Protein AF-A0A2J0LJ39-F1 (afdb_monomer_lite)

Structure (mmCIF, N/CA/C/O backbone):
data_AF-A0A2J0LJ39-F1
#
_entry.id   AF-A0A2J0LJ39-F1
#
loop_
_atom_site.group_PDB
_atom_site.id
_atom_site.type_symbol
_atom_site.label_atom_id
_atom_site.label_alt_id
_atom_site.label_comp_id
_atom_site.label_asym_id
_atom_site.label_entity_id
_atom_site.label_seq_id
_atom_site.pdbx_PDB_ins_code
_atom_site.Cartn_x
_atom_site.Cartn_y
_atom_site.Cartn_z
_atom_site.occupancy
_atom_site.B_iso_or_equiv
_atom_site.auth_seq_id
_atom_site.auth_comp_id
_atom_site.auth_asym_id
_atom_site.auth_atom_id
_atom_site.pdbx_PDB_model_num
ATOM 1 N N . LEU A 1 1 ? -9.549 8.138 -2.440 1.00 83.44 1 LEU A N 1
ATOM 2 C CA . LEU A 1 1 ? -8.817 8.791 -3.553 1.00 83.44 1 LEU A CA 1
ATOM 3 C C . LEU A 1 1 ? -7.475 8.110 -3.824 1.00 83.44 1 LEU A C 1
ATOM 5 O O . LEU A 1 1 ? -7.315 7.692 -4.959 1.00 83.44 1 LEU A O 1
ATOM 9 N N . PRO A 1 2 ? -6.561 7.904 -2.852 1.00 90.81 2 PRO A N 1
ATOM 10 C CA . PRO A 1 2 ? -5.266 7.270 -3.141 1.00 90.81 2 PRO A CA 1
ATOM 11 C C . PRO A 1 2 ? -5.372 5.856 -3.740 1.00 90.81 2 PRO A C 1
ATOM 13 O O . PRO A 1 2 ? -4.675 5.558 -4.698 1.00 90.81 2 PRO A O 1
ATOM 16 N N . THR A 1 3 ? -6.323 5.020 -3.304 1.00 92.88 3 THR A N 1
ATOM 17 C CA . THR A 1 3 ? -6.601 3.717 -3.954 1.00 92.88 3 THR A CA 1
ATOM 18 C C . THR A 1 3 ? -6.869 3.842 -5.459 1.00 92.88 3 THR A C 1
ATOM 20 O O . THR A 1 3 ? -6.436 3.007 -6.248 1.00 92.88 3 THR A O 1
ATOM 23 N N . PHE A 1 4 ? -7.543 4.911 -5.890 1.00 92.44 4 PHE A N 1
ATOM 24 C CA . PHE A 1 4 ? -7.839 5.129 -7.304 1.00 92.44 4 PHE A CA 1
ATOM 25 C C . PHE A 1 4 ? -6.613 5.511 -8.130 1.00 92.44 4 PHE A C 1
ATOM 27 O O . PHE A 1 4 ? -6.601 5.249 -9.328 1.00 92.44 4 PHE A O 1
ATOM 34 N N . LEU A 1 5 ? -5.572 6.063 -7.502 1.00 94.00 5 LEU A N 1
ATOM 35 C CA . LEU A 1 5 ? -4.279 6.258 -8.153 1.00 94.00 5 LEU A CA 1
ATOM 36 C C . LEU A 1 5 ? -3.738 4.898 -8.621 1.00 94.00 5 LEU A C 1
ATOM 38 O O . LEU A 1 5 ? -3.394 4.754 -9.788 1.00 94.00 5 LEU A O 1
ATOM 42 N N . LEU A 1 6 ? -3.803 3.866 -7.772 1.00 94.75 6 LEU A N 1
ATOM 43 C CA . LEU A 1 6 ? -3.380 2.504 -8.129 1.00 94.75 6 LEU A CA 1
ATOM 44 C C . LEU A 1 6 ? -4.276 1.865 -9.199 1.00 94.75 6 LEU A C 1
ATOM 46 O O . LEU A 1 6 ? -3.771 1.244 -10.133 1.00 94.75 6 LEU A O 1
ATOM 50 N N . ILE A 1 7 ? -5.598 2.043 -9.082 1.00 93.81 7 ILE A N 1
ATOM 51 C CA . ILE A 1 7 ? -6.582 1.511 -10.043 1.00 93.81 7 ILE A CA 1
ATOM 52 C C . ILE A 1 7 ? -6.369 2.105 -11.442 1.00 93.81 7 ILE A C 1
ATOM 54 O O . ILE A 1 7 ? -6.532 1.394 -12.428 1.00 93.81 7 ILE A O 1
ATOM 58 N N . CYS A 1 8 ? -6.012 3.388 -11.543 1.00 94.31 8 CYS A N 1
ATOM 59 C CA . CYS A 1 8 ? -5.720 4.035 -12.822 1.00 94.31 8 CYS A CA 1
ATOM 60 C C . CYS A 1 8 ? -4.315 3.702 -13.332 1.00 94.31 8 CYS A C 1
ATOM 62 O O . CYS A 1 8 ? -4.139 3.460 -14.523 1.00 94.31 8 CYS A O 1
ATOM 64 N N . GLY A 1 9 ? -3.319 3.697 -12.447 1.00 94.25 9 GLY A N 1
ATOM 65 C CA . GLY A 1 9 ? -1.927 3.511 -12.831 1.00 94.25 9 GLY A CA 1
ATOM 66 C C . GLY A 1 9 ? -1.644 2.121 -13.369 1.00 94.25 9 GLY A C 1
ATOM 67 O O . GLY A 1 9 ? -1.111 2.001 -14.466 1.00 94.25 9 GLY A O 1
ATOM 68 N N . LEU A 1 10 ? -2.056 1.068 -12.658 1.00 93.94 10 LEU A N 1
ATOM 69 C CA . LEU A 1 10 ? -1.693 -0.292 -13.052 1.00 93.94 10 LEU A CA 1
ATOM 70 C C . LEU A 1 10 ? -2.114 -0.612 -14.504 1.00 93.94 10 LEU A C 1
ATOM 72 O O . LEU A 1 10 ? -1.236 -0.967 -15.287 1.00 93.94 10 LEU A O 1
ATOM 76 N N . PRO A 1 11 ? -3.382 -0.425 -14.932 1.00 92.75 11 PRO A N 1
ATOM 77 C CA . PRO A 1 11 ? -3.777 -0.677 -16.318 1.00 92.75 11 PRO A CA 1
ATOM 78 C C . PRO A 1 11 ? -3.051 0.208 -17.333 1.00 92.75 11 PRO A C 1
ATOM 80 O O . PRO A 1 11 ? -2.695 -0.277 -18.403 1.00 92.75 11 PRO A O 1
ATOM 83 N N . VAL A 1 12 ? -2.809 1.486 -17.013 1.00 93.19 12 VAL A N 1
ATOM 84 C CA . VAL A 1 12 ? -2.068 2.386 -17.910 1.00 93.19 12 VAL A CA 1
ATOM 85 C C . VAL A 1 12 ? -0.644 1.886 -18.106 1.00 93.19 12 VAL A C 1
ATOM 87 O O . VAL A 1 12 ? -0.193 1.825 -19.242 1.00 93.19 12 VAL A O 1
ATOM 90 N N . TYR A 1 13 ? 0.031 1.441 -17.046 1.00 92.81 13 TYR A N 1
ATOM 91 C CA . TYR A 1 13 ? 1.363 0.856 -17.173 1.00 92.81 13 TYR A CA 1
ATOM 92 C C . TYR A 1 13 ? 1.366 -0.344 -18.134 1.00 92.81 13 TYR A C 1
ATOM 94 O O . TYR A 1 13 ? 2.207 -0.411 -19.027 1.00 92.81 13 TYR A O 1
ATOM 102 N N . TRP A 1 14 ? 0.391 -1.256 -18.018 1.00 90.31 14 TRP A N 1
ATOM 103 C CA . TRP A 1 14 ? 0.250 -2.395 -18.940 1.00 90.31 14 TRP A CA 1
ATOM 104 C C . TRP A 1 14 ? 0.017 -1.955 -20.387 1.00 90.31 14 TRP A C 1
ATOM 106 O O . TRP A 1 14 ? 0.625 -2.508 -21.305 1.00 90.31 14 TRP A O 1
ATOM 116 N N . ILE A 1 15 ? -0.847 -0.958 -20.596 1.00 91.25 15 ILE A N 1
ATOM 117 C CA . ILE A 1 15 ? -1.129 -0.409 -21.927 1.00 91.25 15 ILE A CA 1
ATOM 118 C C . ILE A 1 15 ? 0.141 0.187 -22.537 1.00 91.25 15 ILE A C 1
ATOM 120 O O . ILE A 1 15 ? 0.468 -0.079 -23.693 1.00 91.25 15 ILE A O 1
ATOM 124 N N . GLU A 1 16 ? 0.879 0.975 -21.763 1.00 91.06 16 GLU A N 1
ATOM 125 C CA . GLU A 1 16 ? 2.075 1.652 -22.252 1.00 91.06 16 GLU A CA 1
ATOM 126 C C . GLU A 1 16 ? 3.229 0.683 -22.520 1.00 91.06 16 GLU A C 1
ATOM 128 O O . GLU A 1 16 ? 3.928 0.842 -23.522 1.00 91.06 16 GLU A O 1
ATOM 133 N N . LEU A 1 17 ? 3.376 -0.351 -21.688 1.00 90.19 17 LEU A N 1
ATOM 134 C CA . LEU A 1 17 ? 4.386 -1.388 -21.862 1.00 90.19 17 LEU A CA 1
ATOM 135 C C . LEU A 1 17 ? 4.128 -2.239 -23.114 1.00 90.19 17 LEU A C 1
ATOM 137 O O . LEU A 1 17 ? 5.026 -2.399 -23.935 1.00 90.19 17 LEU A O 1
ATOM 141 N N . TYR A 1 18 ? 2.912 -2.772 -23.275 1.00 88.19 18 TYR A N 1
ATOM 142 C CA . TYR A 1 18 ? 2.631 -3.779 -24.307 1.00 88.19 18 TYR A CA 1
ATOM 143 C C . TYR A 1 18 ? 2.048 -3.228 -25.604 1.00 88.19 18 TYR A C 1
ATOM 145 O O . TYR A 1 18 ? 2.303 -3.791 -26.666 1.00 88.19 18 TYR A O 1
ATOM 153 N N . PHE A 1 19 ? 1.239 -2.169 -25.539 1.00 87.00 19 PHE A N 1
ATOM 154 C CA . PHE A 1 19 ? 0.488 -1.691 -26.704 1.00 87.00 19 PHE A CA 1
ATOM 155 C C . PHE A 1 19 ? 1.109 -0.450 -27.329 1.00 87.00 19 PHE A C 1
ATOM 157 O O . PHE A 1 19 ? 1.186 -0.367 -28.551 1.00 87.00 19 PHE A O 1
ATOM 164 N N . LEU A 1 20 ? 1.551 0.514 -26.517 1.00 85.25 20 LEU A N 1
ATOM 165 C CA . LEU A 1 20 ? 2.244 1.689 -27.055 1.00 85.25 20 LEU A CA 1
ATOM 166 C C . LEU A 1 20 ? 3.715 1.398 -27.341 1.00 85.25 20 LEU A C 1
ATOM 168 O O . LEU A 1 20 ? 4.261 2.003 -28.260 1.00 85.25 20 LEU A O 1
ATOM 172 N N . ASN A 1 21 ? 4.328 0.510 -26.543 1.00 75.06 21 ASN A N 1
ATOM 173 C CA . ASN A 1 21 ? 5.723 0.072 -26.621 1.00 75.06 21 ASN A CA 1
ATOM 174 C C . ASN A 1 21 ? 6.656 1.196 -27.087 1.00 75.06 21 ASN A C 1
ATOM 176 O O . ASN A 1 21 ? 7.309 1.127 -28.129 1.00 75.06 21 ASN A O 1
ATOM 180 N N . THR A 1 22 ? 6.654 2.298 -26.335 1.00 71.19 22 THR A N 1
ATOM 181 C CA . THR A 1 22 ? 7.344 3.516 -26.772 1.00 71.19 22 THR A CA 1
ATOM 182 C C . THR A 1 22 ? 8.868 3.349 -26.810 1.00 71.19 22 THR A C 1
ATOM 184 O O . THR A 1 22 ? 9.552 4.234 -27.327 1.00 71.19 22 THR A O 1
ATOM 187 N N . GLY A 1 23 ? 9.406 2.259 -26.237 1.00 77.94 23 GLY A N 1
ATOM 188 C CA . GLY A 1 23 ? 10.841 2.015 -26.050 1.00 77.94 23 GLY A CA 1
ATOM 189 C C . GLY A 1 23 ? 11.512 3.058 -25.153 1.00 77.94 23 GLY A C 1
ATOM 190 O O . GLY A 1 23 ? 12.738 3.150 -25.082 1.00 77.94 23 GLY A O 1
ATOM 191 N N . ARG A 1 24 ? 10.713 3.902 -24.492 1.00 79.62 24 ARG A N 1
ATOM 192 C CA . ARG A 1 24 ? 11.166 4.979 -23.621 1.00 79.62 24 ARG A CA 1
ATOM 193 C C . ARG A 1 24 ? 10.919 4.548 -22.189 1.00 79.62 24 ARG A C 1
ATOM 195 O O . ARG A 1 24 ? 9.845 4.080 -21.842 1.00 79.62 24 ARG A O 1
ATOM 202 N N . GLY A 1 25 ? 11.898 4.782 -21.326 1.00 84.50 25 GLY A N 1
ATOM 203 C CA . GLY A 1 25 ? 11.768 4.548 -19.890 1.00 84.50 25 GLY A CA 1
ATOM 204 C C . GLY A 1 25 ? 10.918 5.603 -19.175 1.00 84.50 25 GLY A C 1
ATOM 205 O O . GLY A 1 25 ? 11.325 6.095 -18.127 1.00 84.50 25 GLY A O 1
ATOM 206 N N . GLN A 1 26 ? 9.830 6.057 -19.783 1.00 88.50 26 GLN A N 1
ATOM 207 C CA . GLN A 1 26 ? 8.949 7.104 -19.273 1.00 88.50 26 GLN A CA 1
ATOM 208 C C . GLN A 1 26 ? 7.516 6.752 -19.626 1.00 88.50 26 GLN A C 1
ATOM 210 O O . GLN A 1 26 ? 7.266 6.142 -20.664 1.00 88.50 26 GLN A O 1
ATOM 215 N N . THR A 1 27 ? 6.598 7.179 -18.770 1.00 90.19 27 THR A N 1
ATOM 216 C CA . THR A 1 27 ? 5.166 6.998 -18.981 1.00 90.19 27 THR A CA 1
ATOM 217 C C . THR A 1 27 ? 4.513 8.285 -19.456 1.00 90.19 27 THR A C 1
ATOM 219 O O . THR A 1 27 ? 5.034 9.382 -19.236 1.00 90.19 27 THR A O 1
ATOM 222 N N . SER A 1 28 ? 3.364 8.181 -20.117 1.00 90.81 28 SER A N 1
ATOM 223 C CA . SER A 1 28 ? 2.604 9.367 -20.514 1.00 90.81 28 SER A CA 1
ATOM 224 C C . SER A 1 28 ? 1.821 9.961 -19.332 1.00 90.81 28 SER A C 1
ATOM 226 O O . SER A 1 28 ? 1.676 9.356 -18.268 1.00 90.81 28 SER A O 1
ATOM 228 N N . PHE A 1 29 ? 1.240 11.148 -19.525 1.00 91.12 29 PHE A N 1
ATOM 229 C CA . PHE A 1 29 ? 0.325 11.754 -18.548 1.00 91.12 29 PHE A CA 1
ATOM 230 C C . PHE A 1 29 ? -1.068 11.090 -18.511 1.00 91.12 29 PHE A C 1
ATOM 232 O O . PHE A 1 29 ? -1.952 11.575 -17.805 1.00 91.12 29 PHE A O 1
ATOM 239 N N . LEU A 1 30 ? -1.295 9.984 -19.231 1.00 92.69 30 LEU A N 1
ATOM 240 C CA . LEU A 1 30 ? -2.602 9.325 -19.311 1.00 92.69 30 LEU A CA 1
ATOM 241 C C . LEU A 1 30 ? -3.138 8.909 -17.933 1.00 92.69 30 LEU A C 1
ATOM 243 O O . LEU A 1 30 ? -4.301 9.173 -17.624 1.00 92.69 30 LEU A O 1
ATOM 247 N N . ALA A 1 31 ? -2.293 8.322 -17.078 1.00 92.69 31 ALA A N 1
ATOM 248 C CA . ALA A 1 31 ? -2.683 7.940 -15.720 1.00 92.69 31 ALA A CA 1
ATOM 249 C C . ALA A 1 31 ? -3.060 9.158 -14.860 1.00 92.69 31 ALA A C 1
ATOM 251 O O . ALA A 1 31 ? -4.046 9.109 -14.123 1.00 92.69 31 ALA A O 1
ATOM 252 N N . TRP A 1 32 ? -2.330 10.272 -15.002 1.00 92.25 32 TRP A N 1
ATOM 253 C CA . TRP A 1 32 ? -2.639 11.542 -14.337 1.00 92.25 32 TRP A CA 1
ATOM 254 C C . TRP A 1 32 ? -3.996 12.102 -14.772 1.00 92.25 32 TRP A C 1
ATOM 256 O O . TRP A 1 32 ? -4.792 12.496 -13.920 1.00 92.25 32 TRP A O 1
ATOM 266 N N . LEU A 1 33 ? -4.285 12.096 -16.075 1.00 94.19 33 LEU A N 1
ATOM 267 C CA . LEU A 1 33 ? -5.561 12.568 -16.620 1.00 94.19 33 LEU A CA 1
ATOM 268 C C . LEU A 1 33 ? -6.732 11.687 -16.168 1.00 94.19 33 LEU A C 1
ATOM 270 O O . LEU A 1 33 ? -7.753 12.210 -15.719 1.00 94.19 33 LEU A O 1
ATOM 274 N N . ALA A 1 34 ? -6.573 10.362 -16.225 1.00 93.88 34 ALA A N 1
ATOM 275 C CA . ALA A 1 34 ? -7.584 9.414 -15.761 1.00 93.88 34 ALA A CA 1
ATOM 276 C C . ALA A 1 34 ? -7.868 9.579 -14.260 1.00 93.88 34 ALA A C 1
ATOM 278 O O . ALA A 1 34 ? -9.028 9.643 -13.845 1.00 93.88 34 ALA A O 1
ATOM 279 N N . PHE A 1 35 ? -6.813 9.717 -13.451 1.00 94.25 35 PHE A N 1
ATOM 280 C CA . PHE A 1 35 ? -6.938 9.965 -12.019 1.00 94.25 35 PHE A CA 1
ATOM 281 C C . PHE A 1 35 ? -7.638 11.297 -11.728 1.00 94.25 35 PHE A C 1
ATOM 283 O O . PHE A 1 35 ? -8.558 11.327 -10.914 1.00 94.25 35 PHE A O 1
ATOM 290 N N . ALA A 1 36 ? -7.256 12.384 -12.405 1.00 92.38 36 ALA A N 1
ATOM 291 C CA . ALA A 1 36 ? -7.863 13.700 -12.216 1.00 92.38 36 ALA A CA 1
ATOM 292 C C . ALA A 1 36 ? -9.355 13.706 -12.585 1.00 92.38 36 ALA A C 1
ATOM 294 O O . ALA A 1 36 ? -10.174 14.230 -11.828 1.00 92.38 36 ALA A O 1
ATOM 295 N N . ALA A 1 37 ? -9.724 13.070 -13.701 1.00 92.31 37 ALA A N 1
ATOM 296 C CA . ALA A 1 37 ? -11.117 12.936 -14.120 1.00 92.31 37 ALA A CA 1
ATOM 297 C C . ALA A 1 37 ? -11.943 12.157 -13.086 1.00 92.31 37 ALA A C 1
ATOM 299 O O . ALA A 1 37 ? -13.022 12.594 -12.682 1.00 92.31 37 ALA A O 1
ATOM 300 N N . LEU A 1 38 ? -11.418 11.030 -12.597 1.00 89.94 38 LEU A N 1
ATOM 301 C CA . LEU A 1 38 ? -12.108 10.227 -11.593 1.00 89.94 38 LEU A CA 1
ATOM 302 C C . LEU A 1 38 ? -12.200 10.949 -10.243 1.00 89.94 38 LEU A C 1
ATOM 304 O O . LEU A 1 38 ? -13.249 10.924 -9.599 1.00 89.94 38 LEU A O 1
ATOM 308 N N . ALA A 1 39 ? -11.129 11.625 -9.826 1.00 87.75 39 ALA A N 1
ATOM 309 C CA . ALA A 1 39 ? -11.114 12.437 -8.618 1.00 87.75 39 ALA A CA 1
ATOM 310 C C . ALA A 1 39 ? -12.164 13.552 -8.693 1.00 87.75 39 ALA A C 1
ATOM 312 O O . ALA A 1 39 ? -12.911 13.731 -7.734 1.00 87.75 39 ALA A O 1
ATOM 313 N N . ALA A 1 40 ? -12.293 14.233 -9.836 1.00 87.75 40 ALA A N 1
ATOM 314 C CA . ALA A 1 40 ? -13.329 15.238 -10.049 1.00 87.75 40 ALA A CA 1
ATOM 315 C C . ALA A 1 40 ? -14.738 14.638 -9.917 1.00 87.75 40 ALA A C 1
ATOM 317 O O . ALA A 1 40 ? -15.557 15.178 -9.180 1.00 87.75 40 ALA A O 1
ATOM 318 N N . VAL A 1 41 ? -15.014 13.485 -10.537 1.00 87.69 41 VAL A N 1
ATOM 319 C CA . VAL A 1 41 ? -16.320 12.805 -10.406 1.00 87.69 41 VAL A CA 1
ATOM 320 C C . VAL A 1 41 ? -16.623 12.436 -8.951 1.00 87.69 41 VAL A C 1
ATOM 322 O O . VAL A 1 41 ? -17.752 12.605 -8.492 1.00 87.69 41 VAL A O 1
ATOM 325 N N . ILE A 1 42 ? -15.626 11.943 -8.213 1.00 83.38 42 ILE A N 1
ATOM 326 C CA . ILE A 1 42 ? -15.779 11.565 -6.803 1.00 83.38 42 ILE A CA 1
ATOM 327 C C . ILE A 1 42 ? -16.031 12.797 -5.928 1.00 83.38 42 ILE A C 1
ATOM 329 O O . ILE A 1 42 ? -16.892 12.741 -5.058 1.00 83.38 42 ILE A O 1
ATOM 333 N N . LEU A 1 43 ? -15.306 13.896 -6.157 1.00 80.69 43 LEU A N 1
ATOM 334 C CA . LEU A 1 43 ? -15.444 15.137 -5.390 1.00 80.69 43 LEU A CA 1
ATOM 335 C C . LEU A 1 43 ? -16.746 15.889 -5.708 1.00 80.69 43 LEU A C 1
ATOM 337 O O . LEU A 1 43 ? -17.299 16.545 -4.830 1.00 80.69 43 LEU A O 1
ATOM 341 N N . LEU A 1 44 ? -17.241 15.792 -6.947 1.00 81.50 44 LEU A N 1
ATOM 342 C CA . LEU A 1 44 ? -18.494 16.416 -7.386 1.00 81.50 44 LEU A CA 1
ATOM 343 C C . LEU A 1 44 ? -19.734 15.616 -6.980 1.00 81.50 44 LEU A C 1
ATOM 345 O O . LEU A 1 44 ? -20.823 16.183 -6.861 1.00 81.50 44 LEU A O 1
ATOM 349 N N . LYS A 1 45 ? -19.601 14.305 -6.747 1.00 78.25 45 LYS A N 1
ATOM 350 C CA . LYS A 1 45 ? -20.668 13.536 -6.110 1.00 78.25 45 LYS A CA 1
ATOM 351 C C . LYS A 1 45 ? -20.860 14.064 -4.694 1.00 78.25 45 LYS A C 1
ATOM 353 O O . LYS A 1 45 ? -19.981 13.921 -3.848 1.00 78.25 45 LYS A O 1
ATOM 358 N N . ARG A 1 46 ? -22.040 14.640 -4.430 1.00 53.44 46 ARG A N 1
ATOM 359 C CA . ARG A 1 46 ? -22.464 14.964 -3.064 1.00 53.44 46 ARG A CA 1
ATOM 360 C C . ARG A 1 46 ? -22.254 13.717 -2.200 1.00 53.44 46 ARG A C 1
ATOM 362 O O . ARG A 1 46 ? -22.720 12.644 -2.606 1.00 53.44 46 ARG A O 1
ATOM 369 N N . PRO A 1 47 ? -21.550 13.822 -1.059 1.00 55.75 47 PRO A N 1
ATOM 370 C CA . PRO A 1 47 ? -21.506 12.708 -0.135 1.00 55.75 47 PRO A CA 1
ATOM 371 C C . PRO A 1 47 ? -22.959 12.341 0.202 1.00 55.75 47 PRO A C 1
ATOM 373 O O . PRO A 1 47 ? -23.787 13.249 0.333 1.00 55.75 47 PRO A O 1
ATOM 376 N N . PRO A 1 48 ? -23.308 11.045 0.293 1.00 48.34 48 PRO A N 1
ATOM 377 C CA . PRO A 1 48 ? -24.577 10.674 0.908 1.00 48.34 48 PRO A CA 1
ATOM 378 C C . PRO A 1 48 ? -24.651 11.356 2.280 1.00 48.34 48 PRO A C 1
ATOM 380 O O . PRO A 1 48 ? -23.602 11.589 2.883 1.00 48.34 48 PRO A O 1
ATOM 383 N N . ASP A 1 49 ? -25.855 11.682 2.755 1.00 44.03 49 ASP A N 1
ATOM 384 C CA . ASP A 1 49 ? -26.122 12.282 4.073 1.00 44.03 49 ASP A CA 1
ATOM 385 C C . ASP A 1 49 ? -25.728 11.323 5.224 1.00 44.03 49 ASP A C 1
ATOM 387 O O . ASP A 1 49 ? -26.537 10.916 6.053 1.00 44.03 49 ASP A O 1
ATOM 391 N N . SER A 1 50 ? -24.473 10.877 5.254 1.00 44.66 50 SER A N 1
ATOM 392 C CA . SER A 1 50 ? -23.920 9.984 6.253 1.00 44.66 50 SER A CA 1
ATOM 393 C C . SER A 1 50 ? -23.582 10.815 7.479 1.00 44.66 50 SER A C 1
ATOM 395 O O . SER A 1 50 ? -22.682 11.658 7.443 1.00 44.66 50 SER A O 1
ATOM 397 N N . ALA A 1 51 ? -24.294 10.539 8.568 1.00 45.06 51 ALA A N 1
ATOM 398 C CA . ALA A 1 51 ? -24.191 11.131 9.901 1.00 45.06 51 ALA A CA 1
ATOM 399 C C . ALA A 1 51 ? -22.817 10.960 10.606 1.00 45.06 51 ALA A C 1
ATOM 401 O O . ALA A 1 51 ? -22.720 11.094 11.830 1.00 45.06 51 ALA A O 1
ATOM 402 N N . ASP A 1 52 ? -21.756 10.659 9.855 1.00 48.34 52 ASP A N 1
ATOM 403 C CA . ASP A 1 52 ? -20.437 10.244 10.342 1.00 48.34 52 ASP A CA 1
ATOM 404 C C . ASP A 1 52 ? -19.307 11.215 9.978 1.00 48.34 52 ASP A C 1
ATOM 406 O O . ASP A 1 52 ? -18.159 10.999 10.363 1.00 48.34 52 ASP A O 1
ATOM 410 N N . ALA A 1 53 ? -19.617 12.331 9.312 1.00 51.94 53 ALA A N 1
ATOM 411 C CA . ALA A 1 53 ? -18.692 13.457 9.251 1.00 51.94 53 ALA A CA 1
ATOM 412 C C . ALA A 1 53 ? -18.611 14.142 10.626 1.00 51.94 53 ALA A C 1
ATOM 414 O O . ALA A 1 53 ? -19.632 14.350 11.287 1.00 51.94 53 ALA A O 1
ATOM 415 N N . ILE A 1 54 ? -17.401 14.530 11.047 1.00 52.41 54 ILE A N 1
ATOM 416 C CA . ILE A 1 54 ? -17.204 15.371 12.233 1.00 52.41 54 ILE A CA 1
ATOM 417 C C . ILE A 1 54 ? -18.033 16.637 12.024 1.00 52.41 54 ILE A C 1
ATOM 419 O O . ILE A 1 54 ? -17.700 17.461 11.170 1.00 52.41 54 ILE A O 1
ATOM 423 N N . SER A 1 55 ? -19.124 16.792 12.779 1.00 53.47 55 SER A N 1
ATOM 424 C CA . SER A 1 55 ? -19.933 17.998 12.639 1.00 53.47 55 SER A CA 1
ATOM 425 C C . SER A 1 55 ? -19.067 19.210 13.017 1.00 53.47 55 SER A C 1
ATOM 427 O O . SER A 1 55 ? -18.372 19.159 14.043 1.00 53.47 55 SER A O 1
ATOM 429 N N . PRO A 1 56 ? -19.088 20.302 12.233 1.00 55.94 56 PRO A N 1
ATOM 430 C CA . PRO A 1 56 ? -18.356 21.520 12.570 1.00 55.94 56 PRO A CA 1
ATOM 431 C C . PRO A 1 56 ? -18.674 21.986 13.996 1.00 55.94 56 PRO A C 1
ATOM 433 O O . PRO A 1 56 ? -17.769 22.333 14.752 1.00 55.94 56 PRO A O 1
ATOM 436 N N . GLN A 1 57 ? -19.940 21.877 14.418 1.00 57.09 57 GLN A N 1
ATOM 437 C CA . GLN A 1 57 ? -20.375 22.144 15.790 1.00 57.09 57 GLN A CA 1
ATOM 438 C C . GLN A 1 57 ? -19.616 21.326 16.848 1.00 57.09 57 GLN A C 1
ATOM 440 O O . GLN A 1 57 ? -19.263 21.874 17.889 1.00 57.09 57 GLN A O 1
ATOM 445 N N . THR A 1 58 ? -19.346 20.037 16.616 1.00 60.69 58 THR A N 1
ATOM 446 C CA . THR A 1 58 ? -18.603 19.181 17.561 1.00 60.69 58 THR A CA 1
ATOM 447 C C . THR A 1 58 ? -17.157 19.652 17.717 1.00 60.69 58 THR A C 1
ATOM 449 O O . THR A 1 58 ? -16.648 19.706 18.836 1.00 60.69 58 THR A O 1
ATOM 452 N N . PHE A 1 59 ? -16.514 20.059 16.620 1.00 59.56 59 PHE A N 1
ATOM 453 C CA . PHE A 1 59 ? -15.164 20.624 16.645 1.00 59.56 59 PHE A CA 1
ATOM 454 C C . PHE A 1 59 ? -15.128 21.982 17.365 1.00 59.56 59 PHE A C 1
ATOM 456 O O . PHE A 1 59 ? -14.291 22.202 18.240 1.00 59.56 59 PHE A O 1
ATOM 463 N N . PHE A 1 60 ? -16.093 22.866 17.088 1.00 60.44 60 PHE A N 1
ATOM 464 C CA . PHE A 1 60 ? -16.212 24.153 17.782 1.00 60.44 60 PHE A CA 1
ATOM 465 C C . PHE A 1 60 ? -16.543 24.004 19.273 1.00 60.44 60 PHE A C 1
ATOM 467 O O . PHE A 1 60 ? -16.069 24.793 20.089 1.00 60.44 60 PHE A O 1
ATOM 474 N N . ASN A 1 61 ? -17.302 22.974 19.656 1.00 63.59 61 ASN A N 1
ATOM 475 C CA . ASN A 1 61 ? -17.567 22.665 21.059 1.00 63.59 61 ASN A CA 1
ATOM 476 C C . ASN A 1 61 ? -16.300 22.218 21.809 1.00 63.59 61 ASN A C 1
ATOM 478 O O . ASN A 1 61 ? -16.156 22.568 22.978 1.00 63.59 61 ASN A O 1
ATOM 482 N N . LEU A 1 62 ? -15.353 21.541 21.146 1.00 59.16 62 LEU A N 1
ATOM 483 C CA . LEU A 1 62 ? -14.050 21.180 21.729 1.00 59.16 62 LEU A CA 1
ATOM 484 C C . LEU A 1 62 ? -13.195 22.408 22.090 1.00 59.16 62 LEU A C 1
ATOM 486 O O . LEU A 1 62 ? -12.426 22.380 23.047 1.00 59.16 62 LEU A O 1
ATOM 490 N N . LEU A 1 63 ? -13.336 23.499 21.332 1.00 60.50 63 LEU A N 1
ATOM 491 C CA . LEU A 1 63 ? -12.569 24.739 21.507 1.00 60.50 63 LEU A CA 1
ATOM 492 C C . LEU A 1 63 ? -13.094 25.635 22.646 1.00 60.50 63 LEU A C 1
ATOM 494 O O . LEU A 1 63 ? -12.531 26.712 22.895 1.00 60.50 63 LEU A O 1
ATOM 498 N N . LYS A 1 64 ? -14.168 25.226 23.337 1.00 61.91 64 LYS A N 1
ATOM 499 C CA . LYS A 1 64 ? -14.748 25.981 24.459 1.00 61.91 64 LYS A CA 1
ATOM 500 C C . LYS A 1 64 ? -13.853 25.962 25.701 1.00 61.91 64 LYS A C 1
ATOM 502 O O . LYS A 1 64 ? -13.736 26.995 26.357 1.00 61.91 64 LYS A O 1
ATOM 507 N N . GLU A 1 65 ? -13.172 24.853 25.986 1.00 62.94 65 GLU A N 1
ATOM 508 C CA . GLU A 1 65 ? -12.210 24.774 27.091 1.00 62.94 65 GLU A CA 1
ATOM 509 C C . GLU A 1 65 ? -10.871 25.437 26.733 1.00 62.94 65 GLU A C 1
ATOM 511 O O . GLU A 1 65 ? -10.290 25.206 25.669 1.00 62.94 65 GLU A O 1
ATOM 516 N N . ARG A 1 66 ? -10.366 26.284 27.640 1.00 55.28 66 ARG A N 1
ATOM 517 C CA . ARG A 1 66 ? -9.198 27.149 27.395 1.00 55.28 66 ARG A CA 1
ATOM 518 C C . ARG A 1 66 ? -7.907 26.347 27.181 1.00 55.28 66 ARG A C 1
ATOM 520 O O . ARG A 1 66 ? -7.145 26.673 26.279 1.00 55.28 66 ARG A O 1
ATOM 527 N N . SER A 1 67 ? -7.687 25.287 27.960 1.00 59.44 67 SER A N 1
ATOM 528 C CA . SER A 1 67 ? -6.542 24.366 27.840 1.00 59.44 67 SER A CA 1
ATOM 529 C C . SER A 1 67 ? -6.572 23.579 26.527 1.00 59.44 67 SER A C 1
ATOM 531 O O . SER A 1 67 ? -5.574 23.524 25.807 1.00 59.44 67 SER A O 1
ATOM 533 N N . THR A 1 68 ? -7.740 23.044 26.173 1.00 63.44 68 THR A N 1
ATOM 534 C CA . THR A 1 68 ? -7.978 22.291 24.935 1.00 63.44 68 THR A CA 1
ATOM 535 C C . THR A 1 68 ? -7.730 23.158 23.700 1.00 63.44 68 THR A C 1
ATOM 537 O O . THR A 1 68 ? -7.139 22.692 22.732 1.00 63.44 68 THR A O 1
ATOM 540 N N . ARG A 1 69 ? -8.067 24.454 23.751 1.00 64.19 69 ARG A N 1
ATOM 541 C CA . ARG A 1 69 ? -7.805 25.408 22.661 1.00 64.19 69 ARG A CA 1
ATOM 542 C C . ARG A 1 69 ? -6.317 25.612 22.371 1.00 64.19 69 ARG A C 1
ATOM 544 O O . ARG A 1 69 ? -5.937 25.604 21.205 1.00 64.19 69 ARG A O 1
ATOM 551 N N . TYR A 1 70 ? -5.483 25.791 23.397 1.00 63.94 70 TYR A N 1
ATOM 552 C CA . TYR A 1 70 ? -4.037 25.959 23.199 1.00 63.94 70 TYR A CA 1
ATOM 553 C C . TYR A 1 70 ? -3.386 24.674 22.690 1.00 63.94 70 TYR A C 1
ATOM 555 O O . TYR A 1 70 ? -2.578 24.729 21.767 1.00 63.94 70 TYR A O 1
ATOM 563 N N . PHE A 1 71 ? -3.785 23.524 23.240 1.00 65.56 71 PHE A N 1
ATOM 564 C CA . PHE A 1 71 ? -3.278 22.223 22.810 1.00 65.56 71 PHE A CA 1
ATOM 565 C C . PHE A 1 71 ? -3.641 21.918 21.349 1.00 65.56 71 PHE A C 1
ATOM 567 O O . PHE A 1 71 ? -2.773 21.571 20.552 1.00 65.56 71 PHE A O 1
ATOM 574 N N . VAL A 1 72 ? -4.906 22.127 20.970 1.00 65.81 72 VAL A N 1
ATOM 575 C CA . VAL A 1 72 ? -5.375 21.948 19.587 1.00 65.81 72 VAL A CA 1
ATOM 576 C C . VAL A 1 72 ? -4.719 22.962 18.647 1.00 65.81 72 VAL A C 1
ATOM 578 O O . VAL A 1 72 ? -4.281 22.585 17.565 1.00 65.81 72 VAL A O 1
ATOM 581 N N . GLY A 1 73 ? -4.594 24.230 19.054 1.00 67.69 73 GLY A N 1
ATOM 582 C CA . GLY A 1 73 ? -3.958 25.274 18.246 1.00 67.69 73 GLY A CA 1
ATOM 583 C C . GLY A 1 73 ? -2.479 24.997 17.959 1.00 67.69 73 GLY A C 1
ATOM 584 O O . GLY A 1 73 ? -2.062 25.039 16.803 1.00 67.69 73 GLY A O 1
ATOM 585 N N . LEU A 1 74 ? -1.699 24.655 18.991 1.00 67.38 74 LEU A N 1
ATOM 586 C CA . LEU A 1 74 ? -0.291 24.274 18.842 1.00 67.38 74 LEU A CA 1
ATOM 587 C C . LEU A 1 74 ? -0.149 23.021 17.976 1.00 67.38 74 LEU A C 1
ATOM 589 O O . LEU A 1 74 ? 0.703 22.956 17.096 1.00 67.38 74 LEU A O 1
ATOM 593 N N . GLY A 1 75 ? -1.013 22.040 18.202 1.00 66.75 75 GLY A N 1
ATOM 594 C CA . GLY A 1 75 ? -1.004 20.804 17.450 1.00 66.75 75 GLY A CA 1
ATOM 595 C C . GLY A 1 75 ? -1.303 20.978 15.961 1.00 66.75 75 GLY A C 1
ATOM 596 O O . GLY A 1 75 ? -0.606 20.400 15.132 1.00 66.75 75 GLY A O 1
ATOM 597 N N . ILE A 1 76 ? -2.291 21.805 15.601 1.00 73.50 76 ILE A N 1
ATOM 598 C CA . ILE A 1 76 ? -2.585 22.144 14.199 1.00 73.50 76 ILE A CA 1
ATOM 599 C C . ILE A 1 76 ? -1.394 22.862 13.556 1.00 73.50 76 ILE A C 1
ATOM 601 O O . ILE A 1 76 ? -1.047 22.564 12.414 1.00 73.50 76 ILE A O 1
ATOM 605 N N . LEU A 1 77 ? -0.744 23.776 14.284 1.00 73.88 77 LEU A N 1
ATOM 606 C CA . LEU A 1 77 ? 0.442 24.480 13.796 1.00 73.88 77 LEU A CA 1
ATOM 607 C C . LEU A 1 77 ? 1.598 23.508 13.513 1.00 73.88 77 LEU A C 1
ATOM 609 O O . LEU A 1 77 ? 2.149 23.519 12.414 1.00 73.88 77 LEU A O 1
ATOM 613 N N . LEU A 1 78 ? 1.933 22.640 14.473 1.00 69.12 78 LEU A N 1
ATOM 614 C CA . LEU A 1 78 ? 2.984 21.629 14.315 1.00 69.12 78 LEU A CA 1
ATOM 615 C C . LEU A 1 78 ? 2.659 20.658 13.177 1.00 69.12 78 LEU A C 1
ATOM 617 O O . LEU A 1 78 ? 3.521 20.364 12.351 1.00 69.12 78 LEU A O 1
ATOM 621 N N . ALA A 1 79 ? 1.402 20.221 13.086 1.00 72.75 79 ALA A N 1
ATOM 622 C CA . ALA A 1 79 ? 0.931 19.382 11.997 1.00 72.75 79 ALA A CA 1
ATOM 623 C C . ALA A 1 79 ? 1.125 20.054 10.631 1.00 72.75 79 ALA A C 1
ATOM 625 O O . ALA A 1 79 ? 1.654 19.437 9.707 1.00 72.75 79 ALA A O 1
ATOM 626 N N . GLY A 1 80 ? 0.753 21.332 10.513 1.00 76.94 80 GLY A N 1
ATOM 627 C CA . GLY A 1 80 ? 0.937 22.118 9.295 1.00 76.94 80 GLY A CA 1
ATOM 628 C C . GLY A 1 80 ? 2.406 22.255 8.895 1.00 76.94 80 GLY A C 1
ATOM 629 O O . GLY A 1 80 ? 2.731 22.113 7.715 1.00 76.94 80 GLY A O 1
ATOM 630 N N . ILE A 1 81 ? 3.305 22.457 9.865 1.00 76.00 81 ILE A N 1
ATOM 631 C CA . ILE A 1 81 ? 4.754 22.507 9.621 1.00 76.00 81 ILE A CA 1
ATOM 632 C C . ILE A 1 81 ? 5.248 21.160 9.084 1.00 76.00 81 ILE A C 1
ATOM 634 O O . ILE A 1 81 ? 5.877 21.133 8.029 1.00 76.00 81 ILE A O 1
ATOM 638 N N . ILE A 1 82 ? 4.918 20.046 9.746 1.00 76.12 82 ILE A N 1
ATOM 639 C CA . ILE A 1 82 ? 5.365 18.699 9.344 1.00 76.12 82 ILE A CA 1
ATOM 640 C C . ILE A 1 82 ? 4.864 18.351 7.941 1.00 76.12 82 ILE A C 1
ATOM 642 O O . ILE A 1 82 ? 5.643 17.911 7.098 1.00 76.12 82 ILE A O 1
ATOM 646 N N . VAL A 1 83 ? 3.583 18.601 7.657 1.00 79.94 83 VAL A N 1
ATOM 647 C CA . VAL A 1 83 ? 2.996 18.351 6.333 1.00 79.94 83 VAL A CA 1
ATOM 648 C C . VAL A 1 83 ? 3.678 19.208 5.263 1.00 79.94 83 VAL A C 1
ATOM 650 O O . VAL A 1 83 ? 3.985 18.697 4.190 1.00 79.94 83 VAL A O 1
ATOM 653 N N . THR A 1 84 ? 3.981 20.478 5.549 1.00 81.06 84 THR A N 1
ATOM 654 C CA . THR A 1 84 ? 4.670 21.376 4.602 1.00 81.06 84 THR A CA 1
ATOM 655 C C . THR A 1 84 ? 6.120 20.956 4.359 1.00 81.06 84 THR A C 1
ATOM 657 O O . THR A 1 84 ? 6.596 20.989 3.224 1.00 81.06 84 THR A O 1
ATOM 660 N N . VAL A 1 85 ? 6.833 20.538 5.407 1.00 78.06 85 VAL A N 1
ATOM 661 C CA . VAL A 1 85 ? 8.206 20.029 5.293 1.00 78.06 85 VAL A CA 1
ATOM 662 C C . VAL A 1 85 ? 8.225 18.728 4.497 1.00 78.06 85 VAL A C 1
ATOM 664 O O . VAL A 1 85 ? 8.998 18.627 3.550 1.00 78.06 85 VAL A O 1
ATOM 667 N N . GLY A 1 86 ? 7.339 17.776 4.807 1.00 75.00 86 GLY A N 1
ATOM 668 C CA . GLY A 1 86 ? 7.202 16.526 4.054 1.00 75.00 86 GLY A CA 1
ATOM 669 C C . GLY A 1 86 ? 6.827 16.766 2.590 1.00 75.00 86 GLY A C 1
ATOM 670 O O . GLY A 1 86 ? 7.388 16.143 1.690 1.00 75.00 86 GLY A O 1
ATOM 671 N N . LEU A 1 87 ? 5.955 17.745 2.336 1.00 80.44 87 LEU A N 1
ATOM 672 C CA . LEU A 1 87 ? 5.611 18.176 0.987 1.00 80.44 87 LEU A CA 1
ATOM 673 C C . LEU A 1 87 ? 6.835 18.683 0.228 1.00 80.44 87 LEU A C 1
ATOM 675 O O . LEU A 1 87 ? 7.110 18.238 -0.885 1.00 80.44 87 LEU A O 1
ATOM 679 N N . ARG A 1 88 ? 7.602 19.586 0.841 1.00 79.38 88 ARG A N 1
ATOM 680 C CA . ARG A 1 88 ? 8.827 20.122 0.247 1.00 79.38 88 ARG A CA 1
ATOM 681 C C . ARG A 1 88 ? 9.870 19.022 0.026 1.00 79.38 88 ARG A C 1
ATOM 683 O O . ARG A 1 88 ? 10.498 19.003 -1.027 1.00 79.38 88 ARG A O 1
ATOM 690 N N . ALA A 1 89 ? 10.005 18.092 0.972 1.00 74.56 89 ALA A N 1
ATOM 691 C CA . ALA A 1 89 ? 10.884 16.928 0.873 1.00 74.56 89 ALA A CA 1
ATOM 692 C C . ALA A 1 89 ? 10.543 16.043 -0.338 1.00 74.56 89 ALA A C 1
ATOM 694 O O . ALA A 1 89 ? 11.446 15.604 -1.047 1.00 74.56 89 ALA A O 1
ATOM 695 N N . SER A 1 90 ? 9.251 15.860 -0.636 1.00 75.31 90 SER A N 1
ATOM 696 C CA . SER A 1 90 ? 8.794 15.056 -1.779 1.00 75.31 90 SER A CA 1
ATOM 697 C C . SER A 1 90 ? 9.189 15.625 -3.153 1.00 75.31 90 SER A C 1
ATOM 699 O O . SER A 1 90 ? 9.213 14.888 -4.137 1.00 75.31 90 SER A O 1
ATOM 701 N N . PHE A 1 91 ? 9.534 16.916 -3.234 1.00 75.94 91 PHE A N 1
ATOM 702 C CA . PHE A 1 91 ? 10.014 17.543 -4.470 1.00 75.94 91 PHE A CA 1
ATOM 703 C C . PHE A 1 91 ? 11.527 17.440 -4.663 1.00 75.94 91 PHE A C 1
ATOM 705 O O . PHE A 1 91 ? 12.015 17.702 -5.764 1.00 75.94 91 PHE A O 1
ATOM 712 N N . PHE A 1 92 ? 12.284 17.092 -3.621 1.00 72.31 92 PHE A N 1
ATOM 713 C CA . PHE A 1 92 ? 13.729 16.977 -3.745 1.00 72.31 92 PHE A CA 1
ATOM 714 C C . PHE A 1 92 ? 14.130 15.647 -4.389 1.00 72.31 92 PHE A C 1
ATOM 716 O O . PHE A 1 92 ? 13.506 14.608 -4.128 1.00 72.31 92 PHE A O 1
ATOM 723 N N . PRO A 1 93 ? 15.203 15.657 -5.205 1.00 70.00 93 PRO A N 1
ATOM 724 C CA . PRO A 1 93 ? 15.763 14.427 -5.724 1.00 70.00 93 PRO A CA 1
ATOM 725 C C . PRO A 1 93 ? 16.243 13.539 -4.570 1.00 70.00 93 PRO A C 1
ATOM 727 O O . PRO A 1 93 ? 16.456 14.018 -3.446 1.00 70.00 93 PRO A O 1
ATOM 730 N N . PRO A 1 94 ? 16.41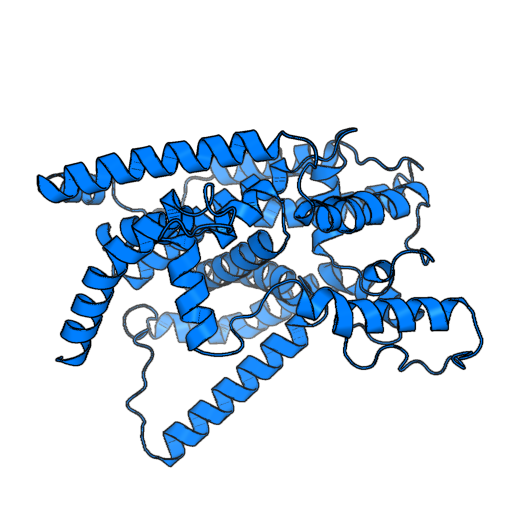9 12.240 -4.836 1.00 68.94 94 PRO A N 1
ATOM 731 C CA . PRO A 1 94 ? 16.947 11.345 -3.838 1.00 68.94 94 PRO A CA 1
ATOM 732 C C . PRO A 1 94 ? 18.323 11.791 -3.318 1.00 68.94 94 PRO A C 1
ATOM 734 O O . PRO A 1 94 ? 19.222 12.060 -4.111 1.00 68.94 94 PRO A O 1
ATOM 737 N N . HIS A 1 95 ? 18.465 11.907 -2.003 1.00 69.56 95 HIS A N 1
ATOM 738 C CA . HIS A 1 95 ? 19.650 12.414 -1.305 1.00 69.56 95 HIS A CA 1
ATOM 739 C C . HIS A 1 95 ? 19.968 11.640 -0.016 1.00 69.56 95 HIS A C 1
ATOM 741 O O . HIS A 1 95 ? 21.035 11.841 0.561 1.00 69.56 95 HIS A O 1
ATOM 747 N N . LEU A 1 96 ? 19.072 10.754 0.428 1.00 67.31 96 LEU A N 1
ATOM 748 C CA . LEU A 1 96 ? 19.284 9.881 1.582 1.00 67.31 96 LEU A CA 1
ATOM 749 C C . LEU A 1 96 ? 19.641 8.463 1.131 1.00 67.31 96 LEU A C 1
ATOM 751 O O . LEU A 1 96 ? 19.141 7.981 0.115 1.00 67.31 96 LEU A O 1
ATOM 755 N N . SER A 1 97 ? 20.462 7.754 1.908 1.00 66.19 97 SER A N 1
ATOM 756 C CA . SER A 1 97 ? 20.799 6.353 1.615 1.00 66.19 97 SER A CA 1
ATOM 757 C C . SER A 1 97 ? 19.559 5.454 1.626 1.00 66.19 97 SER A C 1
ATOM 759 O O . SER A 1 97 ? 19.465 4.533 0.818 1.00 66.19 97 SER A O 1
ATOM 761 N N . GLN A 1 98 ? 18.564 5.777 2.455 1.00 66.31 98 GLN A N 1
ATOM 762 C CA . GLN A 1 98 ? 17.267 5.097 2.519 1.00 66.31 98 GLN A CA 1
ATOM 763 C C . GLN A 1 98 ? 16.446 5.221 1.221 1.00 66.31 98 GLN A C 1
ATOM 765 O O . GLN A 1 98 ? 15.538 4.432 0.986 1.00 66.31 98 GLN A O 1
ATOM 770 N N . GLU A 1 99 ? 16.763 6.184 0.351 1.00 69.25 99 GLU A N 1
ATOM 771 C CA . GLU A 1 99 ? 16.069 6.400 -0.927 1.00 69.25 99 GLU A CA 1
ATOM 772 C C . GLU A 1 99 ? 16.674 5.588 -2.075 1.00 69.25 99 GLU A C 1
ATOM 774 O O . GLU A 1 99 ? 16.155 5.596 -3.194 1.00 69.25 99 GLU A O 1
ATOM 779 N N . THR A 1 100 ? 17.757 4.862 -1.801 1.00 69.94 100 THR A N 1
ATOM 780 C CA . THR A 1 100 ? 18.404 3.969 -2.765 1.00 69.94 100 THR A CA 1
ATOM 781 C C . THR A 1 100 ? 17.439 2.881 -3.229 1.00 69.94 100 THR A C 1
ATOM 783 O O . THR A 1 100 ? 17.358 2.610 -4.426 1.00 69.94 100 THR A O 1
ATOM 786 N N . ASP A 1 101 ? 16.639 2.328 -2.315 1.00 68.38 101 ASP A N 1
ATOM 787 C CA . ASP A 1 101 ? 15.606 1.339 -2.638 1.00 68.38 101 ASP A CA 1
ATOM 788 C C . ASP A 1 101 ? 14.515 1.943 -3.529 1.00 68.38 101 ASP A C 1
ATOM 790 O O . ASP A 1 101 ? 14.105 1.338 -4.522 1.00 68.38 101 ASP A O 1
ATOM 794 N N . PHE A 1 102 ? 14.118 3.187 -3.242 1.00 76.00 102 PHE A N 1
ATOM 795 C CA . PHE A 1 102 ? 13.171 3.926 -4.070 1.00 76.00 102 PHE A CA 1
ATOM 796 C C . PHE A 1 102 ? 13.676 4.131 -5.497 1.00 76.00 102 PHE A C 1
ATOM 798 O O . PHE A 1 102 ? 12.959 3.851 -6.458 1.00 76.00 102 PHE A O 1
ATOM 805 N N . ILE A 1 103 ? 14.926 4.552 -5.667 1.00 78.81 103 ILE A N 1
ATOM 806 C CA . ILE A 1 103 ? 15.500 4.704 -7.004 1.00 78.81 103 ILE A CA 1
ATOM 807 C C . ILE A 1 103 ? 15.610 3.350 -7.701 1.00 78.81 103 ILE A C 1
ATOM 809 O O . ILE A 1 103 ? 15.141 3.201 -8.827 1.00 78.81 103 ILE A O 1
ATOM 813 N N . ASN A 1 104 ? 16.239 2.372 -7.057 1.00 75.81 104 ASN A N 1
ATOM 814 C CA . ASN A 1 104 ? 16.643 1.133 -7.714 1.00 75.81 104 ASN A CA 1
ATOM 815 C C . ASN A 1 104 ? 15.455 0.228 -8.033 1.00 75.81 104 ASN A C 1
ATOM 817 O O . ASN A 1 104 ? 15.389 -0.342 -9.124 1.00 75.81 104 ASN A O 1
ATOM 821 N N . TYR A 1 105 ? 14.506 0.115 -7.110 1.00 76.38 105 TYR A N 1
ATOM 822 C CA . TYR A 1 105 ? 13.407 -0.833 -7.240 1.00 76.38 105 TYR A CA 1
ATOM 823 C C . TYR A 1 105 ? 12.119 -0.157 -7.703 1.00 76.38 105 TYR A C 1
ATOM 825 O O . TYR A 1 105 ? 11.416 -0.713 -8.537 1.00 76.38 105 TYR A O 1
ATOM 833 N N . HIS A 1 106 ? 11.837 1.067 -7.256 1.00 79.62 106 H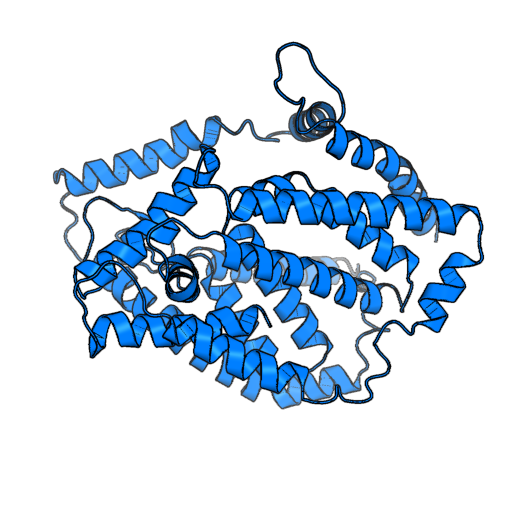IS A N 1
ATOM 834 C CA . HIS A 1 106 ? 10.533 1.697 -7.511 1.00 79.62 106 HIS A CA 1
ATOM 835 C C . HIS A 1 106 ? 10.529 2.609 -8.747 1.00 79.62 106 HIS A C 1
ATOM 837 O O . HIS A 1 106 ? 9.479 2.843 -9.341 1.00 79.62 106 HIS A O 1
ATOM 843 N N . ILE A 1 107 ? 11.700 3.088 -9.178 1.00 85.44 107 ILE A N 1
ATOM 844 C CA . ILE A 1 107 ? 11.859 3.893 -10.397 1.00 85.44 107 ILE A CA 1
ATOM 845 C C . ILE A 1 107 ? 12.560 3.088 -11.488 1.00 85.44 107 ILE A C 1
ATOM 847 O O . ILE A 1 107 ? 12.018 2.930 -12.582 1.00 85.44 107 ILE A O 1
ATOM 851 N N . MET A 1 108 ? 13.767 2.588 -11.218 1.00 86.31 108 MET A N 1
ATOM 852 C CA . MET A 1 108 ? 14.617 1.995 -12.250 1.00 86.31 108 MET A CA 1
ATOM 853 C C . MET A 1 108 ? 14.053 0.680 -12.775 1.00 86.31 108 MET A C 1
ATOM 855 O O . MET A 1 108 ? 14.041 0.496 -13.987 1.00 86.31 108 MET A O 1
ATOM 859 N N . LEU A 1 109 ? 13.540 -0.208 -11.921 1.00 87.44 109 LEU A N 1
ATOM 860 C CA . LEU A 1 109 ? 13.024 -1.497 -12.382 1.00 87.44 109 LEU A CA 1
ATOM 861 C C . LEU A 1 109 ? 11.802 -1.348 -13.323 1.00 87.44 109 LEU A C 1
ATOM 863 O O . LEU A 1 109 ? 11.897 -1.810 -14.465 1.00 87.44 109 LEU A O 1
ATOM 867 N N . PRO A 1 110 ? 10.721 -0.613 -12.971 1.00 90.19 110 PRO A N 1
ATOM 868 C CA . PRO A 1 110 ? 9.635 -0.342 -13.916 1.00 90.19 110 PRO A CA 1
ATOM 869 C C . PRO A 1 110 ? 10.095 0.397 -15.174 1.00 90.19 110 PRO A C 1
ATOM 871 O O . PRO A 1 110 ? 9.590 0.146 -16.270 1.00 90.19 110 PRO A O 1
ATOM 874 N N . ARG A 1 111 ? 11.072 1.298 -15.039 1.00 89.81 111 ARG A N 1
ATOM 875 C CA . ARG A 1 111 ? 11.653 2.034 -16.162 1.00 89.81 111 ARG A CA 1
ATOM 876 C C . ARG A 1 111 ? 12.380 1.121 -17.146 1.00 89.81 111 ARG A C 1
ATOM 878 O O . ARG A 1 111 ? 12.238 1.311 -18.349 1.00 89.81 111 ARG A O 1
ATOM 885 N N . GLN A 1 112 ? 13.146 0.150 -16.658 1.00 89.06 112 GLN A N 1
ATOM 886 C CA . GLN A 1 112 ? 13.871 -0.792 -17.509 1.00 89.06 112 GLN A CA 1
ATOM 887 C C . GLN A 1 112 ? 12.918 -1.701 -18.283 1.00 89.06 112 GLN A C 1
ATOM 889 O O . GLN A 1 112 ? 13.123 -1.891 -19.479 1.00 89.06 112 GLN A O 1
ATOM 894 N N . HIS A 1 113 ? 11.840 -2.177 -17.657 1.00 89.56 113 HIS A N 1
ATOM 895 C CA . HIS A 1 113 ? 10.820 -2.944 -18.375 1.00 89.56 113 HIS A CA 1
ATOM 896 C C . HIS A 1 113 ? 10.146 -2.128 -19.481 1.00 89.56 113 HIS A C 1
ATOM 898 O O . HIS A 1 113 ? 9.987 -2.633 -20.588 1.00 89.56 113 HIS A O 1
ATOM 904 N N . LEU A 1 114 ? 9.850 -0.843 -19.243 1.00 90.31 114 LEU A N 1
ATOM 905 C CA . LEU A 1 114 ? 9.333 0.053 -20.289 1.00 90.31 114 LEU A CA 1
ATOM 906 C C . LEU A 1 114 ? 10.316 0.254 -21.453 1.00 90.31 114 LEU A C 1
ATOM 908 O O . LEU A 1 114 ? 9.891 0.322 -22.601 1.00 90.31 114 LEU A O 1
ATOM 912 N N . ILE A 1 115 ? 11.623 0.339 -21.175 1.00 88.81 115 ILE A N 1
ATOM 913 C CA . ILE A 1 115 ? 12.660 0.444 -22.219 1.00 88.81 115 ILE A CA 1
ATOM 914 C C . ILE A 1 115 ? 12.733 -0.843 -23.042 1.00 88.81 115 ILE A C 1
ATOM 916 O O . ILE A 1 115 ? 12.849 -0.789 -24.263 1.00 88.81 115 ILE A O 1
ATOM 920 N N . GLN A 1 116 ? 12.680 -1.994 -22.374 1.00 87.12 116 GLN A N 1
ATOM 921 C CA . GLN A 1 116 ? 12.748 -3.302 -23.023 1.00 87.12 116 GLN A CA 1
ATOM 922 C C . GLN A 1 116 ? 11.460 -3.645 -23.780 1.00 87.12 116 GLN A C 1
ATOM 924 O O . GLN A 1 116 ? 11.494 -4.473 -24.688 1.00 87.12 116 GLN A O 1
ATOM 929 N N . GLY A 1 117 ? 10.331 -3.030 -23.414 1.00 87.12 117 GLY A N 1
ATOM 930 C CA . GLY A 1 117 ? 9.015 -3.403 -23.931 1.00 87.12 117 GLY A CA 1
ATOM 931 C C . GLY A 1 117 ? 8.588 -4.801 -23.472 1.00 87.12 117 GLY A C 1
ATOM 932 O O . GLY A 1 117 ? 7.723 -5.423 -24.085 1.00 87.12 117 GLY A O 1
ATOM 933 N N . SER A 1 118 ? 9.223 -5.332 -22.423 1.00 84.19 118 SER A N 1
ATOM 934 C CA . SER A 1 118 ? 8.961 -6.670 -21.910 1.00 84.19 118 SER A CA 1
ATOM 935 C C . SER A 1 118 ? 9.235 -6.764 -20.414 1.00 84.19 118 SER A C 1
ATOM 937 O O . SER A 1 118 ? 9.968 -5.975 -19.814 1.00 84.19 118 SER A O 1
ATOM 939 N N . PHE A 1 119 ? 8.639 -7.787 -19.814 1.00 82.06 119 PHE A N 1
ATOM 940 C CA . PHE A 1 119 ? 8.945 -8.223 -18.462 1.00 82.06 119 PHE A CA 1
ATOM 941 C C . PHE A 1 119 ? 10.054 -9.290 -18.436 1.00 82.06 119 PHE A C 1
ATOM 943 O O . PHE A 1 119 ? 10.101 -10.085 -17.503 1.00 82.06 119 PHE A O 1
ATOM 950 N N . ASP A 1 120 ? 10.956 -9.338 -19.418 1.00 78.25 120 ASP A N 1
ATOM 951 C CA . ASP A 1 120 ? 12.042 -10.325 -19.404 1.00 78.25 120 ASP A CA 1
ATOM 952 C C . ASP A 1 120 ? 12.999 -10.119 -18.223 1.00 78.25 120 ASP A C 1
ATOM 954 O O . ASP A 1 120 ? 13.060 -9.050 -17.615 1.00 78.25 120 ASP A O 1
ATOM 958 N N . PHE A 1 121 ? 13.724 -11.182 -17.866 1.00 71.56 121 PHE A N 1
ATOM 959 C CA . PHE A 1 121 ? 14.582 -11.183 -16.684 1.00 71.56 121 PHE A CA 1
ATOM 960 C C . PHE A 1 121 ? 15.751 -10.193 -16.800 1.00 71.56 121 PHE A C 1
ATOM 962 O O . PHE A 1 121 ? 16.605 -10.295 -17.688 1.00 71.56 121 PHE A O 1
ATOM 969 N N . ILE A 1 122 ? 15.841 -9.296 -15.821 1.00 72.50 122 ILE A N 1
ATOM 970 C CA . ILE A 1 122 ? 16.899 -8.307 -15.659 1.00 72.50 122 ILE A CA 1
ATOM 971 C C . ILE A 1 122 ? 17.963 -8.862 -14.706 1.00 72.50 122 ILE A C 1
ATOM 973 O O . ILE A 1 122 ? 17.810 -8.888 -13.487 1.00 72.50 122 ILE A O 1
ATOM 977 N N . ARG A 1 123 ? 19.106 -9.257 -15.278 1.00 63.56 123 ARG A N 1
ATOM 978 C CA . ARG A 1 123 ? 20.156 -10.042 -14.595 1.00 63.56 123 ARG A CA 1
ATOM 979 C C . ARG A 1 123 ? 20.755 -9.424 -13.331 1.00 63.56 123 ARG A C 1
ATOM 981 O O . ARG A 1 123 ? 21.323 -10.156 -12.528 1.00 63.56 123 ARG A O 1
ATOM 988 N N . TRP A 1 124 ? 20.708 -8.104 -13.189 1.00 65.06 124 TRP A N 1
ATOM 989 C CA . TRP A 1 124 ? 21.368 -7.397 -12.091 1.00 65.06 124 TRP A CA 1
ATOM 990 C C . TRP A 1 124 ? 20.455 -7.152 -10.881 1.00 65.06 124 TRP A C 1
ATOM 992 O O . TRP A 1 124 ? 20.962 -6.774 -9.829 1.00 65.06 124 TRP A O 1
ATOM 1002 N N . SER A 1 125 ? 19.138 -7.375 -10.995 1.00 66.00 125 SER A N 1
ATOM 1003 C CA . SER A 1 125 ? 18.178 -7.065 -9.930 1.00 66.00 125 SER A CA 1
ATOM 1004 C C . SER A 1 125 ? 17.512 -8.325 -9.385 1.00 66.00 125 SER A C 1
ATOM 1006 O O . SER A 1 125 ? 16.783 -9.015 -10.089 1.00 66.00 125 SER A O 1
ATOM 1008 N N . VAL A 1 126 ? 17.710 -8.604 -8.095 1.00 67.00 126 VAL A N 1
ATOM 1009 C CA . VAL A 1 126 ? 16.981 -9.677 -7.394 1.00 67.00 126 VAL A CA 1
ATOM 1010 C C . VAL A 1 126 ? 15.503 -9.314 -7.232 1.00 67.00 126 VAL A C 1
ATOM 1012 O O . VAL A 1 126 ? 14.648 -10.192 -7.280 1.00 67.00 126 VAL A O 1
ATOM 1015 N N . ALA A 1 127 ? 15.182 -8.023 -7.105 1.00 71.00 127 ALA A N 1
ATOM 1016 C CA . ALA A 1 127 ? 13.801 -7.551 -7.032 1.00 71.00 127 ALA A CA 1
ATOM 1017 C C . ALA A 1 127 ? 13.011 -7.853 -8.318 1.00 71.00 127 ALA A C 1
ATOM 1019 O O . ALA A 1 127 ? 11.796 -8.017 -8.259 1.00 71.00 127 ALA A O 1
ATOM 1020 N N . ASP A 1 128 ? 13.695 -8.020 -9.456 1.00 74.81 128 ASP A N 1
ATOM 1021 C CA . ASP A 1 128 ? 13.070 -8.450 -10.711 1.00 74.81 128 ASP A CA 1
ATOM 1022 C C . ASP A 1 128 ? 12.481 -9.869 -10.642 1.00 74.81 128 ASP A C 1
ATOM 1024 O O . ASP A 1 128 ? 11.520 -10.205 -11.338 1.00 74.81 128 ASP A O 1
ATOM 1028 N N . LEU A 1 129 ? 13.037 -10.709 -9.765 1.00 71.88 129 LEU A N 1
ATOM 1029 C CA . LEU A 1 129 ? 12.522 -12.051 -9.531 1.00 71.88 129 LEU A CA 1
ATOM 1030 C C . LEU A 1 129 ? 11.211 -12.033 -8.753 1.00 71.88 129 LEU A C 1
ATOM 1032 O O . LEU A 1 129 ? 10.448 -12.973 -8.900 1.00 71.88 129 LEU A O 1
ATOM 1036 N N . PHE A 1 130 ? 10.945 -11.000 -7.950 1.00 76.31 130 PHE A N 1
ATOM 1037 C CA . PHE A 1 130 ? 9.781 -10.916 -7.065 1.00 76.31 130 PHE A CA 1
ATOM 1038 C C . PHE A 1 130 ? 9.085 -9.576 -7.235 1.00 76.31 130 PHE A C 1
ATOM 1040 O O . PHE A 1 130 ? 9.065 -8.740 -6.331 1.00 76.31 130 PHE A O 1
ATOM 1047 N N . LEU A 1 131 ? 8.522 -9.386 -8.424 1.00 81.44 131 LEU A N 1
ATOM 1048 C CA . LEU A 1 131 ? 7.888 -8.133 -8.790 1.00 81.44 131 LEU A CA 1
ATOM 1049 C C . LEU A 1 131 ? 6.743 -7.765 -7.848 1.00 81.44 131 LEU A C 1
ATOM 1051 O O . LEU A 1 131 ? 5.861 -8.581 -7.566 1.00 81.44 131 LEU A O 1
ATOM 1055 N N . ILE A 1 132 ? 6.739 -6.506 -7.414 1.00 86.31 132 ILE A N 1
ATOM 1056 C CA . ILE A 1 132 ? 5.719 -5.957 -6.530 1.00 86.31 132 ILE A CA 1
ATOM 1057 C C . ILE A 1 132 ? 4.725 -5.149 -7.377 1.00 86.31 132 ILE A C 1
ATOM 1059 O O . ILE A 1 132 ? 5.105 -4.124 -7.941 1.00 86.31 132 ILE A O 1
ATOM 1063 N N . PRO A 1 133 ? 3.437 -5.536 -7.449 1.00 89.50 133 PRO A N 1
ATOM 1064 C CA . PRO A 1 133 ? 2.424 -4.831 -8.241 1.00 89.50 133 PRO A CA 1
ATOM 1065 C C . PRO A 1 133 ? 2.309 -3.331 -7.952 1.00 89.50 133 PRO A C 1
ATOM 1067 O O . PRO A 1 133 ? 1.954 -2.551 -8.835 1.00 89.50 133 PRO A O 1
ATOM 1070 N N . LEU A 1 134 ? 2.596 -2.919 -6.715 1.00 90.69 134 LEU A N 1
ATOM 1071 C CA . LEU A 1 134 ? 2.544 -1.520 -6.301 1.00 90.69 134 LEU A CA 1
ATOM 1072 C C . LEU A 1 134 ? 3.581 -0.645 -7.013 1.00 90.69 134 LEU A C 1
ATOM 1074 O O . LEU A 1 134 ? 3.243 0.487 -7.362 1.00 90.69 134 LEU A O 1
ATOM 1078 N N . ASP A 1 135 ? 4.774 -1.176 -7.302 1.00 89.81 135 ASP A N 1
ATOM 1079 C CA . ASP A 1 135 ? 5.816 -0.465 -8.057 1.00 89.81 135 ASP A CA 1
ATOM 1080 C C . ASP A 1 135 ? 5.265 -0.031 -9.418 1.00 89.81 135 ASP A C 1
ATOM 1082 O O . ASP A 1 135 ? 5.331 1.132 -9.812 1.00 89.81 135 ASP A O 1
ATOM 1086 N N . TYR A 1 136 ? 4.617 -0.970 -10.100 1.00 91.25 136 TYR A N 1
ATOM 1087 C CA . TYR A 1 136 ? 4.054 -0.793 -11.434 1.00 91.25 136 TYR A CA 1
ATOM 1088 C C . TYR A 1 136 ? 2.766 0.026 -11.439 1.00 91.25 136 TYR A C 1
ATOM 1090 O O . TYR A 1 136 ? 2.499 0.753 -12.392 1.00 91.25 136 TYR A O 1
ATOM 1098 N N . ALA A 1 137 ? 1.974 -0.049 -10.370 1.00 93.25 137 ALA A N 1
ATOM 1099 C CA . ALA A 1 137 ? 0.776 0.767 -10.217 1.00 93.25 137 ALA A CA 1
ATOM 1100 C C . ALA A 1 137 ? 1.104 2.252 -9.984 1.00 93.25 137 ALA A C 1
ATOM 1102 O O . ALA A 1 137 ? 0.346 3.120 -10.412 1.00 93.25 137 ALA A O 1
ATOM 1103 N N . VAL A 1 138 ? 2.222 2.563 -9.320 1.00 92.38 138 VAL A N 1
ATOM 1104 C CA . VAL A 1 138 ? 2.649 3.949 -9.056 1.00 92.38 138 VAL A CA 1
ATOM 1105 C C . VAL A 1 138 ? 3.566 4.493 -10.155 1.00 92.38 138 VAL A C 1
ATOM 1107 O O . VAL A 1 138 ? 3.570 5.705 -10.395 1.00 92.38 138 VAL A O 1
ATOM 1110 N N . ALA A 1 139 ? 4.279 3.624 -10.880 1.00 91.81 139 ALA A N 1
ATOM 1111 C CA . ALA A 1 139 ? 5.216 4.005 -11.936 1.00 91.81 139 ALA A CA 1
ATOM 1112 C C . ALA A 1 139 ? 4.659 5.038 -12.939 1.00 91.81 139 ALA A C 1
ATOM 1114 O O . ALA A 1 139 ? 5.363 6.015 -13.184 1.00 91.81 139 ALA A O 1
ATOM 1115 N N . PRO A 1 140 ? 3.409 4.950 -13.445 1.00 92.75 140 PRO A N 1
ATOM 1116 C CA . PRO A 1 140 ? 2.864 5.952 -14.365 1.00 92.75 140 PRO A CA 1
ATOM 1117 C C . PRO A 1 140 ? 2.804 7.380 -13.830 1.00 92.75 140 PRO A C 1
ATOM 1119 O O . PRO A 1 140 ? 2.801 8.337 -14.601 1.00 92.75 140 PRO A O 1
ATOM 1122 N N . PHE A 1 141 ? 2.755 7.539 -12.510 1.00 91.44 141 PHE A N 1
ATOM 1123 C CA . PHE A 1 141 ? 2.735 8.845 -11.866 1.00 91.44 141 PHE A CA 1
ATOM 1124 C C . PHE A 1 141 ? 4.147 9.341 -11.556 1.00 91.44 141 PHE A C 1
ATOM 1126 O O . PHE A 1 141 ? 4.421 10.536 -11.691 1.00 91.44 141 PHE A O 1
ATOM 1133 N N . SER A 1 142 ? 5.040 8.425 -11.170 1.00 89.25 142 SER A N 1
ATOM 1134 C CA . SER A 1 142 ? 6.430 8.729 -10.823 1.00 89.25 142 SER A CA 1
ATOM 1135 C C . SER A 1 142 ? 7.360 8.877 -12.035 1.00 89.25 142 SER A C 1
ATOM 1137 O O . SER A 1 142 ? 8.333 9.622 -11.946 1.00 89.25 142 SER A O 1
ATOM 1139 N N . LEU A 1 143 ? 7.063 8.216 -13.160 1.00 88.56 143 LEU A N 1
ATOM 1140 C CA . LEU A 1 143 ? 7.853 8.222 -14.403 1.00 88.56 143 LEU A CA 1
ATOM 1141 C C . LEU A 1 143 ? 7.281 9.136 -15.499 1.00 88.56 143 LEU A C 1
ATOM 1143 O O . LEU A 1 143 ? 7.832 9.186 -16.599 1.00 88.56 143 LEU A O 1
ATOM 1147 N N . ALA A 1 144 ? 6.214 9.887 -15.200 1.00 83.12 144 ALA A N 1
ATOM 1148 C CA . ALA A 1 144 ? 5.686 10.922 -16.096 1.00 83.12 144 ALA A CA 1
ATOM 1149 C C . ALA A 1 144 ? 6.663 12.101 -16.273 1.00 83.12 144 ALA A C 1
ATOM 1151 O O . ALA A 1 144 ? 6.536 12.901 -17.199 1.00 83.12 144 ALA A O 1
ATOM 1152 N N . THR A 1 145 ? 7.641 12.227 -15.373 1.00 81.81 145 THR A N 1
ATOM 1153 C CA . THR A 1 145 ? 8.683 13.254 -15.398 1.00 81.81 145 THR A CA 1
ATOM 1154 C C . THR A 1 145 ? 10.059 12.638 -15.624 1.00 81.81 145 THR A C 1
ATOM 1156 O O . THR A 1 145 ? 10.290 11.458 -15.375 1.00 81.81 145 THR A O 1
ATOM 1159 N N . GLN A 1 146 ? 11.018 13.455 -16.071 1.00 72.69 146 GLN A N 1
ATOM 1160 C CA . GLN A 1 146 ? 12.392 12.992 -16.300 1.00 72.69 146 GLN A CA 1
ATOM 1161 C C . GLN A 1 146 ? 13.166 12.716 -15.000 1.00 72.69 146 GLN A C 1
ATOM 1163 O O . GLN A 1 146 ? 14.125 11.943 -15.010 1.00 72.69 146 GLN A O 1
ATOM 1168 N N . LEU A 1 147 ? 12.744 13.341 -13.898 1.00 74.12 147 LEU A N 1
ATOM 1169 C CA . LEU A 1 147 ? 13.332 13.205 -12.567 1.00 74.12 147 LEU A CA 1
ATOM 1170 C C . LEU A 1 147 ? 12.468 12.297 -11.675 1.00 74.12 147 LEU A C 1
ATOM 1172 O O . LEU A 1 147 ? 11.250 12.262 -11.881 1.00 74.12 147 LEU A O 1
ATOM 1176 N N . PRO A 1 148 ? 13.063 11.607 -10.678 1.00 72.19 148 PRO A N 1
ATOM 1177 C CA . PRO A 1 148 ? 12.317 10.813 -9.704 1.00 72.19 148 PRO A CA 1
ATOM 1178 C C . PRO A 1 148 ? 11.285 11.671 -8.966 1.00 72.19 148 PRO A C 1
ATOM 1180 O O . PRO A 1 148 ? 11.648 12.585 -8.227 1.00 72.19 148 PRO A O 1
ATOM 1183 N N . ASN A 1 149 ? 10.001 11.376 -9.169 1.00 79.69 149 ASN A N 1
ATOM 1184 C CA . ASN A 1 149 ? 8.901 12.108 -8.554 1.00 79.69 149 ASN A CA 1
ATOM 1185 C C . ASN A 1 149 ? 8.285 11.307 -7.398 1.00 79.69 149 ASN A C 1
ATOM 1187 O O . ASN A 1 149 ? 7.666 10.258 -7.611 1.00 79.69 149 ASN A O 1
ATOM 1191 N N . LYS A 1 150 ? 8.433 11.830 -6.176 1.00 84.75 150 LYS A N 1
ATOM 1192 C CA . LYS A 1 150 ? 7.898 11.232 -4.940 1.00 84.75 150 LYS A CA 1
ATOM 1193 C C . LYS A 1 150 ? 6.500 11.741 -4.587 1.00 84.75 150 LYS A C 1
ATOM 1195 O O . LYS A 1 150 ? 5.885 11.250 -3.644 1.00 84.75 150 LYS A O 1
ATOM 1200 N N . TRP A 1 151 ? 5.959 12.686 -5.354 1.00 83.00 151 TRP A N 1
ATOM 1201 C CA . TRP A 1 151 ? 4.638 13.267 -5.118 1.00 83.00 151 TRP A CA 1
ATOM 1202 C C . TRP A 1 151 ? 3.501 12.242 -4.914 1.00 83.00 151 TRP A C 1
ATOM 1204 O O . TRP A 1 151 ? 2.683 12.450 -4.013 1.00 83.00 151 TRP A O 1
ATOM 1214 N N . PRO A 1 152 ? 3.425 11.112 -5.654 1.00 87.69 152 PRO A N 1
ATOM 1215 C CA . PRO A 1 152 ? 2.373 10.118 -5.426 1.00 87.69 152 PRO A CA 1
ATOM 1216 C C . PRO A 1 152 ? 2.349 9.583 -3.988 1.00 87.69 152 PRO A C 1
ATOM 1218 O O . PRO A 1 152 ? 1.275 9.399 -3.420 1.00 87.69 152 PRO A O 1
ATOM 1221 N N . PHE A 1 153 ? 3.515 9.418 -3.358 1.00 87.69 153 PHE A N 1
ATOM 1222 C CA . PHE A 1 153 ? 3.650 8.921 -1.985 1.00 87.69 153 PHE A CA 1
ATOM 1223 C C . PHE A 1 153 ? 3.083 9.910 -0.962 1.00 87.69 153 PHE A C 1
ATOM 1225 O O . PHE A 1 153 ? 2.480 9.502 0.031 1.00 87.69 153 PHE A O 1
ATOM 1232 N N . PHE A 1 154 ? 3.166 11.213 -1.243 1.00 86.50 154 PHE A N 1
ATOM 1233 C CA . PHE A 1 154 ? 2.543 12.239 -0.411 1.00 86.50 154 PHE A CA 1
ATOM 1234 C C . PHE A 1 154 ? 1.004 12.157 -0.433 1.00 86.50 154 PHE A C 1
ATOM 1236 O O . PHE A 1 154 ? 0.357 12.352 0.597 1.00 86.50 154 PHE A O 1
ATOM 1243 N N . ILE A 1 155 ? 0.397 11.782 -1.567 1.00 88.69 155 ILE A N 1
ATOM 1244 C CA . ILE A 1 155 ? -1.056 11.540 -1.652 1.00 88.69 155 ILE A CA 1
ATOM 1245 C C . ILE A 1 155 ? -1.460 10.367 -0.746 1.00 88.69 155 ILE A C 1
ATOM 1247 O O . ILE A 1 155 ? -2.474 10.448 -0.046 1.00 88.69 155 ILE A O 1
ATOM 1251 N N . PHE A 1 156 ? -0.664 9.294 -0.715 1.00 90.81 156 PHE A N 1
ATOM 1252 C CA . PHE A 1 156 ? -0.891 8.167 0.195 1.00 90.81 156 PHE A CA 1
ATOM 1253 C C . PHE A 1 156 ? -0.708 8.552 1.660 1.00 90.81 156 PHE A C 1
ATOM 1255 O O . PHE A 1 156 ? -1.486 8.100 2.495 1.00 90.81 156 PHE A O 1
ATOM 1262 N N . PHE A 1 157 ? 0.238 9.436 1.972 1.00 88.88 157 PHE A N 1
ATOM 1263 C CA . PHE A 1 157 ? 0.415 9.965 3.323 1.00 88.88 157 PHE A CA 1
ATOM 1264 C C . PHE A 1 157 ? -0.795 10.775 3.803 1.00 88.88 157 PHE A C 1
ATOM 1266 O O . PHE A 1 157 ? -1.314 10.518 4.890 1.00 88.88 157 PHE A O 1
ATOM 1273 N N . ILE A 1 158 ? -1.315 11.688 2.975 1.00 86.94 158 ILE A N 1
ATOM 1274 C CA . ILE A 1 158 ? -2.572 12.389 3.282 1.00 86.94 158 ILE A CA 1
ATOM 1275 C C . ILE A 1 158 ? -3.703 11.373 3.471 1.00 86.94 158 ILE A C 1
ATOM 1277 O O . ILE A 1 158 ? -4.483 11.474 4.418 1.00 86.94 158 ILE A O 1
ATOM 1281 N N . GLY A 1 159 ? -3.774 10.367 2.596 1.00 88.62 159 GLY A N 1
ATOM 1282 C CA . GLY A 1 159 ? -4.711 9.256 2.719 1.00 88.62 159 GLY A CA 1
ATOM 1283 C C . GLY A 1 159 ? -4.624 8.548 4.066 1.00 88.62 159 GLY A C 1
ATOM 1284 O O . GLY A 1 159 ? -5.651 8.332 4.703 1.00 88.62 159 GLY A O 1
ATOM 1285 N N . LEU A 1 160 ? -3.411 8.217 4.511 1.00 90.31 160 LEU A N 1
ATOM 1286 C CA . LEU A 1 160 ? -3.139 7.546 5.779 1.00 90.31 160 LEU A CA 1
ATOM 1287 C C . LEU A 1 160 ? -3.646 8.377 6.952 1.00 90.31 160 LEU A C 1
ATOM 1289 O O . LEU A 1 160 ? -4.357 7.841 7.800 1.00 90.31 160 LEU A O 1
ATOM 1293 N N . ILE A 1 161 ? -3.351 9.682 6.969 1.00 86.88 161 ILE A N 1
ATOM 1294 C CA . ILE A 1 161 ? -3.868 10.597 7.993 1.00 86.88 161 ILE A CA 1
ATOM 1295 C C . ILE A 1 161 ? -5.396 10.553 7.994 1.00 86.88 161 ILE A C 1
ATOM 1297 O O . ILE A 1 161 ? -5.999 10.286 9.028 1.00 86.88 161 ILE A O 1
ATOM 1301 N N . LEU A 1 162 ? -6.040 10.757 6.843 1.00 86.94 162 LEU A N 1
ATOM 1302 C CA . LEU A 1 162 ? -7.502 10.803 6.761 1.00 86.94 162 LEU A CA 1
ATOM 1303 C C . LEU A 1 162 ? -8.163 9.487 7.202 1.00 86.94 162 LEU A C 1
ATOM 1305 O O . LEU A 1 162 ? -9.175 9.526 7.902 1.00 86.94 162 LEU A O 1
ATOM 1309 N N . MET A 1 163 ? -7.591 8.333 6.843 1.00 87.44 163 MET A N 1
ATOM 1310 C CA . MET A 1 163 ? -8.091 7.026 7.290 1.00 87.44 163 MET A CA 1
ATOM 1311 C C . MET A 1 163 ? -7.882 6.827 8.791 1.00 87.44 163 MET A C 1
ATOM 1313 O O . MET A 1 163 ? -8.806 6.397 9.477 1.00 87.44 163 MET A O 1
ATOM 1317 N N . ALA A 1 164 ? -6.719 7.206 9.328 1.00 87.94 164 ALA A N 1
ATOM 1318 C CA . ALA A 1 164 ? -6.456 7.144 10.763 1.00 87.94 164 ALA A CA 1
ATOM 1319 C C . ALA A 1 164 ? -7.443 8.017 11.555 1.00 87.94 164 ALA A C 1
ATOM 1321 O O . ALA A 1 164 ? -7.988 7.567 12.563 1.00 87.94 164 ALA A O 1
ATOM 1322 N N . LEU A 1 165 ? -7.739 9.231 11.078 1.00 84.19 165 LEU A N 1
ATOM 1323 C CA . LEU A 1 165 ? -8.733 10.114 11.693 1.00 84.19 165 LEU A CA 1
ATOM 1324 C C . LEU A 1 165 ? -10.148 9.524 11.613 1.00 84.19 165 LEU A C 1
ATOM 1326 O O . LEU A 1 165 ? -10.843 9.516 12.628 1.00 84.19 165 LEU A O 1
ATOM 1330 N N . SER A 1 166 ? -10.557 9.002 10.449 1.00 83.19 166 SER A N 1
ATOM 1331 C CA . SER A 1 166 ? -11.872 8.368 10.246 1.00 83.19 166 SER A CA 1
ATOM 1332 C C . SER A 1 166 ? -12.079 7.181 11.187 1.00 83.19 166 SER A C 1
ATOM 1334 O O . SER A 1 166 ? -13.040 7.150 11.959 1.00 83.19 166 SER A O 1
ATOM 1336 N N . LEU A 1 167 ? -11.136 6.237 11.188 1.00 84.25 167 LEU A N 1
ATOM 1337 C CA . LEU A 1 167 ? -11.182 5.050 12.038 1.00 84.25 167 LEU A CA 1
ATOM 1338 C C . LEU A 1 167 ? -11.182 5.426 13.518 1.00 84.25 167 LEU A C 1
ATOM 1340 O O . LEU A 1 167 ? -11.976 4.901 14.293 1.00 84.25 167 LEU A O 1
ATOM 1344 N N . THR A 1 168 ? -10.344 6.383 13.917 1.00 84.06 168 THR A N 1
ATOM 1345 C CA . THR A 1 168 ? -10.307 6.858 15.305 1.00 84.06 168 THR A CA 1
ATOM 1346 C C . THR A 1 168 ? -11.618 7.510 15.701 1.00 84.06 168 THR A C 1
ATOM 1348 O O . THR A 1 168 ? -12.094 7.293 16.811 1.00 84.06 168 THR A O 1
ATOM 1351 N N . TYR A 1 169 ? -12.231 8.294 14.816 1.00 79.31 169 TYR A N 1
ATOM 1352 C CA . TYR A 1 169 ? -13.524 8.916 15.078 1.00 79.31 169 TYR A CA 1
ATOM 1353 C C . TYR A 1 169 ? -14.618 7.865 15.297 1.00 79.31 169 TYR A C 1
ATOM 1355 O O . TYR A 1 169 ? -15.386 7.976 16.255 1.00 79.31 169 TYR A O 1
ATOM 1363 N N . GLN A 1 170 ? -14.637 6.809 14.481 1.00 76.12 170 GLN A N 1
ATOM 1364 C CA . GLN A 1 170 ? -15.553 5.678 14.640 1.00 76.12 170 GLN A CA 1
ATOM 1365 C C . GLN A 1 170 ? -15.282 4.915 15.951 1.00 76.12 170 GLN A C 1
ATOM 1367 O O . GLN A 1 170 ? -16.184 4.765 16.777 1.00 76.12 170 GLN A O 1
ATOM 1372 N N . PHE A 1 171 ? -14.034 4.502 16.205 1.00 79.06 171 PHE A N 1
ATOM 1373 C CA . PHE A 1 171 ? -13.665 3.706 17.383 1.00 79.06 171 PHE A CA 1
ATOM 1374 C C . PHE A 1 171 ? -13.784 4.460 18.709 1.00 79.06 171 PHE A C 1
ATOM 1376 O O . PHE A 1 171 ? -14.124 3.871 19.732 1.00 79.06 171 PHE A O 1
ATOM 1383 N N . SER A 1 172 ? -13.555 5.772 18.709 1.00 75.50 172 SER A N 1
ATOM 1384 C CA . SER A 1 172 ? -13.626 6.607 19.913 1.00 75.50 172 SER A CA 1
ATOM 1385 C C . SER A 1 172 ? -15.031 7.133 20.221 1.00 75.50 172 SER A C 1
ATOM 1387 O O . SER A 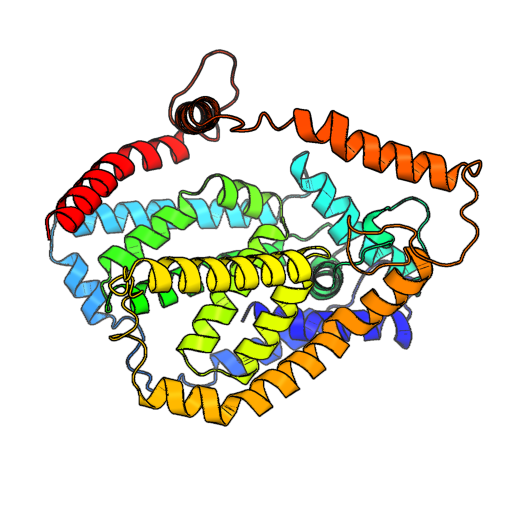1 172 ? -15.173 8.033 21.049 1.00 75.50 172 SER A O 1
ATOM 1389 N N . ARG A 1 173 ? -16.078 6.600 19.568 1.00 73.31 173 ARG A N 1
ATOM 1390 C CA . ARG A 1 173 ? -17.473 7.058 19.713 1.00 73.31 173 ARG A CA 1
ATOM 1391 C C . ARG A 1 173 ? -17.613 8.558 19.448 1.00 73.31 173 ARG A C 1
ATOM 1393 O O . ARG A 1 173 ? -18.248 9.284 20.210 1.00 73.31 173 ARG A O 1
ATOM 1400 N N . LYS A 1 174 ? -17.008 9.018 18.352 1.00 71.38 174 LYS A N 1
ATOM 1401 C CA . LYS A 1 174 ? -17.055 10.409 17.891 1.00 71.38 174 LYS A CA 1
ATOM 1402 C C . LYS A 1 174 ? -16.340 11.402 18.821 1.00 71.38 174 LYS A C 1
ATOM 1404 O O . LYS A 1 174 ? -16.627 12.601 18.790 1.00 71.38 174 LYS A O 1
ATOM 1409 N N . ASN A 1 175 ? -15.379 10.931 19.622 1.00 69.81 175 ASN A N 1
ATOM 1410 C CA . ASN A 1 175 ? -14.574 11.788 20.487 1.00 69.81 175 ASN A CA 1
ATOM 1411 C C . ASN A 1 175 ? -13.498 12.532 19.683 1.00 69.81 175 ASN A C 1
ATOM 1413 O O . ASN A 1 175 ? -12.477 11.976 19.274 1.00 69.81 175 ASN A O 1
ATOM 1417 N N . ALA A 1 176 ? -13.699 13.833 19.503 1.00 69.81 176 ALA A N 1
ATOM 1418 C CA . ALA A 1 176 ? -12.777 14.669 18.746 1.00 69.81 176 ALA A CA 1
ATOM 1419 C C . ALA A 1 176 ? -11.395 14.833 19.413 1.00 69.81 176 ALA A C 1
ATOM 1421 O O . ALA A 1 176 ? -10.415 15.037 18.700 1.00 69.81 176 ALA A O 1
ATOM 1422 N N . LEU A 1 177 ? -11.262 14.669 20.736 1.00 71.50 177 LEU A N 1
ATOM 1423 C CA . LEU A 1 177 ? -9.947 14.697 21.389 1.00 71.50 177 LEU A CA 1
ATOM 1424 C C . LEU A 1 177 ? -9.107 13.468 21.014 1.00 71.50 177 LEU A C 1
ATOM 1426 O O . LEU A 1 177 ? -7.916 13.598 20.743 1.00 71.50 177 LEU A O 1
ATOM 1430 N N . SER A 1 178 ? -9.728 12.290 20.917 1.00 74.88 178 SER A N 1
ATOM 1431 C CA . SER A 1 178 ? -9.059 11.072 20.446 1.00 74.88 178 SER A CA 1
ATOM 1432 C C . SER A 1 178 ? -8.577 11.212 19.001 1.00 74.88 178 SER A C 1
ATOM 1434 O O . SER A 1 178 ? -7.451 10.829 18.696 1.00 74.88 178 SER A O 1
ATOM 1436 N N . VAL A 1 179 ? -9.388 11.824 18.130 1.00 73.12 179 VAL A N 1
ATOM 1437 C CA . VAL A 1 179 ? -9.012 12.120 16.736 1.00 73.12 179 VAL A CA 1
ATOM 1438 C C . VAL A 1 179 ? -7.778 13.024 16.671 1.00 73.12 179 VAL A C 1
ATOM 1440 O O . VAL A 1 179 ? -6.853 12.745 15.911 1.00 73.12 179 VAL A O 1
ATOM 1443 N N . MET A 1 180 ? -7.718 14.067 17.505 1.00 73.06 180 MET A N 1
ATOM 1444 C CA . MET A 1 180 ? -6.549 14.954 17.577 1.00 73.06 180 MET A CA 1
ATOM 1445 C C . MET A 1 180 ? -5.304 14.238 18.112 1.00 73.06 180 MET A C 1
ATOM 1447 O O . MET A 1 180 ? -4.214 14.422 17.581 1.00 73.06 180 MET A O 1
ATOM 1451 N N . LEU A 1 181 ? -5.451 13.380 19.125 1.00 78.25 181 LEU A N 1
ATOM 1452 C CA . LEU A 1 181 ? -4.330 12.595 19.647 1.00 78.25 181 LEU A CA 1
ATOM 1453 C C . LEU A 1 181 ? -3.749 11.648 18.594 1.00 78.25 181 LEU A C 1
ATOM 1455 O O . LEU A 1 181 ? -2.531 11.527 18.502 1.00 78.25 181 LEU A O 1
ATOM 1459 N N . VAL A 1 182 ? -4.591 11.013 17.775 1.00 81.69 182 VAL A N 1
ATOM 1460 C CA . VAL A 1 182 ? -4.108 10.156 16.683 1.00 81.69 182 VAL A CA 1
ATOM 1461 C C . VAL A 1 182 ? -3.428 10.971 15.590 1.00 81.69 182 VAL A C 1
ATOM 1463 O O . VAL A 1 182 ? -2.394 10.538 15.087 1.00 81.69 182 VAL A O 1
ATOM 1466 N N . LEU A 1 183 ? -3.922 12.174 15.277 1.00 79.50 183 LEU A N 1
ATOM 1467 C CA . LEU A 1 183 ? -3.220 13.090 14.374 1.00 79.50 183 LEU A CA 1
ATOM 1468 C C . LEU A 1 183 ? -1.789 13.360 14.862 1.00 79.50 183 LEU A C 1
ATOM 1470 O O . LEU A 1 183 ? -0.844 13.249 14.083 1.00 79.50 183 LEU A O 1
ATOM 1474 N N . PHE A 1 184 ? -1.618 13.658 16.153 1.00 74.62 184 PHE A N 1
ATOM 1475 C CA . PHE A 1 184 ? -0.292 13.883 16.736 1.00 74.62 184 PHE A CA 1
ATOM 1476 C C . PHE A 1 184 ? 0.546 12.616 16.813 1.00 74.62 184 PHE A C 1
ATOM 1478 O O . PHE A 1 184 ? 1.748 12.692 16.606 1.00 74.62 184 PHE A O 1
ATOM 1485 N N . ALA A 1 185 ? -0.056 11.455 17.057 1.00 80.25 185 ALA A N 1
ATOM 1486 C CA . ALA A 1 185 ? 0.674 10.193 17.072 1.00 80.25 185 ALA A CA 1
ATOM 1487 C C . ALA A 1 185 ? 1.232 9.833 15.685 1.00 80.25 185 ALA A C 1
ATOM 1489 O O . ALA A 1 185 ? 2.365 9.365 15.588 1.00 80.25 185 ALA A O 1
ATOM 1490 N N . VAL A 1 186 ? 0.455 10.076 14.622 1.00 80.75 186 VAL A N 1
ATOM 1491 C CA . VAL A 1 186 ? 0.865 9.827 13.232 1.00 80.75 186 VAL A CA 1
ATOM 1492 C C . VAL A 1 186 ? 1.935 10.825 12.797 1.00 80.75 186 VAL A C 1
ATOM 1494 O O . VAL A 1 186 ? 2.988 10.421 12.316 1.00 80.75 186 VAL A O 1
ATOM 1497 N N . LEU A 1 187 ? 1.695 12.124 12.989 1.00 76.56 187 LEU A N 1
ATOM 1498 C CA . LEU A 1 187 ? 2.632 13.173 12.568 1.00 76.56 187 LEU A CA 1
ATOM 1499 C C . LEU A 1 187 ? 3.885 13.231 13.443 1.00 76.56 187 LEU A C 1
ATOM 1501 O O . LEU A 1 187 ? 4.961 13.550 12.954 1.00 76.56 187 LEU A O 1
ATOM 1505 N N . GLY A 1 188 ? 3.748 12.886 14.721 1.00 69.62 188 GLY A N 1
ATOM 1506 C CA . GLY A 1 188 ? 4.847 12.753 15.668 1.00 69.62 188 GLY A CA 1
ATOM 1507 C C . GLY A 1 188 ? 5.695 11.498 15.450 1.00 69.62 188 GLY A C 1
ATOM 1508 O O . GLY A 1 188 ? 6.693 11.315 16.140 1.00 69.62 188 GLY A O 1
ATOM 1509 N N . SER A 1 189 ? 5.317 10.622 14.512 1.00 75.12 189 SER A N 1
ATOM 1510 C CA . SER A 1 189 ? 6.056 9.394 14.247 1.00 75.12 189 SER A CA 1
ATOM 1511 C C . SER A 1 189 ? 7.274 9.616 13.393 1.00 75.12 189 SER A C 1
ATOM 1513 O O . SER A 1 189 ? 7.175 9.895 12.204 1.00 75.12 189 SER A O 1
ATOM 1515 N N . HIS A 1 190 ? 8.429 9.391 14.016 1.00 66.12 190 HIS A N 1
ATOM 1516 C CA . HIS A 1 190 ? 9.729 9.416 13.370 1.00 66.12 190 HIS A CA 1
ATOM 1517 C C . HIS A 1 190 ? 9.787 8.478 12.155 1.00 66.12 190 HIS A C 1
ATOM 1519 O O . HIS A 1 190 ? 10.168 8.896 11.064 1.00 66.12 190 HIS A O 1
ATOM 1525 N N . ASN A 1 191 ? 9.295 7.243 12.307 1.00 67.94 191 ASN A N 1
ATOM 1526 C CA . ASN A 1 191 ? 9.241 6.273 11.212 1.00 67.94 191 ASN A CA 1
ATOM 1527 C C . ASN A 1 191 ? 8.387 6.772 10.044 1.00 67.94 191 ASN A C 1
ATOM 1529 O O . ASN A 1 191 ? 8.783 6.627 8.892 1.00 67.94 191 ASN A O 1
ATOM 1533 N N . ILE A 1 192 ? 7.236 7.388 10.326 1.00 72.94 192 ILE A N 1
ATOM 1534 C CA . ILE A 1 192 ? 6.383 7.953 9.275 1.00 72.94 192 ILE A CA 1
ATOM 1535 C C . ILE A 1 192 ? 7.073 9.174 8.648 1.00 72.94 192 ILE A C 1
ATOM 1537 O O . ILE A 1 192 ? 7.100 9.284 7.427 1.00 72.94 192 ILE A O 1
ATOM 1541 N N . GLY A 1 193 ? 7.702 10.036 9.453 1.00 68.62 193 GLY A N 1
ATOM 1542 C CA . GLY A 1 193 ? 8.481 11.197 9.013 1.00 68.62 193 GLY A CA 1
ATOM 1543 C C . GLY A 1 193 ? 9.562 10.849 7.989 1.00 68.62 193 GLY A C 1
ATOM 1544 O O . GLY A 1 193 ? 9.581 11.424 6.898 1.00 68.62 193 GLY A O 1
ATOM 1545 N N . ILE A 1 194 ? 10.406 9.859 8.301 1.00 70.50 194 ILE A N 1
ATOM 1546 C CA . ILE A 1 194 ? 11.433 9.354 7.378 1.00 70.50 194 ILE A CA 1
ATOM 1547 C C . ILE A 1 194 ? 10.783 8.774 6.120 1.00 70.50 194 ILE A C 1
ATOM 1549 O O . ILE A 1 194 ? 11.194 9.102 5.009 1.00 70.50 194 ILE A O 1
ATOM 1553 N N . GLN A 1 195 ? 9.746 7.945 6.270 1.00 76.94 195 GLN A N 1
ATOM 1554 C CA . GLN A 1 195 ? 9.115 7.266 5.136 1.00 76.94 195 GLN A CA 1
ATOM 1555 C C . GLN A 1 195 ? 8.429 8.225 4.152 1.00 76.94 195 GLN A C 1
ATOM 1557 O O . GLN A 1 195 ? 8.397 7.925 2.958 1.00 76.94 195 GLN A O 1
ATOM 1562 N N . ILE A 1 196 ? 7.919 9.377 4.611 1.00 75.31 196 ILE A N 1
ATOM 1563 C CA . ILE A 1 196 ? 7.364 10.421 3.731 1.00 75.31 196 ILE A CA 1
ATOM 1564 C C . ILE A 1 196 ? 8.458 11.000 2.831 1.00 75.31 196 ILE A C 1
ATOM 1566 O O . ILE A 1 196 ? 8.260 11.105 1.622 1.00 75.31 196 ILE A O 1
ATOM 1570 N N . GLY A 1 197 ? 9.599 11.386 3.415 1.00 69.38 197 GLY A N 1
ATOM 1571 C CA . GLY A 1 197 ? 10.716 11.971 2.669 1.00 69.38 197 GLY A CA 1
ATOM 1572 C C . GLY A 1 197 ? 11.379 10.956 1.739 1.00 69.38 197 GLY A C 1
ATOM 1573 O O . GLY A 1 197 ? 11.638 11.261 0.572 1.00 69.38 197 GLY A O 1
ATOM 1574 N N . ALA A 1 198 ? 11.551 9.730 2.240 1.00 73.44 198 ALA A N 1
ATOM 1575 C CA . ALA A 1 198 ? 12.216 8.648 1.532 1.00 73.44 198 ALA A CA 1
ATOM 1576 C C . ALA A 1 198 ? 11.334 7.917 0.502 1.00 73.44 198 ALA A C 1
ATOM 1578 O O . ALA A 1 198 ? 11.837 7.084 -0.249 1.00 73.44 198 ALA A O 1
ATOM 1579 N N . ALA A 1 199 ? 10.032 8.231 0.446 1.00 77.69 199 ALA A N 1
ATOM 1580 C CA . ALA A 1 199 ? 9.056 7.606 -0.451 1.00 77.69 199 ALA A CA 1
ATOM 1581 C C . ALA A 1 199 ? 9.031 6.068 -0.362 1.00 77.69 199 ALA A C 1
ATOM 1583 O O . ALA A 1 199 ? 8.979 5.364 -1.371 1.00 77.69 199 ALA A O 1
ATOM 1584 N N . MET A 1 200 ? 9.061 5.533 0.860 1.00 81.12 200 MET A N 1
ATOM 1585 C CA . MET A 1 200 ? 9.020 4.084 1.075 1.00 81.12 200 MET A CA 1
ATOM 1586 C C . MET A 1 200 ? 7.600 3.534 0.884 1.00 81.12 200 MET A C 1
ATOM 1588 O O . MET A 1 200 ? 6.625 4.098 1.391 1.00 81.12 200 MET A O 1
ATOM 1592 N N . PHE A 1 201 ? 7.467 2.380 0.220 1.00 82.31 201 PHE A N 1
ATOM 1593 C CA . PHE A 1 201 ? 6.164 1.730 0.024 1.00 82.31 201 PHE A CA 1
ATOM 1594 C C . PHE A 1 201 ? 5.501 1.255 1.320 1.00 82.31 201 PHE A C 1
ATOM 1596 O O . PHE A 1 201 ? 4.287 1.057 1.329 1.00 82.31 201 PHE A O 1
ATOM 1603 N N . ASP A 1 202 ? 6.240 1.124 2.425 1.00 82.94 202 ASP A N 1
ATOM 1604 C CA . ASP A 1 202 ? 5.675 0.785 3.737 1.00 82.94 202 ASP A CA 1
ATOM 1605 C C . ASP A 1 202 ? 4.576 1.757 4.181 1.00 82.94 202 ASP A C 1
ATOM 1607 O O . ASP A 1 202 ? 3.542 1.325 4.698 1.00 82.94 202 ASP A O 1
ATOM 1611 N N . LEU A 1 203 ? 4.715 3.043 3.851 1.00 86.00 203 LEU A N 1
ATOM 1612 C CA . LEU A 1 203 ? 3.680 4.044 4.090 1.00 86.00 203 LEU A CA 1
ATOM 1613 C C . LEU A 1 203 ? 2.410 3.752 3.277 1.00 86.00 203 LEU A C 1
ATOM 1615 O O . LEU A 1 203 ? 1.291 3.866 3.781 1.00 86.00 203 LEU A O 1
ATOM 1619 N N . MET A 1 204 ? 2.575 3.334 2.022 1.00 88.94 204 MET A N 1
ATOM 1620 C CA . MET A 1 204 ? 1.463 3.005 1.136 1.00 88.94 204 MET A CA 1
ATOM 1621 C C . MET A 1 204 ? 0.754 1.716 1.560 1.00 88.94 204 MET A C 1
ATOM 1623 O O . MET A 1 204 ? -0.472 1.645 1.524 1.00 88.94 204 MET A O 1
ATOM 1627 N N . MET A 1 205 ? 1.507 0.716 2.018 1.00 89.50 205 MET A N 1
ATOM 1628 C CA . MET A 1 205 ? 0.950 -0.512 2.590 1.00 89.50 205 MET A CA 1
ATOM 1629 C C . MET A 1 205 ? 0.164 -0.232 3.869 1.00 89.50 205 MET A C 1
ATOM 1631 O O . MET A 1 205 ? -0.930 -0.765 4.044 1.00 89.50 205 MET A O 1
ATOM 1635 N N . CYS A 1 206 ? 0.695 0.633 4.739 1.00 90.00 206 CYS A N 1
ATOM 1636 C CA . CYS A 1 206 ? 0.003 1.074 5.945 1.00 90.00 206 CYS A CA 1
ATOM 1637 C C . CYS A 1 206 ? -1.312 1.785 5.594 1.00 90.00 206 CYS A C 1
ATOM 1639 O O . CYS A 1 206 ? -2.360 1.460 6.152 1.00 90.00 206 CYS A O 1
ATOM 1641 N N . TYR A 1 207 ? -1.290 2.679 4.598 1.00 93.12 207 TYR A N 1
ATOM 1642 C CA . TYR A 1 207 ? -2.511 3.277 4.060 1.00 93.12 207 TYR A CA 1
ATOM 1643 C C . TYR A 1 207 ? -3.506 2.217 3.568 1.00 93.12 207 TYR A C 1
ATOM 1645 O O . TYR A 1 207 ? -4.667 2.271 3.960 1.00 93.12 207 TYR A O 1
ATOM 1653 N N . LEU A 1 208 ? -3.079 1.262 2.733 1.00 94.38 208 LEU A N 1
ATOM 1654 C CA . LEU A 1 208 ? -3.964 0.246 2.151 1.00 94.38 208 LEU A CA 1
ATOM 1655 C C . LEU A 1 208 ? -4.625 -0.627 3.222 1.00 94.38 208 LEU A C 1
ATOM 1657 O O . LEU A 1 208 ? -5.812 -0.925 3.115 1.00 94.38 208 LEU A O 1
ATOM 1661 N N . PHE A 1 209 ? -3.886 -0.980 4.276 1.00 92.81 209 PHE A N 1
ATOM 1662 C CA . PHE A 1 209 ? -4.433 -1.692 5.427 1.00 92.81 209 PHE A CA 1
ATOM 1663 C C . PHE A 1 209 ? -5.539 -0.887 6.128 1.00 92.81 209 PHE A C 1
ATOM 1665 O O . PHE A 1 209 ? -6.642 -1.397 6.337 1.00 92.81 209 PHE A O 1
ATOM 1672 N N . LEU A 1 210 ? -5.269 0.382 6.456 1.00 91.94 210 LEU A N 1
ATOM 1673 C CA . LEU A 1 210 ? -6.247 1.248 7.121 1.00 91.94 210 LEU A CA 1
ATOM 1674 C C . LEU A 1 210 ? -7.450 1.557 6.221 1.00 91.94 210 LEU A C 1
ATOM 1676 O O . LEU A 1 210 ? -8.581 1.576 6.698 1.00 91.94 210 LEU A O 1
ATOM 1680 N N . ALA A 1 211 ? -7.223 1.765 4.925 1.00 92.56 211 ALA A N 1
ATOM 1681 C CA . ALA A 1 211 ? -8.274 2.010 3.947 1.00 92.56 211 ALA A CA 1
ATOM 1682 C C . ALA A 1 211 ? -9.191 0.790 3.803 1.00 92.56 211 ALA A C 1
ATOM 1684 O O . ALA A 1 211 ? -10.406 0.936 3.905 1.00 92.56 211 ALA A O 1
ATOM 1685 N N . ALA A 1 212 ? -8.624 -0.418 3.690 1.00 92.75 212 ALA A N 1
ATOM 1686 C CA . ALA A 1 212 ? -9.407 -1.649 3.656 1.00 92.75 212 ALA A CA 1
ATOM 1687 C C . ALA A 1 212 ? -10.254 -1.803 4.931 1.00 92.75 212 ALA A C 1
ATOM 1689 O O . ALA A 1 212 ? -11.439 -2.129 4.851 1.00 92.75 212 ALA A O 1
ATOM 1690 N N . LEU A 1 213 ? -9.685 -1.519 6.107 1.00 90.38 213 LEU A N 1
ATOM 1691 C CA . LEU A 1 213 ? -10.431 -1.568 7.363 1.00 90.38 213 LEU A CA 1
ATOM 1692 C C . LEU A 1 213 ? -11.587 -0.554 7.389 1.00 90.38 213 LEU A C 1
ATOM 1694 O O . LEU A 1 213 ? -12.709 -0.923 7.734 1.00 90.38 213 LEU A O 1
ATOM 1698 N N . ASP A 1 214 ? -11.346 0.695 6.985 1.00 88.38 214 ASP A N 1
ATOM 1699 C CA . ASP A 1 214 ? -12.385 1.731 6.914 1.00 88.38 214 ASP A CA 1
ATOM 1700 C C . ASP A 1 214 ? -13.487 1.358 5.910 1.00 88.38 214 ASP A C 1
ATOM 1702 O O . ASP A 1 214 ? -14.673 1.413 6.236 1.00 88.38 214 ASP A O 1
ATOM 1706 N N . SER A 1 215 ? -13.112 0.890 4.718 1.00 90.06 215 SER A N 1
ATOM 1707 C CA . SER A 1 215 ? -14.042 0.415 3.691 1.00 90.06 215 SER A CA 1
ATOM 1708 C C . SER A 1 215 ? -14.890 -0.764 4.171 1.00 90.06 215 SER A C 1
ATOM 1710 O O . SER A 1 215 ? -16.080 -0.826 3.853 1.00 90.06 215 SER A O 1
ATOM 1712 N N . LEU A 1 216 ? -14.312 -1.686 4.949 1.00 89.94 216 LEU A N 1
ATOM 1713 C CA . LEU A 1 216 ? -15.026 -2.819 5.537 1.00 89.94 216 LEU A CA 1
ATOM 1714 C C . LEU A 1 216 ? -16.068 -2.353 6.564 1.00 89.94 216 LEU A C 1
ATOM 1716 O O . LEU A 1 216 ? -17.226 -2.772 6.506 1.00 89.94 216 LEU A O 1
ATOM 1720 N N . LEU A 1 217 ? -15.672 -1.469 7.483 1.00 85.12 217 LEU A N 1
ATOM 1721 C CA . LEU A 1 217 ? -16.556 -0.942 8.527 1.00 85.12 217 LEU A CA 1
ATOM 1722 C C . LEU A 1 217 ? -17.706 -0.124 7.927 1.00 85.12 217 LEU A C 1
ATOM 1724 O O . LEU A 1 217 ? -18.865 -0.333 8.284 1.00 85.12 217 LEU A O 1
ATOM 1728 N N . ASN A 1 218 ? -17.405 0.699 6.921 1.00 82.19 218 ASN A N 1
ATOM 1729 C CA . ASN A 1 218 ? -18.370 1.521 6.190 1.00 82.19 218 ASN A CA 1
ATOM 1730 C C . ASN A 1 218 ? -19.162 0.758 5.109 1.00 82.19 218 ASN A C 1
ATOM 1732 O O . ASN A 1 218 ? -19.845 1.382 4.294 1.00 82.19 218 ASN A O 1
ATOM 1736 N N . GLN A 1 219 ? -19.078 -0.579 5.068 1.00 86.38 219 GLN A N 1
ATOM 1737 C CA . GLN A 1 219 ? -19.832 -1.442 4.145 1.00 86.38 219 GLN A CA 1
ATOM 1738 C C . GLN A 1 219 ? -19.581 -1.150 2.653 1.00 86.38 219 GLN A C 1
ATOM 1740 O O . GLN A 1 219 ? -20.393 -1.470 1.781 1.00 86.38 219 GLN A O 1
ATOM 1745 N N . ARG A 1 220 ? -18.430 -0.559 2.319 1.00 89.31 220 ARG A N 1
ATOM 1746 C CA . ARG A 1 220 ? -17.986 -0.308 0.941 1.00 89.31 220 ARG A CA 1
ATOM 1747 C C . ARG A 1 220 ? -17.323 -1.566 0.382 1.00 89.31 220 ARG A C 1
ATOM 1749 O O . ARG A 1 220 ? -16.141 -1.569 0.054 1.00 89.31 220 ARG A O 1
ATOM 1756 N N . TRP A 1 221 ? -18.098 -2.643 0.262 1.00 91.12 221 TRP A N 1
ATOM 1757 C CA . TRP A 1 221 ? -17.621 -4.007 -0.015 1.00 91.12 221 TRP A CA 1
ATOM 1758 C C . TRP A 1 221 ? -16.716 -4.136 -1.248 1.00 91.12 221 TRP A C 1
ATOM 1760 O O . TRP A 1 221 ? -15.722 -4.862 -1.217 1.00 91.12 221 TRP A O 1
ATOM 1770 N N . VAL A 1 222 ? -17.046 -3.422 -2.329 1.00 92.88 222 VAL A N 1
ATOM 1771 C CA . VAL A 1 222 ? -16.253 -3.424 -3.569 1.00 92.88 222 VAL A CA 1
ATOM 1772 C C . VAL A 1 222 ? -14.886 -2.788 -3.325 1.00 92.88 222 VAL A C 1
ATOM 1774 O O . VAL A 1 222 ? -13.865 -3.388 -3.645 1.00 92.88 222 VAL A O 1
ATOM 1777 N N . LEU A 1 223 ? -14.870 -1.599 -2.717 1.00 92.69 223 LEU A N 1
ATOM 1778 C CA . LEU A 1 223 ? -13.641 -0.862 -2.441 1.00 92.69 223 LEU A CA 1
ATOM 1779 C C . LEU A 1 223 ? -12.761 -1.621 -1.442 1.00 92.69 223 LEU A C 1
ATOM 1781 O O . LEU A 1 223 ? -11.575 -1.783 -1.702 1.00 92.69 223 LEU A O 1
ATOM 1785 N N . PHE A 1 224 ? -13.367 -2.192 -0.395 1.00 95.06 224 PHE A N 1
ATOM 1786 C CA . PHE A 1 224 ? -12.690 -3.090 0.541 1.00 95.06 224 PHE A CA 1
ATOM 1787 C C . PHE A 1 224 ? -11.971 -4.228 -0.186 1.00 95.06 224 PHE A C 1
ATOM 1789 O O . PHE A 1 224 ? -10.798 -4.468 0.068 1.00 95.06 224 PHE A O 1
ATOM 1796 N N . SER A 1 225 ? -12.654 -4.910 -1.109 1.00 96.25 225 SER A N 1
ATOM 1797 C CA . SER A 1 225 ? -12.082 -6.059 -1.823 1.00 96.25 225 SER A CA 1
ATOM 1798 C C . SER A 1 225 ? -10.877 -5.661 -2.682 1.00 96.25 225 SER A C 1
ATOM 1800 O O . SER A 1 225 ? -9.893 -6.395 -2.740 1.00 96.25 225 SER A O 1
ATOM 1802 N N . VAL A 1 226 ? -10.931 -4.486 -3.319 1.00 95.69 226 VAL A N 1
ATOM 1803 C CA . VAL A 1 226 ? -9.835 -3.953 -4.144 1.00 95.69 226 VAL A CA 1
ATOM 1804 C C . VAL A 1 226 ? -8.656 -3.497 -3.279 1.00 95.69 226 VAL A C 1
ATOM 1806 O O . VAL A 1 226 ? -7.513 -3.837 -3.573 1.00 95.69 226 VAL A O 1
ATOM 1809 N N . GLU A 1 227 ? -8.916 -2.766 -2.194 1.00 95.62 227 GLU A N 1
ATOM 1810 C CA . GLU A 1 227 ? -7.890 -2.309 -1.244 1.00 95.62 227 GLU A CA 1
ATOM 1811 C C . GLU A 1 227 ? -7.210 -3.486 -0.551 1.00 95.62 227 GLU A C 1
ATOM 1813 O O . GLU A 1 227 ? -5.984 -3.525 -0.462 1.00 95.62 227 GLU A O 1
ATOM 1818 N N . ALA A 1 228 ? -7.992 -4.488 -0.143 1.00 94.38 228 ALA A N 1
ATOM 1819 C CA . ALA A 1 228 ? -7.483 -5.727 0.420 1.00 94.38 228 ALA A CA 1
ATOM 1820 C C . ALA A 1 228 ? -6.639 -6.507 -0.593 1.00 94.38 228 ALA A C 1
ATOM 1822 O O . ALA A 1 228 ? -5.632 -7.078 -0.196 1.00 94.38 228 ALA A O 1
ATOM 1823 N N . ALA A 1 229 ? -6.994 -6.520 -1.883 1.00 95.19 229 ALA A N 1
ATOM 1824 C CA . ALA A 1 229 ? -6.183 -7.170 -2.913 1.00 95.19 229 ALA A CA 1
ATOM 1825 C C . ALA A 1 229 ? -4.843 -6.445 -3.130 1.00 95.19 229 ALA A C 1
ATOM 1827 O O . ALA A 1 229 ? -3.798 -7.094 -3.158 1.00 95.19 229 ALA A O 1
ATOM 1828 N N . PHE A 1 230 ? -4.843 -5.110 -3.216 1.00 94.75 230 PHE A N 1
ATOM 1829 C CA . PHE A 1 230 ? -3.602 -4.332 -3.294 1.00 94.75 230 PHE A CA 1
ATOM 1830 C C . PHE A 1 230 ? -2.736 -4.484 -2.044 1.00 94.75 230 PHE A C 1
ATOM 1832 O O . PHE A 1 230 ? -1.520 -4.592 -2.169 1.00 94.75 230 PHE A O 1
ATOM 1839 N N . TYR A 1 231 ? -3.349 -4.511 -0.856 1.00 93.94 231 TYR A N 1
ATOM 1840 C CA . TYR A 1 231 ? -2.639 -4.784 0.387 1.00 93.94 231 TYR A CA 1
ATOM 1841 C C . TYR A 1 231 ? -2.063 -6.195 0.371 1.00 93.94 231 TYR A C 1
ATOM 1843 O O . TYR A 1 231 ? -0.870 -6.347 0.520 1.00 93.94 231 TYR A O 1
ATOM 1851 N N . PHE A 1 232 ? -2.865 -7.227 0.114 1.00 91.38 232 PHE A N 1
ATOM 1852 C CA . PHE A 1 232 ? -2.431 -8.626 0.150 1.00 91.38 232 PHE A CA 1
ATOM 1853 C C . PHE A 1 232 ? -1.225 -8.900 -0.758 1.00 91.38 232 PHE A C 1
ATOM 1855 O O . PHE A 1 232 ? -0.328 -9.643 -0.372 1.00 91.38 232 PHE A O 1
ATOM 1862 N N . TRP A 1 233 ? -1.172 -8.258 -1.927 1.00 90.19 233 TRP A N 1
ATOM 1863 C CA . TRP A 1 233 ? -0.081 -8.396 -2.892 1.00 90.19 233 TRP A CA 1
ATOM 1864 C C . TRP A 1 233 ? 0.976 -7.290 -2.812 1.00 90.19 233 TRP A C 1
ATOM 1866 O O . TRP A 1 233 ? 1.796 -7.162 -3.717 1.00 90.19 233 TRP A O 1
ATOM 1876 N N . SER A 1 234 ? 0.993 -6.487 -1.748 1.00 87.75 234 SER A N 1
ATOM 1877 C CA . SER A 1 234 ? 1.922 -5.363 -1.629 1.00 87.75 234 SER A CA 1
ATOM 1878 C C . SER A 1 234 ? 3.371 -5.770 -1.374 1.00 87.75 234 SER A C 1
ATOM 1880 O O . SER A 1 234 ? 4.278 -4.988 -1.638 1.00 87.75 234 SER A O 1
ATOM 1882 N N . LYS A 1 235 ? 3.592 -6.976 -0.843 1.00 83.81 235 LYS A N 1
ATOM 1883 C CA . LYS A 1 235 ? 4.898 -7.624 -0.676 1.00 83.81 235 LYS A CA 1
ATOM 1884 C C . LYS A 1 235 ? 4.732 -9.126 -0.890 1.00 83.81 235 LYS A C 1
ATOM 1886 O O . LYS A 1 235 ? 3.715 -9.705 -0.520 1.00 83.81 235 LYS A O 1
ATOM 1891 N N . SER A 1 236 ? 5.754 -9.772 -1.433 1.00 74.81 236 SER A N 1
ATOM 1892 C CA . SER A 1 236 ? 5.745 -11.202 -1.776 1.00 74.81 236 SER A CA 1
ATOM 1893 C C . SER A 1 236 ? 5.562 -12.146 -0.575 1.00 74.81 236 SER A C 1
ATOM 1895 O O . SER A 1 236 ? 4.946 -13.198 -0.724 1.00 74.81 236 SER A O 1
ATOM 1897 N N . PHE A 1 237 ? 6.018 -11.775 0.628 1.00 77.31 237 PHE A N 1
ATOM 1898 C CA . PHE A 1 237 ? 5.781 -12.555 1.858 1.00 77.31 237 PHE A CA 1
ATOM 1899 C C . PHE A 1 237 ? 4.481 -12.202 2.588 1.00 77.31 237 PHE A C 1
ATOM 1901 O O . PHE A 1 237 ? 4.078 -12.932 3.496 1.00 77.31 237 PHE A O 1
ATOM 1908 N N . LEU A 1 238 ? 3.823 -11.093 2.244 1.00 82.81 238 LEU A N 1
ATOM 1909 C CA . LEU A 1 238 ? 2.666 -10.615 2.996 1.00 82.81 238 LEU A CA 1
ATOM 1910 C C . LEU A 1 238 ? 1.470 -11.589 2.968 1.00 82.81 238 LEU A C 1
ATOM 1912 O O . LEU A 1 238 ? 0.867 -11.776 4.026 1.00 82.81 238 LEU A O 1
ATOM 1916 N N . PRO A 1 239 ? 1.169 -12.301 1.860 1.00 84.50 239 PRO A N 1
ATOM 1917 C CA . PRO A 1 239 ? 0.180 -13.381 1.858 1.00 84.50 239 PRO A CA 1
ATOM 1918 C C . PRO A 1 239 ? 0.425 -14.431 2.948 1.00 84.50 239 PRO A C 1
ATOM 1920 O O . PRO A 1 239 ? -0.493 -14.826 3.669 1.00 84.50 239 PRO A O 1
ATOM 1923 N N . VAL A 1 240 ? 1.685 -14.851 3.100 1.00 79.81 240 VAL A N 1
ATOM 1924 C CA . VAL A 1 240 ? 2.105 -15.837 4.104 1.00 79.81 240 VAL A CA 1
ATOM 1925 C C . VAL A 1 240 ? 1.984 -15.244 5.501 1.00 79.81 240 VAL A C 1
ATOM 1927 O O . VAL A 1 240 ? 1.441 -15.890 6.393 1.00 79.81 240 VAL A O 1
ATOM 1930 N N . GLN A 1 241 ? 2.432 -14.001 5.689 1.00 81.31 241 GLN A N 1
ATOM 1931 C CA . GLN A 1 241 ? 2.339 -13.305 6.970 1.00 81.31 241 GLN A CA 1
ATOM 1932 C C . GLN A 1 241 ? 0.883 -13.156 7.433 1.00 81.31 241 GLN A C 1
ATOM 1934 O O . GLN A 1 241 ? 0.580 -13.465 8.583 1.00 81.31 241 GLN A O 1
ATOM 1939 N N . ILE A 1 242 ? -0.028 -12.740 6.549 1.00 84.25 242 ILE A N 1
ATOM 1940 C CA . ILE A 1 242 ? -1.462 -12.635 6.850 1.00 84.25 242 ILE A CA 1
ATOM 1941 C C . ILE A 1 242 ? -2.032 -14.015 7.201 1.00 84.25 242 ILE A C 1
ATOM 1943 O O . ILE A 1 242 ? -2.737 -14.147 8.201 1.00 84.25 242 ILE A O 1
ATOM 1947 N N . GLY A 1 243 ? -1.693 -15.054 6.430 1.00 81.06 243 GLY A N 1
ATOM 1948 C CA . GLY A 1 243 ? -2.109 -16.429 6.716 1.00 81.06 243 GLY A CA 1
ATOM 1949 C C . GLY A 1 243 ? -1.653 -16.910 8.096 1.00 81.06 243 GLY A C 1
ATOM 1950 O O . GLY A 1 243 ? -2.460 -17.427 8.868 1.00 81.06 243 GLY A O 1
ATOM 1951 N N . LEU A 1 244 ? -0.385 -16.672 8.445 1.00 82.69 244 LEU A N 1
ATOM 1952 C CA . LEU A 1 244 ? 0.173 -17.000 9.759 1.00 82.69 244 LEU A CA 1
ATOM 1953 C C . LEU A 1 244 ? -0.516 -16.226 10.884 1.00 82.69 244 LEU A C 1
ATOM 1955 O O . LEU A 1 244 ? -0.864 -16.825 11.897 1.00 82.69 244 LEU A O 1
ATOM 1959 N N . ILE A 1 245 ? -0.765 -14.924 10.706 1.00 84.88 245 ILE A N 1
ATOM 1960 C CA . ILE A 1 245 ? -1.495 -14.110 11.687 1.00 84.88 245 ILE A CA 1
ATOM 1961 C C . ILE A 1 245 ? -2.887 -14.701 11.931 1.00 84.88 245 ILE A C 1
ATOM 1963 O O . ILE A 1 245 ? -3.269 -14.880 13.084 1.00 84.88 245 ILE A O 1
ATOM 1967 N N . ILE A 1 246 ? -3.622 -15.065 10.875 1.00 83.38 246 ILE A N 1
ATOM 1968 C CA . ILE A 1 246 ? -4.954 -15.673 11.000 1.00 83.38 246 ILE A CA 1
ATOM 1969 C C . ILE A 1 246 ? -4.879 -16.999 11.764 1.00 83.38 246 ILE A C 1
ATOM 1971 O O . ILE A 1 246 ? -5.653 -17.205 12.699 1.00 83.38 246 ILE A O 1
ATOM 1975 N N . VAL A 1 247 ? -3.935 -17.880 11.419 1.00 84.88 247 VAL A N 1
ATOM 1976 C CA . VAL A 1 247 ? -3.737 -19.158 12.123 1.00 84.88 247 VAL A CA 1
ATOM 1977 C C . VAL A 1 247 ? -3.424 -18.921 13.601 1.00 84.88 247 VAL A C 1
ATOM 1979 O O . VAL A 1 247 ? -4.069 -19.518 14.462 1.00 84.88 247 VAL A O 1
ATOM 1982 N N . CYS A 1 248 ? -2.506 -18.005 13.915 1.00 84.75 248 CYS A N 1
ATOM 198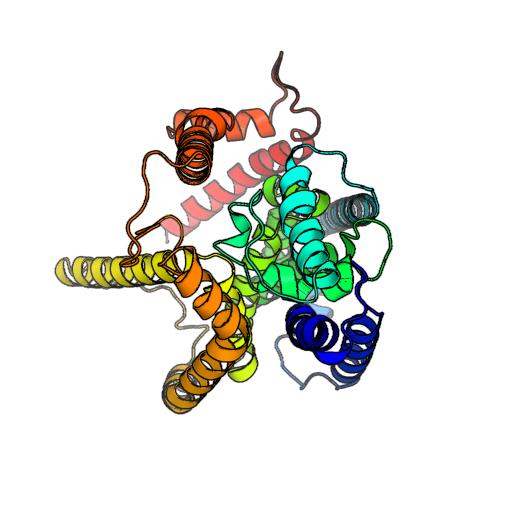3 C CA . CYS A 1 248 ? -2.173 -17.633 15.288 1.00 84.75 248 CYS A CA 1
ATOM 1984 C C . CYS A 1 248 ? -3.387 -17.082 16.045 1.00 84.75 248 CYS A C 1
ATOM 1986 O O . CYS A 1 248 ? -3.634 -17.495 17.175 1.00 84.75 248 CYS A O 1
ATOM 1988 N N . MET A 1 249 ? -4.180 -16.197 15.432 1.00 81.62 249 MET A N 1
ATOM 1989 C CA . MET A 1 249 ? -5.397 -15.658 16.048 1.00 81.62 249 MET A CA 1
ATOM 1990 C C . MET A 1 249 ? -6.422 -16.759 16.344 1.00 81.62 249 MET A C 1
ATOM 1992 O O . MET A 1 249 ? -7.013 -16.769 17.423 1.00 81.62 249 MET A O 1
ATOM 1996 N N . VAL A 1 250 ? -6.606 -17.711 15.425 1.00 83.56 250 VAL A N 1
ATOM 1997 C CA . VAL A 1 250 ? -7.499 -18.864 15.614 1.00 83.56 250 VAL A CA 1
ATOM 1998 C C . VAL A 1 250 ? -6.995 -19.770 16.740 1.00 83.56 250 VAL A C 1
ATOM 2000 O O . VAL A 1 250 ? -7.777 -20.157 17.608 1.00 83.56 250 VAL A O 1
ATOM 2003 N N . LEU A 1 251 ? -5.695 -20.074 16.777 1.00 85.94 251 LEU A N 1
ATOM 2004 C CA . LEU A 1 251 ? -5.087 -20.871 17.844 1.00 85.94 251 LEU A CA 1
ATOM 2005 C C . LEU A 1 251 ? -5.243 -20.193 19.208 1.00 85.94 251 LEU A C 1
ATOM 2007 O O . LEU A 1 251 ? -5.713 -20.830 20.148 1.00 85.94 251 LEU A O 1
ATOM 2011 N N . ILE A 1 252 ? -4.930 -18.896 19.308 1.00 84.38 252 ILE A N 1
ATOM 2012 C CA . ILE A 1 252 ? -5.123 -18.104 20.530 1.00 84.38 252 ILE A CA 1
ATOM 2013 C C . ILE A 1 252 ? -6.590 -18.151 20.960 1.00 84.38 252 ILE A C 1
ATOM 2015 O O . ILE A 1 252 ? -6.869 -18.399 22.129 1.00 84.38 252 ILE A O 1
ATOM 2019 N N . TYR A 1 253 ? -7.535 -17.981 20.032 1.00 80.56 253 TYR A N 1
ATOM 2020 C CA . TYR A 1 253 ? -8.962 -18.080 20.334 1.00 80.56 253 TYR A CA 1
ATOM 2021 C C . TYR A 1 253 ? -9.338 -19.445 20.936 1.00 80.56 253 TYR A C 1
ATOM 2023 O O . TYR A 1 253 ? -10.025 -19.497 21.958 1.00 80.56 253 TYR A O 1
ATOM 2031 N N . TYR A 1 254 ? -8.865 -20.551 20.354 1.00 82.19 254 TYR A N 1
ATOM 2032 C CA . TYR A 1 254 ? -9.129 -21.889 20.890 1.00 82.19 254 TYR A CA 1
ATOM 2033 C C . TYR A 1 254 ? -8.466 -22.126 22.249 1.00 82.19 254 TYR A C 1
ATOM 2035 O O . TYR A 1 254 ? -9.098 -22.713 23.125 1.00 82.19 254 TYR A O 1
ATOM 2043 N N . VAL A 1 255 ? -7.244 -21.630 22.459 1.00 84.00 255 VAL A N 1
ATOM 2044 C CA . VAL A 1 255 ? -6.547 -21.696 23.752 1.00 84.00 255 VAL A CA 1
ATOM 2045 C C . VAL A 1 255 ? -7.312 -20.907 24.818 1.00 84.00 255 VAL A C 1
ATOM 2047 O O . VAL A 1 255 ? -7.619 -21.444 25.880 1.00 84.00 255 VAL A O 1
ATOM 2050 N N . LEU A 1 256 ? -7.708 -19.664 24.531 1.00 79.88 256 LEU A N 1
ATOM 2051 C CA . LEU A 1 256 ? -8.513 -18.847 25.445 1.00 79.88 256 LEU A CA 1
ATOM 2052 C C . LEU A 1 256 ? -9.850 -19.521 25.774 1.00 79.88 256 LEU A C 1
ATOM 2054 O O . LEU A 1 256 ? -10.277 -19.531 26.929 1.00 79.88 256 LEU A O 1
ATOM 2058 N N . ARG A 1 257 ? -10.490 -20.142 24.776 1.00 79.06 257 ARG A N 1
ATOM 2059 C CA . ARG A 1 257 ? -11.721 -20.913 24.974 1.00 79.06 257 ARG A CA 1
ATOM 2060 C C . ARG A 1 257 ? -11.492 -22.153 25.840 1.00 79.06 257 ARG A C 1
ATOM 2062 O O . ARG A 1 257 ? -12.333 -22.434 26.691 1.00 79.06 257 ARG A O 1
ATOM 2069 N N . TRP A 1 258 ? -10.375 -22.862 25.664 1.00 82.94 258 TRP A N 1
ATOM 2070 C CA . TRP A 1 258 ? -9.991 -24.005 26.501 1.00 82.94 258 TRP A CA 1
ATOM 2071 C C . TRP A 1 258 ? -9.887 -23.585 27.968 1.00 82.94 258 TRP A C 1
ATOM 2073 O O . TRP A 1 258 ? -10.485 -24.216 28.838 1.00 82.94 258 TRP A O 1
ATOM 2083 N N . PHE A 1 259 ? -9.210 -22.471 28.246 1.00 84.06 259 PHE A N 1
ATOM 2084 C CA . PHE A 1 259 ? -9.066 -21.937 29.602 1.00 84.06 259 PHE A CA 1
ATOM 2085 C C . PHE A 1 259 ? -10.324 -21.234 30.141 1.00 84.06 259 PHE A C 1
ATOM 2087 O O . PHE A 1 259 ? -10.279 -20.659 31.225 1.00 84.06 259 PHE A O 1
ATOM 2094 N N . LYS A 1 260 ? -11.455 -21.267 29.415 1.00 79.06 260 LYS A N 1
ATOM 2095 C CA . LYS A 1 260 ? -12.692 -20.530 29.745 1.00 79.06 260 LYS A CA 1
ATOM 2096 C C . LYS A 1 260 ? -12.458 -19.028 29.967 1.00 79.06 260 LYS A C 1
ATOM 2098 O O . LYS A 1 260 ? -13.253 -18.359 30.621 1.00 79.06 260 LYS A O 1
ATOM 2103 N N . LEU A 1 261 ? -11.409 -18.472 29.359 1.00 67.06 261 LEU A N 1
ATOM 2104 C CA . LEU A 1 261 ? -11.115 -17.039 29.318 1.00 67.06 261 LEU A CA 1
ATOM 2105 C C . LEU A 1 261 ? -11.975 -16.370 28.234 1.00 67.06 261 LEU A C 1
ATOM 2107 O O . LEU A 1 261 ? -11.492 -15.641 27.373 1.00 67.06 261 LEU A O 1
ATOM 2111 N N . THR A 1 262 ? -13.281 -16.642 28.253 1.00 55.31 262 THR A N 1
ATOM 2112 C CA . THR A 1 262 ? -14.252 -16.172 27.253 1.00 55.31 262 THR A CA 1
ATOM 2113 C C . THR A 1 262 ? -14.606 -14.692 27.409 1.00 55.31 262 THR A C 1
ATOM 2115 O O . THR A 1 262 ? -15.449 -14.197 26.675 1.00 55.31 262 THR A O 1
ATOM 2118 N N . GLY A 1 263 ? -13.976 -13.981 28.351 1.00 51.06 263 GLY A N 1
ATOM 2119 C CA . GLY A 1 263 ? -14.154 -12.543 28.574 1.00 51.06 263 GLY A CA 1
ATOM 2120 C C . GLY A 1 263 ? -13.347 -11.640 27.635 1.00 51.06 263 GLY A C 1
ATOM 2121 O O . GLY A 1 263 ? -13.498 -10.424 27.703 1.00 51.06 263 GLY A O 1
ATOM 2122 N N . VAL A 1 264 ? -12.491 -12.196 26.767 1.00 47.31 264 VAL A N 1
ATOM 2123 C CA . VAL A 1 264 ? -11.719 -11.400 25.801 1.00 47.31 264 VAL A CA 1
ATOM 2124 C C . VAL A 1 264 ? -12.599 -11.081 24.596 1.00 47.31 264 VAL A C 1
ATOM 2126 O O . VAL A 1 264 ? -12.530 -11.720 23.547 1.00 47.31 264 VAL A O 1
ATOM 2129 N N . TYR A 1 265 ? -13.460 -10.084 24.762 1.00 47.06 265 TYR A N 1
ATOM 2130 C CA . TYR A 1 265 ? -14.163 -9.457 23.655 1.00 47.06 265 TYR A CA 1
ATOM 2131 C C . TYR A 1 265 ? -13.333 -8.262 23.197 1.00 47.06 265 TYR A C 1
ATOM 2133 O O . TYR A 1 265 ? -13.017 -7.376 23.989 1.00 47.06 265 TYR A O 1
ATOM 2141 N N . TRP A 1 266 ? -13.002 -8.200 21.910 1.00 44.91 266 TRP A N 1
ATOM 2142 C CA . TRP A 1 266 ? -12.796 -6.886 21.313 1.00 44.91 266 TRP A CA 1
ATOM 2143 C C . TRP A 1 266 ? -14.179 -6.229 21.315 1.00 44.91 266 TRP A C 1
ATOM 2145 O O . TRP A 1 266 ? -15.095 -6.775 20.696 1.00 44.91 266 TRP A O 1
ATOM 2155 N N . ASP A 1 267 ? -14.369 -5.140 22.068 1.00 47.53 267 ASP A N 1
ATOM 2156 C CA . ASP A 1 267 ? -15.652 -4.425 22.170 1.00 47.53 267 ASP A CA 1
ATOM 2157 C C . ASP A 1 267 ? -15.988 -3.715 20.843 1.00 47.53 267 ASP A C 1
ATOM 2159 O O . ASP A 1 267 ? -15.962 -2.495 20.716 1.00 47.53 267 ASP A O 1
ATOM 2163 N N . PHE A 1 268 ? -16.292 -4.509 19.816 1.00 50.81 268 PHE A N 1
ATOM 2164 C CA . PHE A 1 268 ? -16.964 -4.074 18.598 1.00 50.81 268 PHE A CA 1
ATOM 2165 C C . PHE A 1 268 ? -18.485 -4.153 18.746 1.00 50.81 268 PHE A C 1
ATOM 2167 O O . PHE A 1 268 ? -19.187 -3.808 17.801 1.00 50.81 268 PHE A O 1
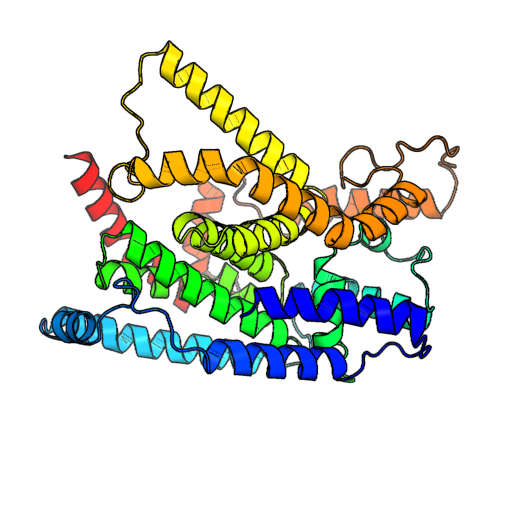ATOM 2174 N N . GLN A 1 269 ? -19.015 -4.583 19.901 1.00 51.00 269 GLN A N 1
ATOM 2175 C CA . GLN A 1 269 ? -20.461 -4.756 20.111 1.00 51.00 269 GLN A CA 1
ATOM 2176 C C . GLN A 1 269 ? -21.234 -3.449 19.877 1.00 51.00 269 GLN A C 1
ATOM 2178 O O . GLN A 1 269 ? -22.391 -3.475 19.471 1.00 51.00 269 GLN A O 1
ATOM 2183 N N . ASN A 1 270 ? -20.560 -2.311 20.065 1.00 52.66 270 ASN A N 1
ATOM 2184 C CA . ASN A 1 270 ? -21.105 -0.975 19.838 1.00 52.66 270 ASN A CA 1
ATOM 2185 C C . ASN A 1 270 ? -20.827 -0.396 18.432 1.00 52.66 270 ASN A C 1
ATOM 2187 O O . ASN A 1 270 ? -21.456 0.589 18.056 1.00 52.66 270 ASN A O 1
ATOM 2191 N N . LEU A 1 271 ? -19.898 -0.976 17.659 1.00 55.50 271 LEU A N 1
ATOM 2192 C CA . LEU A 1 271 ? -19.552 -0.546 16.289 1.00 55.50 271 LEU A CA 1
ATOM 2193 C C . LEU A 1 271 ? -20.220 -1.403 15.213 1.00 55.50 271 LEU A C 1
ATOM 2195 O O . LEU A 1 271 ? -20.533 -0.925 14.127 1.00 55.50 271 LEU A O 1
ATOM 2199 N N . VAL A 1 272 ? -20.422 -2.681 15.512 1.00 62.34 272 VAL A N 1
ATOM 2200 C CA . VAL A 1 272 ? -20.893 -3.685 14.570 1.00 62.34 272 VAL A CA 1
ATOM 2201 C C . VAL A 1 272 ? -22.250 -4.176 15.051 1.00 62.34 272 VAL A C 1
ATOM 2203 O O . VAL A 1 272 ? -22.358 -5.099 15.856 1.00 62.34 272 VAL A O 1
ATOM 2206 N N . ALA A 1 273 ? -23.310 -3.536 14.555 1.00 66.94 273 ALA A N 1
ATOM 2207 C CA . ALA A 1 273 ? -24.671 -3.996 14.797 1.00 66.94 273 ALA A CA 1
ATOM 2208 C C . ALA A 1 273 ? -24.862 -5.421 14.246 1.00 66.94 273 ALA A C 1
ATOM 2210 O O . ALA A 1 273 ? -24.259 -5.804 13.242 1.00 66.94 273 ALA A O 1
ATOM 2211 N N . GLN A 1 274 ? -25.769 -6.200 14.837 1.00 70.38 274 GLN A N 1
ATOM 2212 C CA . GLN A 1 274 ? -26.089 -7.549 14.348 1.00 70.38 274 GLN A CA 1
ATOM 2213 C C . GLN A 1 274 ? -26.488 -7.549 12.856 1.00 70.38 274 GLN A C 1
ATOM 2215 O O . GLN A 1 274 ? -26.182 -8.488 12.119 1.00 70.38 274 GLN A O 1
ATOM 2220 N N . SER A 1 275 ? -27.112 -6.463 12.386 1.00 75.19 275 SER A N 1
ATOM 2221 C CA . SER A 1 275 ? -27.440 -6.222 10.976 1.00 75.19 275 SER A CA 1
ATOM 2222 C C . SER A 1 275 ? -26.208 -6.174 10.065 1.00 75.19 275 SER A C 1
ATOM 2224 O O . SER A 1 275 ? -26.262 -6.705 8.956 1.00 75.19 275 SER A O 1
ATOM 2226 N N . TRP A 1 276 ? -25.088 -5.621 10.536 1.00 83.69 276 TRP A N 1
ATOM 2227 C CA . TRP A 1 276 ? -23.823 -5.583 9.801 1.00 83.69 276 TRP A CA 1
ATOM 2228 C C . TRP A 1 276 ? -23.270 -6.994 9.586 1.00 83.69 276 TRP A C 1
ATOM 2230 O O . TRP A 1 276 ? -22.891 -7.343 8.472 1.00 83.69 276 TRP A O 1
ATOM 2240 N N . ILE A 1 277 ? -23.303 -7.854 10.613 1.00 80.75 277 ILE A N 1
ATOM 2241 C CA . ILE A 1 277 ? -22.830 -9.249 10.507 1.00 80.75 277 ILE A CA 1
ATOM 2242 C C . ILE A 1 277 ? -23.673 -10.025 9.489 1.00 80.75 277 ILE A C 1
ATOM 2244 O O . ILE A 1 277 ? -23.141 -10.794 8.684 1.00 80.75 277 ILE A O 1
ATOM 2248 N N . VAL A 1 278 ? -24.994 -9.822 9.502 1.00 84.12 278 VAL A N 1
ATOM 2249 C CA . VAL A 1 278 ? -25.908 -10.434 8.527 1.00 84.12 278 VAL A CA 1
ATOM 2250 C C . VAL A 1 278 ? -25.595 -9.951 7.108 1.00 84.12 278 VAL A C 1
ATOM 2252 O O . VAL A 1 278 ? -25.534 -10.766 6.184 1.00 84.12 278 VAL A O 1
ATOM 2255 N N . GLN A 1 279 ? -25.346 -8.653 6.923 1.00 85.12 279 GLN A N 1
ATOM 2256 C CA . GLN A 1 279 ? -24.958 -8.091 5.629 1.00 85.12 279 GLN A CA 1
ATOM 2257 C C . GLN A 1 279 ? -23.604 -8.619 5.150 1.00 85.12 279 GLN A C 1
ATOM 2259 O O . GLN A 1 279 ? -23.510 -9.033 3.996 1.00 85.12 279 GLN A O 1
ATOM 2264 N N . LEU A 1 280 ? -22.593 -8.694 6.021 1.00 86.31 280 LEU A N 1
ATOM 2265 C CA . LEU A 1 280 ? -21.287 -9.266 5.692 1.00 86.31 280 LEU A CA 1
ATOM 2266 C C . LEU A 1 280 ? -21.432 -10.716 5.213 1.00 86.31 280 LEU A C 1
ATOM 2268 O O . LEU A 1 280 ? -20.911 -11.075 4.159 1.00 86.31 280 LEU A O 1
ATOM 2272 N N . LYS A 1 281 ? -22.199 -11.543 5.937 1.00 87.50 281 LYS A N 1
ATOM 2273 C CA . LYS A 1 281 ? -22.477 -12.932 5.534 1.00 87.50 281 LYS A CA 1
ATOM 2274 C C . LYS A 1 281 ? -23.173 -13.007 4.175 1.00 87.50 281 LYS A C 1
ATOM 2276 O O . LYS A 1 281 ? -22.805 -13.839 3.349 1.00 87.50 281 LYS A O 1
ATOM 2281 N N . ARG A 1 282 ? -24.149 -12.129 3.922 1.00 90.19 282 ARG A N 1
ATOM 2282 C CA . ARG A 1 282 ? -24.870 -12.059 2.641 1.00 90.19 282 ARG A CA 1
ATOM 2283 C C . ARG A 1 282 ? -23.951 -11.656 1.485 1.00 90.19 282 ARG A C 1
ATOM 2285 O O . ARG A 1 282 ? -24.055 -12.227 0.404 1.00 90.19 282 ARG A O 1
ATOM 2292 N N . GLN A 1 283 ? -23.064 -10.690 1.712 1.00 91.50 283 GLN A N 1
ATOM 2293 C CA . GLN A 1 283 ? -22.169 -10.135 0.693 1.00 91.50 283 GLN A CA 1
ATOM 2294 C C . GLN A 1 283 ? -20.856 -10.914 0.543 1.00 91.50 283 GLN A C 1
ATOM 2296 O O . GLN A 1 283 ? -20.117 -10.676 -0.408 1.00 91.50 283 GLN A O 1
ATOM 2301 N N . GLY A 1 284 ? -20.572 -11.881 1.421 1.00 91.19 284 GLY A N 1
ATOM 2302 C CA . GLY A 1 284 ? -19.300 -12.606 1.456 1.00 91.19 284 GLY A CA 1
ATOM 2303 C C . GLY A 1 284 ? -18.893 -13.235 0.120 1.00 91.19 284 GLY A C 1
ATOM 2304 O O . GLY A 1 284 ? -17.733 -13.137 -0.266 1.00 91.19 284 GLY A O 1
ATOM 2305 N N . LYS A 1 285 ? -19.844 -13.804 -0.639 1.00 92.00 285 LYS A N 1
ATOM 2306 C CA . LYS A 1 285 ? -19.559 -14.360 -1.978 1.00 92.00 285 LYS A CA 1
ATOM 2307 C C . LYS A 1 285 ? -19.132 -13.286 -2.979 1.00 92.00 285 LYS A C 1
ATOM 2309 O O . LYS A 1 285 ? -18.214 -13.516 -3.757 1.00 92.00 285 LYS A O 1
ATOM 2314 N N . MET A 1 286 ? -19.786 -12.125 -2.952 1.00 94.44 286 MET A N 1
ATOM 2315 C CA . MET A 1 286 ? -19.437 -10.994 -3.814 1.00 94.44 286 MET A CA 1
ATOM 2316 C C . MET A 1 286 ? -18.058 -10.444 -3.442 1.00 94.44 286 MET A C 1
ATOM 2318 O O . MET A 1 286 ? -17.231 -10.252 -4.324 1.00 94.44 286 MET A O 1
ATOM 2322 N N . ILE A 1 287 ? -17.798 -10.250 -2.145 1.00 94.38 287 ILE A N 1
ATOM 2323 C CA . ILE A 1 287 ? -16.500 -9.793 -1.627 1.00 94.38 287 ILE A CA 1
ATOM 2324 C C . ILE A 1 287 ? -15.385 -10.740 -2.081 1.00 94.38 287 ILE A C 1
ATOM 2326 O O . ILE A 1 287 ? -14.407 -10.302 -2.679 1.00 94.38 287 ILE A O 1
ATOM 2330 N N . ALA A 1 288 ? -15.562 -12.048 -1.871 1.00 93.56 288 ALA A N 1
ATOM 2331 C CA . ALA A 1 288 ? -14.593 -13.054 -2.294 1.00 93.56 288 ALA A CA 1
ATOM 2332 C C . ALA A 1 288 ? -14.396 -13.058 -3.818 1.00 93.56 288 ALA A C 1
ATOM 2334 O O . ALA A 1 288 ? -13.263 -13.081 -4.288 1.00 93.56 288 ALA A O 1
ATOM 2335 N N . GLY A 1 289 ? -15.483 -12.986 -4.594 1.00 96.00 289 GLY A N 1
ATOM 2336 C CA . GLY A 1 289 ? -15.416 -12.939 -6.054 1.00 96.00 289 GLY A CA 1
ATOM 2337 C C . GLY A 1 289 ? -14.638 -11.727 -6.571 1.00 96.00 289 GLY A C 1
ATOM 2338 O O . GLY A 1 289 ? -13.748 -11.883 -7.403 1.00 96.00 289 GLY A O 1
ATOM 2339 N N . ILE A 1 290 ? -14.916 -10.532 -6.040 1.00 95.94 290 ILE A N 1
ATOM 2340 C CA . ILE A 1 290 ? -14.203 -9.305 -6.423 1.00 95.94 290 ILE A CA 1
ATOM 2341 C C . ILE A 1 290 ? -12.739 -9.388 -5.995 1.00 95.94 290 ILE A C 1
ATOM 2343 O O . ILE A 1 290 ? -11.867 -9.110 -6.809 1.00 95.94 290 ILE A O 1
ATOM 2347 N N . PHE A 1 291 ? -12.452 -9.822 -4.765 1.00 95.62 291 PHE A N 1
ATOM 2348 C CA . PHE A 1 291 ? -11.080 -9.990 -4.286 1.00 95.62 291 PHE A CA 1
ATOM 2349 C C . PHE A 1 291 ? -10.267 -10.937 -5.181 1.00 95.62 291 PHE A C 1
ATOM 2351 O O . PHE A 1 291 ? -9.118 -10.634 -5.503 1.00 95.62 291 PHE A O 1
ATOM 2358 N N . LEU A 1 292 ? -10.855 -12.056 -5.618 1.00 95.31 292 LEU A N 1
ATOM 2359 C CA . LEU A 1 292 ? -10.200 -13.007 -6.518 1.00 95.31 292 LEU A CA 1
ATOM 2360 C C . LEU A 1 292 ? -9.932 -12.392 -7.894 1.00 95.31 292 LEU A C 1
ATOM 2362 O O . LEU A 1 292 ? -8.803 -12.455 -8.372 1.00 95.31 292 LEU A O 1
ATOM 2366 N N . VAL A 1 293 ? -10.928 -11.742 -8.503 1.00 94.69 293 VAL A N 1
ATOM 2367 C CA . VAL A 1 293 ? -10.760 -11.076 -9.807 1.00 94.69 293 VAL A CA 1
ATOM 2368 C C . VAL A 1 293 ? -9.709 -9.968 -9.720 1.00 94.69 293 VAL A C 1
ATOM 2370 O O . VAL A 1 293 ? -8.800 -9.916 -10.547 1.00 94.69 293 VAL A O 1
ATOM 2373 N N . SER A 1 294 ? -9.778 -9.118 -8.694 1.00 94.25 294 SER A N 1
ATOM 2374 C CA . SER A 1 294 ? -8.781 -8.076 -8.447 1.00 94.25 294 SER A CA 1
ATOM 2375 C C . SER A 1 294 ? -7.396 -8.671 -8.211 1.00 94.25 294 SER A C 1
ATOM 2377 O O . SER A 1 294 ? -6.434 -8.163 -8.768 1.00 94.25 294 SER A O 1
ATOM 2379 N N . SER A 1 295 ? -7.277 -9.775 -7.472 1.00 93.00 295 SER A N 1
ATOM 2380 C CA . SER A 1 295 ? -6.002 -10.474 -7.271 1.00 93.00 295 SER A CA 1
ATOM 2381 C C . SER A 1 295 ? -5.417 -11.007 -8.578 1.00 93.00 295 SER A C 1
ATOM 2383 O O . SER A 1 295 ? -4.220 -10.866 -8.809 1.00 93.00 295 SER A O 1
ATOM 2385 N N . CYS A 1 296 ? -6.241 -11.569 -9.465 1.00 91.12 296 CYS A N 1
ATOM 2386 C CA . CYS A 1 296 ? -5.785 -12.022 -10.779 1.00 91.12 296 CYS A CA 1
ATOM 2387 C C . CYS A 1 296 ? -5.264 -10.863 -11.637 1.00 91.12 296 CYS A C 1
ATOM 2389 O O . CYS A 1 296 ? -4.230 -11.008 -12.279 1.00 91.12 296 CYS A O 1
ATOM 2391 N N . VAL A 1 297 ? -5.939 -9.711 -11.625 1.00 90.94 297 VAL A N 1
ATOM 2392 C CA . VAL A 1 297 ? -5.512 -8.526 -12.391 1.00 90.94 297 VAL A CA 1
ATOM 2393 C C . VAL A 1 297 ? -4.272 -7.872 -11.777 1.00 90.94 297 VAL A C 1
ATOM 2395 O O . VAL A 1 297 ? -3.356 -7.492 -12.501 1.00 90.94 297 VAL A O 1
ATOM 2398 N N . ILE A 1 298 ? -4.235 -7.743 -10.449 1.00 91.50 298 ILE A N 1
ATOM 2399 C CA . ILE A 1 298 ? -3.165 -7.049 -9.726 1.00 91.50 298 ILE A CA 1
ATOM 2400 C C . ILE A 1 298 ? -1.900 -7.896 -9.680 1.00 91.50 298 ILE A C 1
ATOM 2402 O O . ILE A 1 298 ? -0.831 -7.379 -9.962 1.00 91.50 298 ILE A O 1
ATOM 2406 N N . ALA A 1 299 ? -2.002 -9.176 -9.323 1.00 87.94 299 ALA A N 1
ATOM 2407 C CA . ALA A 1 299 ? -0.845 -10.027 -9.061 1.00 87.94 299 ALA A CA 1
ATOM 2408 C C . ALA A 1 299 ? -0.600 -11.087 -10.132 1.00 87.94 299 ALA A C 1
ATOM 2410 O O . ALA A 1 299 ? 0.538 -11.510 -10.291 1.00 87.94 299 ALA A O 1
ATOM 2411 N N . GLY A 1 300 ? -1.623 -11.516 -10.878 1.00 84.44 300 GLY A N 1
ATOM 2412 C CA . GLY A 1 300 ? -1.528 -12.642 -11.816 1.00 84.44 300 GLY A CA 1
ATOM 2413 C C . GLY A 1 300 ? -0.319 -12.585 -12.758 1.00 84.44 300 GLY A C 1
ATOM 2414 O O . GLY A 1 300 ? 0.457 -13.542 -12.775 1.00 84.44 300 GLY A O 1
ATOM 2415 N N . PRO A 1 301 ? -0.087 -11.476 -13.484 1.00 80.69 301 PRO A N 1
ATOM 2416 C CA . PRO A 1 301 ? 1.065 -11.369 -14.379 1.00 80.69 301 PRO A CA 1
ATOM 2417 C C . PRO A 1 301 ? 2.416 -11.481 -13.656 1.00 80.69 301 PRO A C 1
ATOM 2419 O O . PRO A 1 301 ? 3.335 -12.148 -14.134 1.00 80.69 301 PRO A O 1
ATOM 2422 N N . PHE A 1 302 ? 2.519 -10.881 -12.469 1.00 83.88 302 PHE A N 1
ATOM 2423 C CA . PHE A 1 302 ? 3.719 -10.927 -11.638 1.00 83.88 302 PHE A CA 1
ATOM 2424 C C . PHE A 1 302 ? 3.946 -12.327 -11.066 1.00 83.88 302 PHE A C 1
ATOM 2426 O O . PHE A 1 302 ? 5.068 -12.815 -11.081 1.00 83.88 302 PHE A O 1
ATOM 2433 N N . LEU A 1 303 ? 2.884 -13.017 -10.640 1.00 82.19 303 LEU A N 1
ATOM 2434 C CA . LEU A 1 303 ? 2.944 -14.398 -10.164 1.00 82.19 303 LEU A CA 1
ATOM 2435 C C . LEU A 1 303 ? 3.444 -15.345 -11.251 1.00 82.19 303 LEU A C 1
ATOM 2437 O O . LEU A 1 303 ? 4.312 -16.163 -10.970 1.00 82.19 303 LEU A O 1
ATOM 2441 N N . VAL A 1 304 ? 2.937 -15.224 -12.483 1.00 81.94 304 VAL A N 1
ATOM 2442 C CA . VAL A 1 304 ? 3.367 -16.062 -13.615 1.00 81.94 304 VAL A CA 1
ATOM 2443 C C . VAL A 1 304 ? 4.847 -15.845 -13.918 1.00 81.94 304 VAL A C 1
ATOM 2445 O O . VAL A 1 304 ? 5.591 -16.818 -14.042 1.00 81.94 304 VAL A O 1
ATOM 2448 N N . LYS A 1 305 ? 5.300 -14.587 -13.980 1.00 78.19 305 LYS A N 1
ATOM 2449 C CA . LYS A 1 305 ? 6.717 -14.270 -14.197 1.00 78.19 305 LYS A CA 1
ATOM 2450 C C . LYS A 1 305 ? 7.591 -14.811 -13.068 1.00 78.19 305 LYS A C 1
ATOM 2452 O O . LYS A 1 305 ? 8.563 -15.524 -13.315 1.00 78.19 305 LYS A O 1
ATOM 2457 N N . THR A 1 306 ? 7.240 -14.496 -11.830 1.00 76.50 306 THR A N 1
ATOM 2458 C CA . THR A 1 306 ? 8.000 -14.920 -10.659 1.00 76.50 306 THR A CA 1
ATOM 2459 C C . THR A 1 306 ? 8.057 -16.452 -10.569 1.00 76.50 306 THR A C 1
ATOM 2461 O O . THR A 1 306 ? 9.121 -17.022 -10.334 1.00 76.50 306 THR A O 1
ATOM 2464 N N . LEU A 1 307 ? 6.955 -17.151 -10.859 1.00 77.25 307 LEU A N 1
ATOM 2465 C CA . LEU A 1 307 ? 6.936 -18.610 -10.978 1.00 77.25 307 LEU A CA 1
ATOM 2466 C C . LEU A 1 307 ? 7.828 -19.122 -12.108 1.00 77.25 307 LEU A C 1
ATOM 2468 O O . LEU A 1 307 ? 8.430 -20.168 -11.933 1.00 77.25 307 LEU A O 1
ATOM 2472 N N . ALA A 1 308 ? 7.936 -18.427 -13.241 1.00 76.25 308 ALA A N 1
ATOM 2473 C CA . ALA A 1 308 ? 8.766 -18.857 -14.367 1.00 76.25 308 ALA A CA 1
ATOM 2474 C C . ALA A 1 308 ? 10.277 -18.683 -14.120 1.00 76.25 308 ALA A C 1
ATOM 2476 O O . ALA A 1 308 ? 11.073 -19.476 -14.633 1.00 76.25 308 ALA A O 1
ATOM 2477 N N . HIS A 1 309 ? 10.675 -17.660 -13.354 1.00 70.19 309 HIS A N 1
ATOM 2478 C CA . HIS A 1 309 ? 12.084 -17.300 -13.144 1.00 70.19 309 HIS A CA 1
ATOM 2479 C C . HIS A 1 309 ? 12.627 -17.659 -11.756 1.00 70.19 309 HIS A C 1
ATOM 2481 O O . HIS A 1 309 ? 13.744 -18.162 -11.661 1.00 70.19 309 HIS A O 1
ATOM 2487 N N . ALA A 1 310 ? 11.860 -17.424 -10.691 1.00 68.31 310 ALA A N 1
ATOM 2488 C CA . ALA A 1 310 ? 12.260 -17.691 -9.305 1.00 68.31 310 ALA A CA 1
ATOM 2489 C C . ALA A 1 310 ? 11.730 -19.032 -8.775 1.00 68.31 310 ALA A C 1
ATOM 2491 O O . ALA A 1 310 ? 12.233 -19.572 -7.788 1.00 68.31 310 ALA A O 1
ATOM 2492 N N . GLY A 1 311 ? 10.689 -19.556 -9.420 1.00 68.00 311 GLY A N 1
ATOM 2493 C CA . GLY A 1 311 ? 10.055 -20.829 -9.103 1.00 68.00 311 GLY A CA 1
ATOM 2494 C C . GLY A 1 311 ? 9.057 -20.834 -7.967 1.00 68.00 311 GLY A C 1
ATOM 2495 O O . GLY A 1 311 ? 8.309 -21.789 -7.797 1.00 68.00 311 GLY A O 1
ATOM 2496 N N . THR A 1 312 ? 8.984 -19.728 -7.247 1.00 70.00 312 THR A N 1
ATOM 2497 C CA . THR A 1 312 ? 8.018 -19.478 -6.188 1.00 70.00 312 THR A CA 1
ATOM 2498 C C . THR A 1 312 ? 7.642 -18.006 -6.239 1.00 70.00 312 THR A C 1
ATOM 2500 O O . THR A 1 312 ? 8.539 -17.181 -6.393 1.00 70.00 312 THR A O 1
ATOM 2503 N N . PRO A 1 313 ? 6.360 -17.641 -6.074 1.00 67.38 313 PRO A N 1
ATOM 2504 C CA . PRO A 1 313 ? 5.942 -16.253 -5.912 1.00 67.38 313 PRO A CA 1
ATOM 2505 C C . PRO A 1 313 ? 6.289 -15.660 -4.543 1.00 67.38 313 PRO A C 1
ATOM 2507 O O . PRO A 1 313 ? 6.152 -14.454 -4.341 1.00 67.38 313 PRO A O 1
ATOM 2510 N N . LEU A 1 314 ? 6.721 -16.495 -3.597 1.00 66.62 314 LEU A N 1
ATOM 2511 C CA . LEU A 1 314 ? 6.863 -16.139 -2.194 1.00 66.62 314 LEU A CA 1
ATOM 2512 C C . LEU A 1 314 ? 8.343 -15.949 -1.857 1.00 66.62 314 LEU A C 1
ATOM 2514 O O . LEU A 1 314 ? 9.041 -16.909 -1.571 1.00 66.62 314 LEU A O 1
ATOM 2518 N N . TYR A 1 315 ? 8.844 -14.719 -1.843 1.00 63.62 315 TYR A N 1
ATOM 2519 C CA . TYR A 1 315 ? 10.166 -14.440 -1.270 1.00 63.62 315 TYR A CA 1
ATOM 2520 C C . TYR A 1 315 ? 10.060 -14.247 0.247 1.00 63.62 315 TYR A C 1
ATOM 2522 O O . TYR A 1 315 ? 9.094 -13.623 0.674 1.00 63.62 315 TYR A O 1
ATOM 2530 N N . PRO A 1 316 ? 11.020 -14.706 1.072 1.00 55.12 316 PRO A N 1
ATOM 2531 C CA . PRO A 1 316 ? 12.198 -15.513 0.731 1.00 55.12 316 PRO A CA 1
ATOM 2532 C C . PRO A 1 316 ? 11.938 -17.035 0.778 1.00 55.12 316 PRO A C 1
ATOM 2534 O O . PRO A 1 316 ? 12.873 -17.825 0.880 1.00 55.12 316 PRO A O 1
ATOM 2537 N N . PHE A 1 317 ? 10.680 -17.482 0.741 1.00 57.16 317 PHE A N 1
ATOM 2538 C CA . PHE A 1 317 ? 10.311 -18.882 0.960 1.00 57.16 317 PHE A CA 1
ATOM 2539 C C . PHE A 1 317 ? 10.407 -19.739 -0.313 1.00 57.16 317 PHE A C 1
ATOM 2541 O O . PHE A 1 317 ? 9.684 -19.525 -1.279 1.00 57.16 317 PHE A O 1
ATOM 2548 N N . ALA A 1 318 ? 11.225 -20.796 -0.278 1.00 58.44 318 ALA A N 1
ATOM 2549 C CA . ALA A 1 318 ? 11.363 -21.780 -1.363 1.00 58.44 318 ALA A CA 1
ATOM 2550 C C . ALA A 1 318 ? 11.906 -21.217 -2.698 1.00 58.44 318 ALA A C 1
ATOM 2552 O O . ALA A 1 318 ? 11.531 -21.693 -3.777 1.00 58.44 318 ALA A O 1
ATOM 2553 N N . VAL A 1 319 ? 12.785 -20.204 -2.633 1.00 54.25 319 VAL A N 1
ATOM 2554 C CA . VAL A 1 319 ? 13.510 -19.662 -3.800 1.00 54.25 319 VAL A CA 1
ATOM 2555 C C . VAL A 1 319 ? 14.227 -20.804 -4.527 1.00 54.25 319 VAL A C 1
ATOM 2557 O O . VAL A 1 319 ? 14.981 -21.547 -3.904 1.00 54.25 319 VAL A O 1
ATOM 2560 N N . GLY A 1 320 ? 13.987 -20.965 -5.833 1.00 50.38 320 GLY A N 1
ATOM 2561 C CA . GLY A 1 320 ? 14.604 -22.033 -6.627 1.00 50.38 320 GLY A CA 1
ATOM 2562 C C . GLY A 1 320 ? 13.884 -23.388 -6.584 1.00 50.38 320 GLY A C 1
ATOM 2563 O O . GLY A 1 320 ? 14.426 -24.366 -7.079 1.00 50.38 320 GLY A O 1
ATOM 2564 N N . SER A 1 321 ? 12.655 -23.473 -6.065 1.00 54.84 321 SER A N 1
ATOM 2565 C CA . SER A 1 321 ? 11.856 -24.719 -6.045 1.00 54.84 321 SER A CA 1
ATOM 2566 C C . SER A 1 321 ? 11.361 -25.218 -7.420 1.00 54.84 321 SER A C 1
ATOM 2568 O O . SER A 1 321 ? 10.604 -26.186 -7.494 1.00 54.84 321 SER A O 1
ATOM 2570 N N . LEU A 1 322 ? 11.808 -24.612 -8.525 1.00 48.19 322 LEU A N 1
ATOM 2571 C CA . LEU A 1 322 ? 11.569 -25.124 -9.876 1.00 48.19 322 LEU A CA 1
ATOM 2572 C C . LEU A 1 322 ? 12.483 -26.300 -10.222 1.00 48.19 322 LEU A C 1
ATOM 2574 O O . LEU A 1 322 ? 13.686 -26.257 -9.992 1.00 48.19 322 LEU A O 1
ATOM 2578 N N . ASN A 1 323 ? 11.918 -27.244 -10.977 1.00 45.19 323 ASN A N 1
ATOM 2579 C CA . ASN A 1 323 ? 12.585 -28.321 -11.723 1.00 45.19 323 ASN A CA 1
ATOM 2580 C C . ASN A 1 323 ? 13.526 -27.830 -12.852 1.00 45.19 323 ASN A C 1
ATOM 2582 O O . ASN A 1 323 ? 13.618 -28.464 -13.904 1.00 45.19 323 ASN A O 1
ATOM 2586 N N . ARG A 1 324 ? 14.208 -26.691 -12.703 1.00 51.47 324 ARG A N 1
ATOM 2587 C CA . ARG A 1 324 ? 15.357 -26.368 -13.557 1.00 51.47 324 ARG A CA 1
ATOM 2588 C C . ARG A 1 324 ? 16.601 -26.842 -12.815 1.00 51.47 324 ARG A C 1
ATOM 2590 O O . ARG A 1 324 ? 16.717 -26.506 -11.640 1.00 51.47 324 ARG A O 1
ATOM 2597 N N . PRO A 1 325 ? 17.510 -27.610 -13.442 1.00 50.72 325 PRO A N 1
ATOM 2598 C CA . PRO A 1 325 ? 18.781 -27.932 -12.813 1.00 50.72 325 PRO A CA 1
ATOM 2599 C C . PRO A 1 325 ? 19.475 -26.608 -12.496 1.00 50.72 325 PRO A C 1
ATOM 2601 O O . PRO A 1 325 ? 19.928 -25.895 -13.393 1.00 50.72 325 PRO A O 1
ATOM 2604 N N . ILE A 1 326 ? 19.454 -26.233 -11.218 1.00 55.31 326 ILE A N 1
ATOM 2605 C CA . ILE A 1 326 ? 20.201 -25.093 -10.711 1.00 55.31 326 ILE A CA 1
ATOM 2606 C C . ILE A 1 326 ? 21.653 -25.467 -10.950 1.00 55.31 326 ILE A C 1
ATOM 2608 O O . ILE A 1 326 ? 22.100 -26.495 -10.452 1.00 55.31 326 ILE A O 1
ATOM 2612 N N . ASP A 1 327 ? 22.366 -24.674 -11.743 1.00 60.41 327 ASP A N 1
ATOM 2613 C CA . ASP A 1 327 ? 23.810 -24.807 -11.860 1.00 60.41 327 ASP A CA 1
ATOM 2614 C C . ASP A 1 327 ? 24.444 -24.054 -10.679 1.00 60.41 327 ASP A C 1
ATOM 2616 O O . ASP A 1 327 ? 24.551 -22.817 -10.733 1.00 60.41 327 ASP A O 1
ATOM 2620 N N . PRO A 1 328 ? 24.868 -24.757 -9.608 1.00 58.16 328 PRO A N 1
ATOM 2621 C CA . PRO A 1 328 ? 25.455 -24.119 -8.436 1.00 58.16 328 PRO A CA 1
ATOM 2622 C C . PRO A 1 328 ? 26.815 -23.478 -8.754 1.00 58.16 328 PRO A C 1
ATOM 2624 O O . PRO A 1 328 ? 27.356 -22.702 -7.961 1.00 58.16 328 PRO A O 1
ATOM 2627 N N . VAL A 1 329 ? 27.391 -23.799 -9.916 1.00 63.78 329 VAL A N 1
ATOM 2628 C CA . VAL A 1 329 ? 28.684 -23.307 -10.378 1.00 63.78 329 VAL A CA 1
ATOM 2629 C C . VAL A 1 329 ? 28.527 -21.998 -11.155 1.00 63.78 329 VAL A C 1
ATOM 2631 O O . VAL A 1 329 ? 29.480 -21.219 -11.219 1.00 63.78 329 VAL A O 1
ATOM 2634 N N . SER A 1 330 ? 27.334 -21.709 -11.683 1.00 68.12 330 SER A N 1
ATOM 2635 C CA . SER A 1 330 ? 27.082 -20.500 -12.463 1.00 68.12 330 SER A CA 1
ATOM 2636 C C . SER A 1 330 ? 27.375 -19.229 -11.655 1.00 68.12 330 SER A C 1
ATOM 2638 O O . SER A 1 330 ? 26.990 -19.083 -10.490 1.00 68.12 330 SER A O 1
ATOM 2640 N N . GLY A 1 331 ? 28.035 -18.256 -12.293 1.00 65.12 331 GLY A N 1
ATOM 2641 C CA . GLY A 1 331 ? 28.304 -16.954 -11.671 1.00 65.12 331 GLY A CA 1
ATOM 2642 C C . GLY A 1 331 ? 27.022 -16.239 -11.221 1.00 65.12 331 GLY A C 1
ATOM 2643 O O . GLY A 1 331 ? 27.034 -15.516 -10.228 1.00 65.12 331 GLY A O 1
ATOM 2644 N N . HIS A 1 332 ? 25.901 -16.506 -11.900 1.00 55.31 332 HIS A N 1
ATOM 2645 C CA . HIS A 1 332 ? 24.588 -15.955 -11.572 1.00 55.31 332 HIS A CA 1
ATOM 2646 C C . HIS A 1 332 ? 24.038 -16.480 -10.244 1.00 55.31 332 HIS A C 1
ATOM 2648 O O . HIS A 1 332 ? 23.642 -15.674 -9.403 1.00 55.31 332 HIS A O 1
ATOM 2654 N N . TRP A 1 333 ? 24.066 -17.798 -10.018 1.00 59.34 333 TRP A N 1
ATOM 2655 C CA . TRP A 1 333 ? 23.615 -18.377 -8.752 1.00 59.34 333 TRP A CA 1
ATOM 2656 C C . TRP A 1 333 ? 24.479 -17.909 -7.582 1.00 59.34 333 TRP A C 1
ATOM 2658 O O . TRP A 1 333 ? 23.954 -17.486 -6.556 1.00 59.34 333 TRP A O 1
ATOM 2668 N N . ARG A 1 334 ? 25.806 -17.882 -7.761 1.00 65.25 334 ARG A N 1
ATOM 2669 C CA . ARG A 1 334 ? 26.728 -17.401 -6.721 1.00 65.25 334 ARG A CA 1
ATOM 2670 C C . ARG A 1 334 ? 26.525 -15.925 -6.387 1.00 65.25 334 ARG A C 1
ATOM 2672 O O . ARG A 1 334 ? 26.667 -15.558 -5.229 1.00 65.25 334 ARG A O 1
ATOM 2679 N N . SER A 1 335 ? 26.199 -15.083 -7.371 1.00 58.78 335 SER A N 1
ATOM 2680 C CA . SER A 1 335 ? 25.904 -13.664 -7.131 1.00 58.78 335 SER A CA 1
ATOM 2681 C C . SER A 1 335 ? 24.584 -13.469 -6.385 1.00 58.78 335 SER A C 1
ATOM 2683 O O . SER A 1 335 ? 24.521 -12.641 -5.483 1.00 58.78 335 SER A O 1
ATOM 2685 N N . LEU A 1 336 ? 23.540 -14.225 -6.744 1.00 57.47 336 LEU A N 1
ATOM 2686 C CA . LEU A 1 336 ? 22.248 -14.215 -6.050 1.00 57.47 336 LEU A CA 1
ATOM 2687 C C . LEU A 1 336 ? 22.385 -14.699 -4.606 1.00 57.47 336 LEU A C 1
ATOM 2689 O O . LEU A 1 336 ? 21.913 -14.024 -3.696 1.00 57.47 336 LEU A O 1
ATOM 2693 N N . LEU A 1 337 ? 23.073 -15.826 -4.405 1.00 63.88 337 LEU A N 1
ATOM 2694 C CA . LEU A 1 337 ? 23.341 -16.389 -3.086 1.00 63.88 337 LEU A CA 1
ATOM 2695 C C . LEU A 1 337 ? 24.153 -15.412 -2.234 1.00 63.88 337 LEU A C 1
ATOM 2697 O O . LEU A 1 337 ? 23.735 -15.100 -1.130 1.00 63.88 337 LEU A O 1
ATOM 2701 N N . ARG A 1 338 ? 25.238 -14.843 -2.775 1.00 64.62 338 ARG A N 1
ATOM 2702 C CA . ARG A 1 338 ? 26.065 -13.861 -2.061 1.00 64.62 338 ARG A CA 1
ATOM 2703 C C . ARG A 1 338 ? 25.285 -12.602 -1.691 1.00 64.62 338 ARG A C 1
ATOM 2705 O O . ARG A 1 338 ? 25.464 -12.097 -0.595 1.00 64.62 338 ARG A O 1
ATOM 2712 N N . ASN A 1 339 ? 24.414 -12.099 -2.568 1.00 55.41 339 ASN A N 1
ATOM 2713 C CA . ASN A 1 339 ? 23.563 -10.951 -2.244 1.00 55.41 339 ASN A CA 1
ATOM 2714 C C . ASN A 1 339 ? 22.521 -11.301 -1.175 1.00 55.41 339 ASN A C 1
ATOM 2716 O O . ASN A 1 339 ? 22.272 -10.492 -0.289 1.00 55.41 339 ASN A O 1
ATOM 2720 N N . ALA A 1 340 ? 21.921 -12.493 -1.233 1.00 54.22 340 ALA A N 1
ATOM 2721 C CA . ALA A 1 340 ? 20.997 -12.958 -0.203 1.00 54.22 340 ALA A CA 1
ATOM 2722 C C . ALA A 1 340 ? 21.708 -13.139 1.149 1.00 54.22 340 ALA A 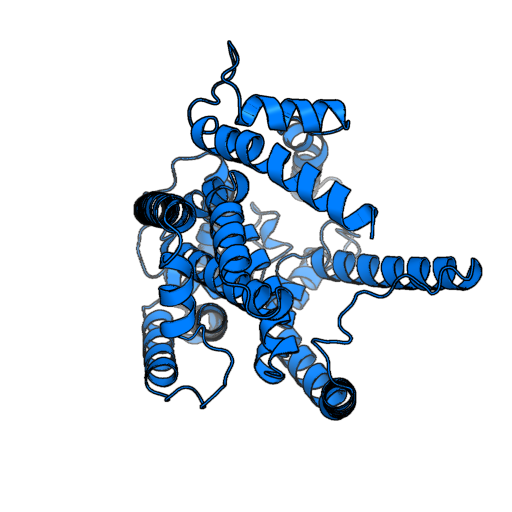C 1
ATOM 2724 O O . ALA A 1 340 ? 21.202 -12.676 2.165 1.00 54.22 340 ALA A O 1
ATOM 2725 N N . GLU A 1 341 ? 22.898 -13.741 1.156 1.00 57.97 341 GLU A N 1
ATOM 2726 C CA . GLU A 1 341 ? 23.755 -13.887 2.335 1.00 57.97 341 GLU A CA 1
ATOM 2727 C C . GLU A 1 341 ? 24.168 -12.520 2.890 1.00 57.97 341 GLU A C 1
ATOM 2729 O O . GLU A 1 341 ? 23.959 -12.275 4.070 1.00 57.97 341 GLU A O 1
ATOM 2734 N N . TYR A 1 342 ? 24.640 -11.594 2.051 1.00 52.81 342 TYR A N 1
ATOM 2735 C CA . TYR A 1 342 ? 24.973 -10.218 2.439 1.00 52.81 342 TYR A CA 1
ATOM 2736 C C . TYR A 1 342 ? 23.771 -9.486 3.060 1.00 52.81 342 TYR A C 1
ATOM 2738 O O . TYR A 1 342 ? 23.889 -8.846 4.100 1.00 52.81 342 TYR A O 1
ATOM 2746 N N . MET A 1 343 ? 22.574 -9.625 2.483 1.00 48.59 343 MET A N 1
ATOM 2747 C CA . MET A 1 343 ? 21.355 -9.010 3.030 1.00 48.59 343 MET A CA 1
ATOM 2748 C C . MET A 1 343 ? 20.917 -9.640 4.362 1.00 48.59 343 MET A C 1
ATOM 2750 O O . MET A 1 343 ? 20.341 -8.961 5.210 1.00 48.59 343 MET A O 1
ATOM 2754 N N . VAL A 1 344 ? 21.180 -10.934 4.560 1.00 50.50 344 VAL A N 1
ATOM 2755 C CA . VAL A 1 344 ? 20.829 -11.675 5.783 1.00 50.50 344 VAL A CA 1
ATOM 2756 C C . VAL A 1 344 ? 21.873 -11.512 6.889 1.00 50.50 344 VAL A C 1
ATOM 2758 O O . VAL A 1 344 ? 21.496 -11.547 8.060 1.00 50.50 344 VAL A O 1
ATOM 2761 N N . HIS A 1 345 ? 23.148 -11.349 6.542 1.00 46.91 345 HIS A N 1
ATOM 2762 C CA . HIS A 1 345 ? 24.264 -11.307 7.484 1.00 46.91 345 HIS A CA 1
ATOM 2763 C C . HIS A 1 345 ? 24.781 -9.887 7.720 1.00 46.91 345 HIS A C 1
ATOM 2765 O O . HIS A 1 345 ? 24.857 -9.479 8.870 1.00 46.91 345 HIS A O 1
ATOM 2771 N N . ASP A 1 346 ? 25.048 -9.116 6.667 1.00 45.81 346 ASP A N 1
ATOM 2772 C CA . ASP A 1 346 ? 25.736 -7.825 6.787 1.00 45.81 346 ASP A CA 1
ATOM 2773 C C . ASP A 1 346 ? 24.743 -6.655 6.929 1.00 45.81 346 ASP A C 1
ATOM 2775 O O . ASP A 1 346 ? 24.841 -5.859 7.856 1.00 45.81 346 ASP A O 1
ATOM 2779 N N . VAL A 1 347 ? 23.694 -6.590 6.097 1.00 44.88 347 VAL A N 1
ATOM 2780 C CA . VAL A 1 347 ? 22.700 -5.488 6.154 1.00 44.88 347 VAL A CA 1
ATOM 2781 C C . VAL A 1 347 ? 21.740 -5.623 7.346 1.00 44.88 347 VAL A C 1
ATOM 2783 O O . VAL A 1 347 ? 21.240 -4.634 7.885 1.00 44.88 347 VAL A O 1
ATOM 2786 N N . LYS A 1 348 ? 21.486 -6.856 7.797 1.00 41.66 348 LYS A N 1
ATOM 2787 C CA . LYS A 1 348 ? 20.633 -7.161 8.959 1.00 41.66 348 LYS A CA 1
ATOM 2788 C C . LYS A 1 348 ? 21.248 -6.706 10.293 1.00 41.66 348 LYS A C 1
ATOM 2790 O O . LYS A 1 348 ? 20.515 -6.530 11.272 1.00 41.66 348 LYS A O 1
ATOM 2795 N N . ASP A 1 349 ? 22.568 -6.538 10.348 1.00 42.41 349 ASP A N 1
ATOM 2796 C CA . ASP A 1 349 ? 23.292 -6.103 11.546 1.00 42.41 349 ASP A CA 1
ATOM 2797 C C . ASP A 1 349 ? 23.485 -4.572 11.610 1.00 42.41 349 ASP A C 1
ATOM 2799 O O . ASP A 1 349 ? 23.545 -4.025 12.713 1.00 42.41 349 ASP A O 1
ATOM 2803 N N . ASP A 1 350 ? 23.440 -3.859 10.477 1.00 38.09 350 ASP A N 1
ATOM 2804 C CA . ASP A 1 350 ? 23.672 -2.403 10.413 1.00 38.09 350 ASP A CA 1
ATOM 2805 C C . ASP A 1 350 ? 22.561 -1.543 11.052 1.00 38.09 350 ASP A C 1
ATOM 2807 O O . ASP A 1 350 ? 22.819 -0.438 11.528 1.00 38.09 350 ASP A O 1
ATOM 2811 N N . TYR A 1 351 ? 21.320 -2.040 11.131 1.00 34.78 351 TYR A N 1
ATOM 2812 C CA . TYR A 1 351 ? 20.180 -1.305 11.711 1.00 34.78 351 TYR A CA 1
ATOM 2813 C C . TYR A 1 351 ? 19.937 -1.579 13.204 1.00 34.78 351 TYR A C 1
ATOM 2815 O O . TYR A 1 351 ? 18.801 -1.458 13.665 1.00 34.78 351 TYR A O 1
ATOM 2823 N N . GLY A 1 352 ? 20.984 -1.956 13.957 1.00 39.56 352 GLY A N 1
ATOM 2824 C CA . GLY A 1 352 ? 21.034 -1.884 15.426 1.00 39.56 352 GLY A CA 1
ATOM 2825 C C . GLY A 1 352 ? 19.705 -2.209 16.109 1.00 39.56 352 GLY A C 1
ATOM 2826 O O . GLY A 1 352 ? 19.036 -1.330 16.649 1.00 39.56 352 GLY A O 1
ATOM 2827 N N . HIS A 1 353 ? 19.254 -3.455 15.995 1.00 48.97 353 HIS A N 1
ATOM 2828 C CA . HIS A 1 353 ? 17.911 -3.810 16.435 1.00 48.97 353 HIS A CA 1
ATOM 2829 C C . HIS A 1 353 ? 17.701 -3.580 17.938 1.00 48.97 353 HIS A C 1
ATOM 2831 O O . HIS A 1 353 ? 18.563 -3.880 18.762 1.00 48.97 353 HIS A O 1
ATOM 2837 N N . GLY A 1 354 ? 16.455 -3.233 18.275 1.00 42.81 354 GLY A N 1
ATOM 2838 C CA . GLY A 1 354 ? 15.790 -3.551 19.538 1.00 42.81 354 GLY A CA 1
ATOM 2839 C C . GLY A 1 354 ? 15.737 -5.064 19.821 1.00 42.81 354 GLY A C 1
ATOM 2840 O O . GLY A 1 354 ? 14.650 -5.613 19.984 1.00 42.81 354 GLY A O 1
ATOM 2841 N N . ARG A 1 355 ? 16.891 -5.758 19.814 1.00 48.84 355 ARG A N 1
ATOM 2842 C CA . ARG A 1 355 ? 17.045 -7.218 20.016 1.00 48.84 355 ARG A CA 1
ATOM 2843 C C . ARG A 1 355 ? 16.689 -7.639 21.434 1.00 48.84 355 ARG A C 1
ATOM 2845 O O . ARG A 1 355 ? 16.440 -8.813 21.693 1.00 48.84 355 ARG A O 1
ATOM 2852 N N . SER A 1 356 ? 16.634 -6.672 22.334 1.00 52.25 356 SER A N 1
ATOM 2853 C CA . SER A 1 356 ? 16.157 -6.822 23.690 1.00 52.25 356 SER A CA 1
ATOM 2854 C C . SER A 1 356 ? 15.191 -5.682 24.034 1.00 52.25 356 SER A C 1
ATOM 2856 O O . SER A 1 356 ? 15.257 -4.602 23.436 1.00 52.25 356 SER A O 1
ATOM 2858 N N . PRO A 1 357 ? 14.315 -5.867 25.037 1.00 58.53 357 PRO A N 1
ATOM 2859 C CA . PRO A 1 357 ? 13.549 -4.765 25.617 1.00 58.53 357 PRO A CA 1
ATOM 2860 C C . PRO A 1 357 ? 14.435 -3.576 26.025 1.00 58.53 357 PRO A C 1
ATOM 2862 O O . PRO A 1 357 ? 13.988 -2.435 25.981 1.00 58.53 357 PRO A O 1
ATOM 2865 N N . VAL A 1 358 ? 15.701 -3.836 26.374 1.00 68.00 358 VAL A N 1
ATOM 2866 C CA . VAL A 1 358 ? 16.695 -2.813 26.722 1.00 68.00 358 VAL A CA 1
ATOM 2867 C C . VAL A 1 358 ? 17.091 -1.991 25.498 1.00 68.00 358 VAL A C 1
ATOM 2869 O O . VAL A 1 358 ? 17.057 -0.769 25.564 1.00 68.00 358 VAL A O 1
ATOM 2872 N N . ASP A 1 359 ? 17.393 -2.633 24.371 1.00 59.69 359 ASP A N 1
ATOM 2873 C CA . ASP A 1 359 ? 17.750 -1.944 23.125 1.00 59.69 359 ASP A CA 1
ATOM 2874 C C . ASP A 1 359 ? 16.564 -1.158 22.550 1.00 59.69 359 ASP A C 1
ATOM 2876 O O . ASP A 1 359 ? 16.734 -0.060 22.027 1.00 59.69 359 ASP A O 1
ATOM 2880 N N . PHE A 1 360 ? 15.342 -1.676 22.710 1.00 59.28 360 PHE A N 1
ATOM 2881 C CA . PHE A 1 360 ? 14.113 -0.957 22.372 1.00 59.28 360 PHE A CA 1
ATOM 2882 C C . PHE A 1 360 ? 13.933 0.305 23.229 1.00 59.28 360 PHE A C 1
ATOM 2884 O O . PHE A 1 360 ? 13.680 1.384 22.693 1.00 59.28 360 PHE A O 1
ATOM 2891 N N . LEU A 1 361 ? 14.111 0.201 24.551 1.00 67.19 361 LEU A N 1
ATOM 2892 C CA . LEU A 1 361 ? 14.062 1.354 25.457 1.00 67.19 361 LEU A CA 1
ATOM 2893 C C . LEU A 1 361 ? 15.187 2.353 25.171 1.00 67.19 361 LEU A C 1
ATOM 2895 O O . LEU A 1 361 ? 14.951 3.559 25.191 1.00 67.19 361 LEU A O 1
ATOM 2899 N N . LYS A 1 362 ? 16.389 1.862 24.856 1.00 69.75 362 LYS A N 1
ATOM 2900 C CA . LYS A 1 362 ? 17.535 2.688 24.473 1.00 69.75 362 LYS A CA 1
ATOM 2901 C C . LYS A 1 362 ? 17.268 3.434 23.170 1.00 69.75 362 LYS A C 1
ATOM 2903 O O . LYS A 1 362 ? 17.545 4.622 23.100 1.00 69.75 362 LYS A O 1
ATOM 2908 N N . HIS A 1 363 ? 16.669 2.786 22.174 1.00 67.38 363 HIS A N 1
ATOM 2909 C CA . HIS A 1 363 ? 16.241 3.448 20.943 1.00 67.38 363 HIS A CA 1
ATOM 2910 C C . HIS A 1 363 ? 15.205 4.548 21.227 1.00 67.38 363 HIS A C 1
ATOM 2912 O O . HIS A 1 363 ? 15.362 5.668 20.755 1.00 67.38 363 HIS A O 1
ATOM 2918 N N . PHE A 1 364 ? 14.201 4.269 22.070 1.00 66.75 364 PHE A N 1
ATOM 2919 C CA . PHE A 1 364 ? 13.213 5.267 22.507 1.00 66.75 364 PHE A CA 1
ATOM 2920 C C . PHE A 1 364 ? 13.828 6.449 23.269 1.00 66.75 364 PHE A C 1
ATOM 2922 O O . PHE A 1 364 ? 13.347 7.575 23.154 1.00 66.75 364 PHE A O 1
ATOM 2929 N N . TRP A 1 365 ? 14.885 6.208 24.041 1.00 72.25 365 TRP A N 1
ATOM 2930 C CA . TRP A 1 365 ? 15.640 7.255 24.723 1.00 72.25 365 TRP A CA 1
ATOM 2931 C C . TRP A 1 365 ? 16.466 8.087 23.739 1.00 72.25 365 TRP A C 1
ATOM 2933 O O . TRP A 1 365 ? 16.387 9.311 23.760 1.00 72.25 365 TRP A O 1
ATOM 2943 N N . LEU A 1 366 ? 17.184 7.428 22.827 1.00 66.75 366 LEU A N 1
ATOM 2944 C CA . LEU A 1 366 ? 18.038 8.054 21.817 1.00 66.75 366 LEU A CA 1
ATOM 2945 C C . LEU A 1 366 ? 17.264 8.930 20.832 1.00 66.75 366 LEU A C 1
ATOM 2947 O O . LEU A 1 366 ? 17.804 9.921 20.362 1.00 66.75 366 LEU A O 1
ATOM 2951 N N . ILE A 1 367 ? 16.003 8.626 20.527 1.00 65.06 367 ILE A N 1
ATOM 2952 C CA . ILE A 1 367 ? 15.180 9.530 19.707 1.00 65.06 367 ILE A CA 1
ATOM 2953 C C . ILE A 1 367 ? 14.679 10.745 20.497 1.00 65.06 367 ILE A C 1
ATOM 2955 O O . ILE A 1 367 ? 14.247 11.718 19.894 1.00 65.06 367 ILE A O 1
ATOM 2959 N N . ALA A 1 368 ? 14.684 10.700 21.833 1.00 64.75 368 ALA A N 1
ATOM 2960 C CA . ALA A 1 368 ? 14.021 11.686 22.689 1.00 64.75 368 ALA A CA 1
ATOM 2961 C C . ALA A 1 368 ? 14.974 12.562 23.511 1.00 64.75 368 ALA A C 1
ATOM 2963 O O . ALA A 1 368 ? 14.577 13.634 23.968 1.00 64.75 368 ALA A O 1
ATOM 2964 N N . VAL A 1 369 ? 16.218 12.124 23.698 1.00 69.19 369 VAL A N 1
ATOM 2965 C CA . VAL A 1 369 ? 17.243 12.808 24.486 1.00 69.19 369 VAL A CA 1
ATOM 2966 C C . VAL A 1 369 ? 18.527 12.893 23.656 1.00 69.19 369 VAL A C 1
ATOM 2968 O O . VAL A 1 369 ? 18.967 11.873 23.127 1.00 69.19 369 VAL A O 1
ATOM 2971 N N . PRO A 1 370 ? 19.152 14.079 23.520 1.00 63.53 370 PRO A N 1
ATOM 2972 C CA . PRO A 1 370 ? 20.410 14.217 22.796 1.00 63.53 370 PRO A CA 1
ATOM 2973 C C . PRO A 1 370 ? 21.498 13.413 23.511 1.00 63.53 370 PRO A C 1
ATOM 2975 O O . PRO A 1 370 ? 21.688 13.580 24.717 1.00 63.53 370 PRO A O 1
ATOM 2978 N N . GLU A 1 371 ? 22.222 12.566 22.782 1.00 69.88 371 GLU A N 1
ATOM 2979 C CA . GLU A 1 371 ? 23.312 11.765 23.340 1.00 69.88 371 GLU A CA 1
ATOM 2980 C C . GLU A 1 371 ? 24.619 12.109 22.625 1.00 69.88 371 GLU A C 1
ATOM 2982 O O . GLU A 1 371 ? 24.645 12.402 21.428 1.00 69.88 371 GLU A O 1
ATOM 2987 N N . LYS A 1 372 ? 25.717 12.143 23.383 1.00 56.50 372 LYS A N 1
ATOM 2988 C CA . LYS A 1 372 ? 27.033 12.473 22.837 1.00 56.50 372 LYS A CA 1
ATOM 2989 C C . LYS A 1 372 ? 27.443 11.372 21.851 1.00 56.50 372 LYS A C 1
ATOM 2991 O O . LYS A 1 372 ? 27.254 10.197 22.142 1.00 56.50 372 LYS A O 1
ATOM 2996 N N . ASP A 1 373 ? 27.978 11.769 20.699 1.00 60.25 373 ASP A N 1
ATOM 2997 C CA . ASP A 1 373 ? 28.445 10.876 19.626 1.00 60.25 373 ASP A CA 1
ATOM 2998 C C . ASP A 1 373 ? 27.337 10.143 18.830 1.00 60.25 373 ASP A C 1
ATOM 3000 O O . ASP A 1 373 ? 27.639 9.300 17.985 1.00 60.25 373 ASP A O 1
ATOM 3004 N N . VAL A 1 374 ? 26.061 10.517 19.011 1.00 53.78 374 VAL A N 1
ATOM 3005 C CA . VAL A 1 374 ? 24.933 10.047 18.187 1.00 53.78 374 VAL A CA 1
ATOM 3006 C C . VAL A 1 374 ? 24.313 11.228 17.438 1.00 53.78 374 VAL A C 1
ATOM 3008 O O . VAL A 1 374 ? 23.879 12.203 18.045 1.00 53.78 374 VAL A O 1
ATOM 3011 N N . ASN A 1 375 ? 24.248 11.159 16.103 1.00 56.66 375 ASN A N 1
ATOM 3012 C CA . ASN A 1 375 ? 23.614 12.202 15.287 1.00 56.66 375 ASN A CA 1
ATOM 3013 C C . ASN A 1 375 ? 22.080 12.063 15.299 1.00 56.66 375 ASN A C 1
ATOM 3015 O O . ASN A 1 375 ? 21.479 11.664 14.307 1.00 56.66 375 ASN A O 1
ATOM 3019 N N . ASN A 1 376 ? 21.458 12.377 16.437 1.00 58.41 376 ASN A N 1
ATOM 3020 C CA . ASN A 1 376 ? 20.006 12.335 16.650 1.00 58.41 376 ASN A CA 1
ATOM 3021 C C . ASN A 1 376 ? 19.354 13.730 16.650 1.00 58.41 376 ASN A C 1
ATOM 3023 O O . ASN A 1 376 ? 18.211 13.891 17.080 1.00 58.41 376 ASN A O 1
ATOM 3027 N N . ALA A 1 377 ? 20.065 14.757 16.172 1.00 53.19 377 ALA A N 1
ATOM 3028 C CA . ALA A 1 377 ? 19.594 16.144 16.170 1.00 53.19 377 ALA A CA 1
ATOM 3029 C C . ALA A 1 377 ? 18.290 16.344 15.372 1.00 53.19 377 ALA A C 1
ATOM 3031 O O . ALA A 1 377 ? 17.509 17.244 15.684 1.00 53.19 377 ALA A O 1
ATOM 3032 N N . PHE A 1 378 ? 18.045 15.496 14.369 1.00 48.72 378 PHE A N 1
ATOM 3033 C CA . PHE A 1 378 ? 16.811 15.491 13.579 1.00 48.72 378 PHE A CA 1
ATOM 3034 C C . PHE A 1 378 ? 15.656 14.747 14.268 1.00 48.72 378 PHE A C 1
ATOM 3036 O O . PHE A 1 378 ? 14.492 15.072 14.033 1.00 48.72 378 PHE A O 1
ATOM 3043 N N . ASP A 1 379 ? 15.974 13.821 15.171 1.00 48.47 379 ASP A N 1
ATOM 3044 C CA . ASP A 1 379 ? 15.022 12.886 15.777 1.00 48.47 379 ASP A CA 1
ATOM 3045 C C . ASP A 1 379 ? 14.520 13.423 17.132 1.00 48.47 379 ASP A C 1
ATOM 3047 O O . ASP A 1 379 ? 13.353 13.243 17.492 1.00 48.47 379 ASP A O 1
ATOM 3051 N N . TYR A 1 380 ? 15.376 14.176 17.838 1.00 54.84 380 TYR A N 1
ATOM 3052 C CA . TYR A 1 380 ? 15.136 14.759 19.164 1.00 54.84 380 TYR A CA 1
ATOM 3053 C C . TYR A 1 380 ? 13.804 15.526 19.314 1.00 54.84 380 TYR A C 1
ATOM 3055 O O . TYR A 1 380 ? 13.072 15.263 20.277 1.00 54.84 380 TYR A O 1
ATOM 3063 N N . PRO A 1 381 ? 13.417 16.446 18.399 1.00 55.66 381 PRO A N 1
ATOM 3064 C CA . PRO A 1 381 ? 12.168 17.198 18.543 1.00 55.66 381 PRO A CA 1
ATOM 3065 C C . PRO A 1 381 ? 10.921 16.300 18.525 1.00 55.66 381 PRO A C 1
ATOM 3067 O O . PRO A 1 381 ? 9.905 16.646 19.126 1.00 55.66 381 PRO A O 1
ATOM 3070 N N . LEU A 1 382 ? 11.000 15.150 17.849 1.00 55.22 382 LEU A N 1
ATOM 3071 C CA . LEU A 1 382 ? 9.924 14.168 17.724 1.00 55.22 382 LEU A CA 1
ATOM 3072 C C . LEU A 1 382 ? 9.884 13.216 18.925 1.00 55.22 382 LEU A C 1
ATOM 3074 O O . LEU A 1 382 ? 8.817 13.005 19.503 1.00 55.22 382 LEU A O 1
ATOM 3078 N N . GLY A 1 383 ? 11.031 12.686 19.362 1.00 57.59 383 GLY A N 1
ATOM 3079 C CA . GLY A 1 383 ? 11.080 11.802 20.531 1.00 57.59 383 GLY A CA 1
ATOM 3080 C C . GLY A 1 383 ? 10.674 12.485 21.838 1.00 57.59 383 GLY A C 1
ATOM 3081 O O . GLY A 1 383 ? 10.036 11.858 22.688 1.00 57.59 383 GLY A O 1
ATOM 3082 N N . LEU A 1 384 ? 10.943 13.787 21.984 1.00 62.06 384 LEU A N 1
ATOM 3083 C CA . LEU A 1 384 ? 10.498 14.558 23.147 1.00 62.06 384 LEU A CA 1
ATOM 3084 C C . LEU A 1 384 ? 8.964 14.555 23.287 1.00 62.06 384 LEU A C 1
ATOM 3086 O O . LEU A 1 384 ? 8.439 14.426 24.394 1.00 62.06 384 LEU A O 1
ATOM 3090 N N . VAL A 1 385 ? 8.230 14.636 22.171 1.00 59.91 385 VAL A N 1
ATOM 3091 C CA . VAL A 1 385 ? 6.757 14.574 22.168 1.00 59.91 385 VAL A CA 1
ATOM 3092 C C . VAL A 1 385 ? 6.273 13.220 22.686 1.00 59.91 385 VAL A C 1
ATOM 3094 O O . VAL A 1 385 ? 5.324 13.167 23.472 1.00 59.91 385 VAL A O 1
ATOM 3097 N N . TYR A 1 386 ? 6.950 12.128 22.323 1.00 61.31 386 TYR A N 1
ATOM 3098 C CA . TYR A 1 386 ? 6.620 10.798 22.829 1.00 61.31 386 TYR A CA 1
ATOM 3099 C C . TYR A 1 386 ? 6.795 10.677 24.341 1.00 61.31 386 TYR A C 1
ATOM 3101 O O . TYR A 1 386 ? 5.882 10.188 25.009 1.00 61.31 386 TYR A O 1
ATOM 3109 N N . LEU A 1 387 ? 7.906 11.175 24.896 1.00 64.31 387 LEU A N 1
ATOM 3110 C CA . LEU A 1 387 ? 8.128 11.188 26.347 1.00 64.31 387 LEU A CA 1
ATOM 3111 C C . LEU A 1 387 ? 7.057 12.004 27.087 1.00 64.31 387 LEU A C 1
ATOM 3113 O O . LEU A 1 387 ? 6.536 11.559 28.112 1.00 64.31 387 LEU A O 1
ATOM 3117 N N . LEU A 1 388 ? 6.686 13.170 26.549 1.00 61.72 388 LEU A N 1
ATOM 3118 C CA . LEU A 1 388 ? 5.677 14.049 27.148 1.00 61.72 388 LEU A CA 1
ATOM 3119 C C . LEU A 1 388 ? 4.271 13.421 27.152 1.00 61.72 388 LEU A C 1
ATOM 3121 O O . LEU A 1 388 ? 3.498 13.639 28.086 1.00 61.72 388 LEU A O 1
ATOM 3125 N N . VAL A 1 389 ? 3.933 12.615 26.140 1.00 58.75 389 VAL A N 1
ATOM 3126 C CA . VAL A 1 389 ? 2.617 11.960 26.022 1.00 58.75 389 VAL A CA 1
ATOM 3127 C C . VAL A 1 389 ? 2.570 10.606 26.746 1.00 58.75 389 VAL A C 1
ATOM 3129 O O . VAL A 1 389 ? 1.504 10.211 27.228 1.00 58.75 389 VAL A O 1
ATOM 3132 N N . LEU A 1 390 ? 3.706 9.916 26.904 1.00 59.41 390 LEU A N 1
ATOM 3133 C CA . LEU A 1 390 ? 3.796 8.602 27.555 1.00 59.41 390 LEU A CA 1
ATOM 3134 C C . LEU A 1 390 ? 3.247 8.616 28.989 1.00 59.41 390 LEU A C 1
ATOM 3136 O O . LEU A 1 390 ? 2.504 7.713 29.372 1.00 59.41 390 LEU A O 1
ATOM 3140 N N . GLY A 1 391 ? 3.542 9.658 29.772 1.00 61.22 391 GLY A N 1
ATOM 3141 C CA . GLY A 1 391 ? 3.033 9.784 31.144 1.00 61.22 391 GLY A CA 1
ATOM 3142 C C . GLY A 1 391 ? 1.502 9.880 31.214 1.00 61.22 391 GLY A C 1
ATOM 3143 O O . GLY A 1 391 ? 0.867 9.243 32.057 1.00 61.22 391 GLY A O 1
ATOM 3144 N N . LEU A 1 392 ? 0.888 10.624 30.289 1.00 57.28 392 LEU A N 1
ATOM 3145 C CA . LEU A 1 392 ? -0.571 10.734 30.183 1.00 57.28 392 LEU A CA 1
ATOM 3146 C C . LEU A 1 392 ? -1.204 9.426 29.692 1.00 57.28 392 LEU A C 1
ATOM 3148 O O . LEU A 1 392 ? -2.260 9.031 30.188 1.00 57.28 392 LEU A O 1
ATOM 3152 N N . PHE A 1 393 ? -0.547 8.734 28.758 1.00 53.25 393 PHE A N 1
ATOM 3153 C CA . PHE A 1 393 ? -0.972 7.422 28.277 1.00 53.25 393 PHE A CA 1
ATOM 3154 C C . PHE A 1 393 ? -0.959 6.374 29.398 1.00 53.25 393 PHE A C 1
ATOM 3156 O O . PHE A 1 393 ? -1.993 5.762 29.663 1.00 53.25 393 PHE A O 1
ATOM 3163 N N . LEU A 1 394 ? 0.162 6.223 30.113 1.00 57.53 394 LEU A N 1
ATOM 3164 C CA . LEU A 1 394 ? 0.299 5.271 31.221 1.00 57.53 394 LEU A CA 1
ATOM 3165 C C . LEU A 1 394 ? -0.725 5.537 32.327 1.00 57.53 394 LEU A C 1
ATOM 3167 O O . LEU A 1 394 ? -1.350 4.603 32.826 1.00 57.53 394 LEU A O 1
ATOM 3171 N N . ARG A 1 395 ? -0.967 6.811 32.661 1.00 59.88 395 ARG A N 1
ATOM 3172 C CA . ARG A 1 395 ? -2.027 7.200 33.598 1.00 59.88 395 ARG A CA 1
ATOM 3173 C C . ARG A 1 395 ? -3.403 6.721 33.128 1.00 59.88 395 ARG A C 1
ATOM 3175 O O . ARG A 1 395 ? -4.150 6.165 33.928 1.00 59.88 395 ARG A O 1
ATOM 3182 N N . ASN A 1 396 ? -3.753 6.935 31.860 1.00 49.84 396 ASN A N 1
ATOM 3183 C CA . ASN A 1 396 ? -5.061 6.549 31.324 1.00 49.84 396 ASN A CA 1
ATOM 3184 C C . ASN A 1 396 ? -5.238 5.028 31.239 1.00 49.84 396 ASN A C 1
ATOM 3186 O O . ASN A 1 396 ? -6.306 4.537 31.594 1.00 49.84 396 ASN A O 1
ATOM 3190 N N . VAL A 1 397 ? -4.194 4.288 30.854 1.00 46.31 397 VAL A N 1
ATOM 3191 C CA . VAL A 1 397 ? -4.184 2.814 30.889 1.00 46.31 397 VAL A CA 1
ATOM 3192 C C . VAL A 1 397 ? -4.369 2.309 32.320 1.00 46.31 397 VAL A C 1
ATOM 3194 O O . VAL A 1 397 ? -5.184 1.427 32.578 1.00 46.31 397 VAL A O 1
ATOM 3197 N N . PHE A 1 398 ? -3.669 2.901 33.288 1.00 53.00 398 PHE A N 1
ATOM 3198 C CA . PHE A 1 398 ? -3.800 2.509 34.690 1.00 53.00 398 PHE A CA 1
ATOM 3199 C C . PHE A 1 398 ? -5.203 2.801 35.248 1.00 53.00 398 PHE A C 1
ATOM 3201 O O . PHE A 1 398 ? -5.755 2.012 36.014 1.00 53.00 398 PHE A O 1
ATOM 3208 N N . LEU A 1 399 ? -5.814 3.915 34.835 1.00 48.06 399 LEU A N 1
ATOM 3209 C CA . LEU A 1 399 ? -7.197 4.250 35.179 1.00 48.06 399 LEU A CA 1
ATOM 3210 C C . LEU A 1 399 ? -8.219 3.330 34.495 1.00 48.06 399 LEU A C 1
ATOM 3212 O O . LEU A 1 399 ? -9.263 3.069 35.089 1.00 48.06 399 LEU A O 1
ATOM 3216 N N . SER A 1 400 ? -7.945 2.836 33.283 1.00 41.38 400 SER A N 1
ATOM 3217 C CA . SER A 1 400 ? -8.835 1.898 32.588 1.00 41.38 400 SER A CA 1
ATOM 3218 C C . SER A 1 400 ? -8.746 0.480 33.141 1.00 41.38 400 SER A C 1
ATOM 3220 O O . SER A 1 400 ? -9.762 -0.189 33.192 1.00 41.38 400 SER A O 1
ATOM 3222 N N . LEU A 1 401 ? -7.564 0.040 33.587 1.00 47.78 401 LEU A N 1
ATOM 3223 C CA . LEU A 1 401 ? -7.358 -1.275 34.213 1.00 47.78 401 LEU A CA 1
ATOM 3224 C C . LEU A 1 401 ? -7.954 -1.384 35.626 1.00 47.78 401 LEU A C 1
ATOM 3226 O O . LEU A 1 401 ? -8.087 -2.480 36.157 1.00 47.78 401 LEU A O 1
ATOM 3230 N N . ARG A 1 402 ? -8.277 -0.248 36.257 1.00 51.12 402 ARG A N 1
ATOM 3231 C CA . ARG A 1 402 ? -8.989 -0.191 37.543 1.00 51.12 402 ARG A CA 1
ATOM 3232 C C . ARG A 1 402 ? -10.514 -0.289 37.407 1.00 51.12 402 ARG A C 1
ATOM 3234 O O . ARG A 1 402 ? -11.183 -0.354 38.436 1.00 51.12 402 ARG A O 1
ATOM 3241 N N . LYS A 1 403 ? -11.049 -0.232 36.186 1.00 40.75 403 LYS A N 1
ATOM 3242 C CA . LYS A 1 403 ? -12.465 -0.474 35.880 1.00 40.75 403 LYS A CA 1
ATOM 3243 C C . LYS A 1 403 ? -12.641 -1.911 35.424 1.00 40.75 403 LYS A C 1
ATOM 3245 O O . LYS A 1 403 ? -13.733 -2.446 35.702 1.00 40.75 403 LYS A O 1
#

Foldseek 3Di:
DLLVLLVLQLVQLVCLLAPVLVLFLFAACRSVVSSVVVVVVVVPPDDPPDPQPLPPVNVVVQCPDPVSVVVLVVLVVLLVVLLVVLVVLQPDADDDPLLVCVVVQLRVQSSVSSNVSHLDDDLPDPCSLQDFLVSRSCRNVQRNDPTGGLVSLSVLLVLLLVLQLSVQCLVVVNDVVSSSVSSLVQSLDPVNSCCSSSSDCVSNLSSLVSQLVSCLLVVVLLSNLLSVLSNCRRGLASVVVVVVVVVVVVVVVVVCVVVVVVVPDPPCPVSQDPVSVVVCVVCVVVSVVSNVVSNCSRCVVSQVSSCVRQVGNHPPPCGPVDPDPPPCVDPSVVVVVVVVCCVVPPVVPPVQDPPDVVSVVVVLCVLQDPDPPDPNPVSNVSSVVVVVCVVVVVVVVVVVVVD

Sequence (403 aa):
LPTFLLICGLPVYWIELYFLNTGRGQTSFLAWLAFAALAAVILLKRPPDSADAISPQTFFNLLKERSTRYFVGLGILLAGIIVTVGLRASFFPPHLSQETDFINYHIMLPRQHLIQGSFDFIRWSVADLFLIPLDYAVAPFSLATQLPNKWPFFIFFIGLILMALSLTYQFSRKNALSVMLVLFAVLGSHNIGIQIGAAMFDLMMCYLFLAALDSLLNQRWVLFSVEAAFYFWSKSFLPVQIGLIIVCMVLIYYVLRWFKLTGVYWDFQNLVAQSWIVQLKRQGKMIAGIFLVSSCVIAGPFLVKTLAHAGTPLYPFAVGSLNRPIDPVSGHWRSLLRNAEYMVHDVKDDYGHGRSPVDFLKHFWLIAVPEKDVNNAFDYPLGLVYLLVLGLFLRNVFLSLRK

Secondary structure (DSSP, 8-state):
-HHHHHHHHHHHHHHIIIII---SS---THHHHHHHHHHHHHHHSPPP--TTS--HHHHHHHTTSHHHHHHHHHHHHHHHHHHHHHHHHHTSPP-SGGGHHIIIIIIIHHHHHHHHTS----TT-SGGGS--HHHHHHHHHHSSSSS---HHHHHHHHHHHHHHHHHHHHHTTT-HHHHHHHHHHHHT-HHHHHHHHHT-HHHHHHHHHHHHHHHHHTT-HHHHHHHHHHHHTSSTTHHHHHHHHHHHHHHHHHHHHHTT-TT---S-TTTS-HHHHHHHHHHHHHHHHHHHHHHHHHHHHHHHHHHHHTS-SSSSTTTT-SSS---TTSHHHHHHHHHHHHHHHTHHHHT----SHHHHHHHHHHTTS--TT---TTTHHHHHHHHHHHHHHHHHHHHHHT-

Radius of gyration: 23.42 Å; chains: 1; bounding box: 56×56×65 Å

pLDDT: mean 74.35, std 15.12, range [34.78, 96.25]